Protein AF-0000000083105173 (afdb_homodimer)

Solvent-accessible surface area (backbone atoms only — not comparable to full-atom values): 32203 Å² total; per-residue (Å²): 139,51,69,64,49,38,52,52,50,50,38,26,63,73,60,39,28,58,60,57,27,10,60,75,68,73,45,55,43,68,57,46,54,48,46,52,48,49,51,22,59,74,66,70,41,63,37,59,41,76,23,83,90,36,55,39,73,29,73,59,24,50,54,46,45,59,51,35,40,43,49,47,42,51,49,51,47,49,53,52,27,68,63,35,86,80,70,29,43,75,44,33,37,30,26,15,51,70,44,33,50,59,52,41,48,58,51,52,50,51,40,37,71,73,37,76,45,51,42,64,34,38,39,28,35,43,36,49,58,46,51,51,32,29,75,57,48,70,26,62,34,29,41,35,52,56,84,81,79,61,83,60,47,41,76,39,88,44,31,82,44,43,35,33,36,33,28,12,56,82,35,90,64,48,82,45,68,73,79,58,77,74,64,46,45,82,37,45,26,38,38,50,39,91,52,26,28,70,38,50,56,52,48,53,54,32,53,77,66,73,48,62,70,39,71,35,30,32,26,66,33,69,62,29,42,49,41,32,20,63,66,60,69,16,29,34,74,41,49,52,74,72,43,48,68,41,39,74,71,54,50,35,34,68,54,71,38,71,87,43,50,45,80,44,50,31,22,40,36,32,37,67,84,56,80,76,47,73,69,54,48,51,47,52,48,49,53,48,53,42,48,78,67,43,58,62,79,72,30,73,62,45,52,55,58,73,69,100,139,50,71,65,48,39,52,52,50,51,37,27,63,74,60,39,30,58,59,55,28,10,59,74,66,74,45,55,43,67,56,46,54,49,45,52,51,49,52,22,59,73,65,69,42,61,37,61,43,76,22,84,90,36,56,38,73,30,74,59,24,50,54,47,45,58,50,35,39,44,49,46,43,51,50,50,46,49,53,52,24,69,63,35,86,81,69,30,42,74,45,34,37,30,25,17,52,70,43,32,50,60,51,40,50,60,52,53,50,50,40,37,71,74,36,76,46,52,41,63,33,37,40,29,35,42,35,51,58,47,50,50,32,29,74,54,48,69,27,63,34,30,42,36,52,56,84,82,78,61,83,60,46,42,77,38,88,46,32,82,44,44,35,33,34,34,29,13,56,82,36,91,64,46,82,45,68,74,78,58,76,74,64,46,45,82,36,45,25,38,38,52,38,92,52,26,27,68,39,50,54,52,49,52,54,32,51,77,67,72,48,61,68,39,70,36,30,33,26,68,33,69,62,30,42,50,41,30,21,64,66,60,69,15,30,35,76,41,51,51,72,72,43,46,69,41,39,74,71,52,48,36,32,69,54,71,38,71,88,43,49,44,80,45,50,32,22,40,34,32,37,66,84,56,80,78,46,72,70,52,48,50,47,52,48,48,53,49,51,41,46,77,65,42,57,60,76,74,29,72,61,42,53,52,58,74,70,99

Sequence (616 aa):
MTIRHLKIFIEVVETGKMSVAANNLFLAQPTISQVIKELEEHYDALLFERLNRKLYITEEGKKLLSYARKLVKEFDKLEENMSLHDGGTKINIGATITIGNSILSEIINNIKNEDKKIHTYTYVNNTSIIEDKLVNSELDIAIVEGEIQNPNLITIDGINDYLILTCSKNHKLANRKKIKLEELKDMDFVMREKGSGTRKTFEDYMNAHNIDINTVWECGCPGAMKDAVLNNNCMAVLSARLVEDEMKNGEIKMIENREFIWERNFSIVYHKDKIIDEKLKTIIKVIKDYRKIDIFKNSQSEKQIKSLMTIRHLKIFIEVVETGKMSVAANNLFLAQPTISQVIKELEEHYDALLFERLNRKLYITEEGKKLLSYARKLVKEFDKLEENMSLHDGGTKINIGATITIGNSILSEIINNIKNEDKKIHTYTYVNNTSIIEDKLVNSELDIAIVEGEIQNPNLITIDGINDYLILTCSKNHKLANRKKIKLEELKDMDFVMREKGSGTRKTFEDYMNAHNIDINTVWECGCPGAMKDAVLNNNCMAVLSARLVEDEMKNGEIKMIENREFIWERNFSIVYHKDKIIDEKLKTIIKVIKDYRKIDIFKNSQSEKQIKSL

Structure (mmCIF, N/CA/C/O backbone):
data_AF-0000000083105173-model_v1
#
loop_
_entity.id
_entity.type
_entity.pdbx_description
1 polymer 'LysR family transcriptional regulator'
#
loop_
_atom_site.group_PDB
_atom_site.id
_atom_site.type_symbol
_atom_site.label_atom_id
_atom_site.label_alt_id
_atom_site.label_comp_id
_atom_site.label_asym_id
_atom_site.label_entity_id
_atom_site.label_seq_id
_atom_site.pdbx_PDB_ins_code
_atom_site.Cartn_x
_atom_site.Cartn_y
_atom_site.Cartn_z
_atom_site.occupancy
_atom_site.B_iso_or_equiv
_atom_site.auth_seq_id
_atom_site.auth_comp_id
_atom_site.auth_asym_id
_atom_site.auth_atom_id
_atom_site.pdbx_PDB_model_num
ATOM 1 N N . MET A 1 1 ? -5.195 36.719 -14.625 1 71.94 1 MET A N 1
ATOM 2 C CA . MET A 1 1 ? -4.977 35.344 -14.195 1 71.94 1 MET A CA 1
ATOM 3 C C . MET A 1 1 ? -5.188 35.219 -12.688 1 71.94 1 MET A C 1
ATOM 5 O O . MET A 1 1 ? -4.676 36 -11.914 1 71.94 1 MET A O 1
ATOM 9 N N . THR A 1 2 ? -6.02 34.375 -12.289 1 75.81 2 THR A N 1
ATOM 10 C CA . THR A 1 2 ? -6.355 34.156 -10.883 1 75.81 2 THR A CA 1
ATOM 11 C C . THR A 1 2 ? -6.039 32.719 -10.461 1 75.81 2 THR A C 1
ATOM 13 O O . THR A 1 2 ? -5.66 31.891 -11.297 1 75.81 2 THR A O 1
ATOM 16 N N . ILE A 1 3 ? -6.125 32.562 -9.094 1 82.31 3 ILE A N 1
ATOM 17 C CA . ILE A 1 3 ? -5.93 31.234 -8.547 1 82.31 3 ILE A CA 1
ATOM 18 C C . ILE A 1 3 ? -6.945 30.281 -9.156 1 82.31 3 ILE A C 1
ATOM 20 O O . ILE A 1 3 ? -6.641 29.109 -9.383 1 82.31 3 ILE A O 1
ATOM 24 N N . ARG A 1 4 ? -8.086 30.766 -9.422 1 83.94 4 ARG A N 1
ATOM 25 C CA . ARG A 1 4 ? -9.141 29.969 -10.031 1 83.94 4 ARG A CA 1
ATOM 26 C C . ARG A 1 4 ? -8.742 29.5 -11.43 1 83.94 4 ARG A C 1
ATOM 28 O O . ARG A 1 4 ? -9.023 28.359 -11.82 1 83.94 4 ARG A O 1
ATOM 35 N N . HIS A 1 5 ? -8.141 30.391 -12.156 1 86.94 5 HIS A N 1
ATOM 36 C CA . HIS A 1 5 ? -7.637 30.016 -13.477 1 86.94 5 HIS A CA 1
ATOM 37 C C . HIS A 1 5 ? -6.688 28.828 -13.391 1 86.94 5 HIS A C 1
ATOM 39 O O . HIS A 1 5 ? -6.781 27.891 -14.188 1 86.94 5 HIS A O 1
ATOM 45 N N . LEU A 1 6 ? -5.828 28.906 -12.398 1 87.44 6 LEU A N 1
ATOM 46 C CA . LEU A 1 6 ? -4.812 27.875 -12.234 1 87.44 6 LEU A CA 1
ATOM 47 C C . LEU A 1 6 ? -5.441 26.547 -11.789 1 87.44 6 LEU A C 1
ATOM 49 O O . LEU A 1 6 ? -5.031 25.484 -12.242 1 87.44 6 LEU A O 1
ATOM 53 N N . LYS A 1 7 ? -6.391 26.641 -10.945 1 88.75 7 LYS A N 1
ATOM 54 C CA . LYS A 1 7 ? -7.094 25.453 -10.492 1 88.75 7 LYS A CA 1
ATOM 55 C C . LYS A 1 7 ? -7.805 24.766 -11.656 1 88.75 7 LYS A C 1
ATOM 57 O O . LYS A 1 7 ? -7.789 23.531 -11.758 1 88.75 7 LYS A O 1
ATOM 62 N N . ILE A 1 8 ? -8.43 25.516 -12.492 1 88.56 8 ILE A N 1
ATOM 63 C CA . ILE A 1 8 ? -9.109 25 -13.672 1 88.56 8 ILE A CA 1
ATOM 64 C C . ILE A 1 8 ? -8.102 24.328 -14.602 1 88.56 8 ILE A C 1
ATOM 66 O O . ILE A 1 8 ? -8.328 23.219 -15.086 1 88.56 8 ILE A O 1
ATOM 70 N N . PHE A 1 9 ? -6.988 25.016 -14.766 1 91.25 9 PHE A N 1
ATOM 71 C CA . PHE A 1 9 ? -5.91 24.5 -15.602 1 91.25 9 PHE A CA 1
ATOM 72 C C . PHE A 1 9 ? -5.422 23.156 -15.102 1 91.25 9 PHE A C 1
ATOM 74 O O . PHE A 1 9 ? -5.309 22.203 -15.867 1 91.25 9 PHE A O 1
ATOM 81 N N . ILE A 1 10 ? -5.16 23.062 -13.812 1 89.31 10 ILE A N 1
ATOM 82 C CA . ILE A 1 10 ? -4.676 21.828 -13.203 1 89.31 10 ILE A CA 1
ATOM 83 C C . ILE A 1 10 ? -5.695 20.719 -13.406 1 89.31 10 ILE A C 1
ATOM 85 O O . ILE A 1 10 ? -5.328 19.594 -13.766 1 89.31 10 ILE A O 1
ATOM 89 N N . GLU A 1 11 ? -6.926 21 -13.25 1 90.12 11 GLU A N 1
ATOM 90 C CA . GLU A 1 11 ? -7.988 20 -13.414 1 90.12 11 GLU A CA 1
ATOM 91 C C . GLU A 1 11 ? -8.039 19.484 -14.844 1 90.12 11 GLU A C 1
ATOM 93 O O . GLU A 1 11 ? -8.258 18.297 -15.07 1 90.12 11 GLU A O 1
ATOM 98 N N . VAL A 1 12 ? -7.898 20.359 -15.75 1 90.38 12 VAL A N 1
ATOM 99 C CA . VAL A 1 12 ? -7.922 19.969 -17.156 1 90.38 12 VAL A CA 1
ATOM 100 C C . VAL A 1 12 ? -6.75 19.047 -17.453 1 90.38 12 VAL A C 1
ATOM 102 O O . VAL A 1 12 ? -6.902 18.062 -18.188 1 90.38 12 VAL A O 1
ATOM 105 N N . VAL A 1 13 ? -5.613 19.359 -16.891 1 88.81 13 VAL A N 1
ATOM 106 C CA . VAL A 1 13 ? -4.434 18.516 -17.094 1 88.81 13 VAL A CA 1
ATOM 107 C C . VAL A 1 13 ? -4.672 17.141 -16.5 1 88.81 13 VAL A C 1
ATOM 109 O O . VAL A 1 13 ? -4.367 16.125 -17.141 1 88.81 13 VAL A O 1
ATOM 112 N N . GLU A 1 14 ? -5.191 17.156 -15.344 1 86.56 14 GLU A N 1
ATOM 113 C CA . GLU A 1 14 ? -5.363 15.906 -14.609 1 86.56 14 GLU A CA 1
ATOM 114 C C . GLU A 1 14 ? -6.39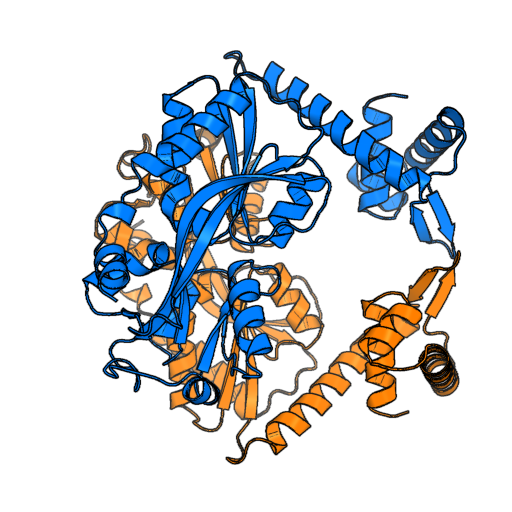5 15 -15.273 1 86.56 14 GLU A C 1
ATOM 116 O O . GLU A 1 14 ? -6.23 13.781 -15.312 1 86.56 14 GLU A O 1
ATOM 121 N N . THR A 1 15 ? -7.391 15.617 -15.797 1 85.75 15 THR A N 1
ATOM 122 C CA . THR A 1 15 ? -8.484 14.836 -16.375 1 85.75 15 THR A CA 1
ATOM 123 C C . THR A 1 15 ? -8.219 14.555 -17.859 1 85.75 15 THR A C 1
ATOM 125 O O . THR A 1 15 ? -8.734 13.578 -18.406 1 85.75 15 THR A O 1
ATOM 128 N N . GLY A 1 16 ? -7.457 15.391 -18.438 1 84.69 16 GLY A N 1
ATOM 129 C CA . GLY A 1 16 ? -7.172 15.281 -19.859 1 84.69 16 GLY A CA 1
ATOM 130 C C . GLY A 1 16 ? -8.352 15.672 -20.734 1 84.69 16 GLY A C 1
ATOM 131 O O . GLY A 1 16 ? -8.312 15.492 -21.953 1 84.69 16 GLY A O 1
ATOM 132 N N . LYS A 1 17 ? -9.516 16.062 -20.094 1 86.25 17 LYS A N 1
ATOM 133 C CA . LYS A 1 17 ? -10.734 16.422 -20.812 1 86.25 17 LYS A CA 1
ATOM 134 C C . LYS A 1 17 ? -11.359 17.688 -20.219 1 86.25 17 LYS A C 1
ATOM 136 O O . LYS A 1 17 ? -11.555 17.781 -19 1 86.25 17 LYS A O 1
ATOM 141 N N . MET A 1 18 ? -11.68 18.562 -21.203 1 87.19 18 MET A N 1
ATOM 142 C CA . MET A 1 18 ? -12.273 19.812 -20.734 1 87.19 18 MET A CA 1
ATOM 143 C C . MET A 1 18 ? -13.656 19.562 -20.141 1 87.19 18 MET A C 1
ATOM 145 O O . MET A 1 18 ? -14.031 20.188 -19.141 1 87.19 18 MET A O 1
ATOM 149 N N . SER A 1 19 ? -14.312 18.609 -20.703 1 87.56 19 SER A N 1
ATOM 150 C CA . SER A 1 19 ? -15.672 18.328 -20.25 1 87.56 19 SER A CA 1
ATOM 151 C C . SER A 1 19 ? -15.672 17.703 -18.859 1 87.56 19 SER A C 1
ATOM 153 O O . SER A 1 19 ? -16.5 18.047 -18.016 1 87.56 19 SER A O 1
ATOM 155 N N . VAL A 1 20 ? -14.727 16.906 -18.656 1 86.62 20 VAL A N 1
ATOM 156 C CA . VAL A 1 20 ? -14.641 16.234 -17.359 1 86.62 20 VAL A CA 1
ATOM 157 C C . VAL A 1 20 ? -14.203 17.219 -16.281 1 86.62 20 VAL A C 1
ATOM 159 O O . VAL A 1 20 ? -14.734 17.219 -15.172 1 86.62 20 VAL A O 1
ATOM 162 N N . ALA A 1 21 ? -13.289 18 -16.703 1 87.69 21 ALA A N 1
ATOM 163 C CA . ALA A 1 21 ? -12.844 19.047 -15.773 1 87.69 21 ALA A CA 1
ATOM 164 C C . ALA A 1 21 ? -14 19.969 -15.391 1 87.69 21 ALA A C 1
ATOM 166 O O . ALA A 1 21 ? -14.141 20.344 -14.219 1 87.69 21 ALA A O 1
ATOM 167 N N . ALA A 1 22 ? -14.828 20.281 -16.344 1 87.81 22 ALA A N 1
ATOM 168 C CA . ALA A 1 22 ? -15.992 21.141 -16.094 1 87.81 22 ALA A CA 1
ATOM 169 C C . ALA A 1 22 ? -16.953 20.484 -15.109 1 87.81 22 ALA A C 1
ATOM 171 O O . ALA A 1 22 ? -17.406 21.125 -14.156 1 87.81 22 ALA A O 1
ATOM 172 N N . ASN A 1 23 ? -17.188 19.234 -15.273 1 84.88 23 ASN A N 1
ATOM 173 C CA . ASN A 1 23 ? -18.062 18.484 -14.383 1 84.88 23 ASN A CA 1
ATOM 174 C C . ASN A 1 23 ? -17.5 18.406 -12.969 1 84.88 23 ASN A C 1
ATOM 176 O O . ASN A 1 23 ? -18.234 18.625 -12 1 84.88 23 ASN A O 1
ATOM 180 N N . ASN A 1 24 ? -16.234 18.219 -12.914 1 83.31 24 ASN A N 1
ATOM 181 C CA . ASN A 1 24 ? -15.586 18.078 -11.617 1 83.31 24 ASN A CA 1
ATOM 182 C C . ASN A 1 24 ? -15.609 19.391 -10.828 1 83.31 24 ASN A C 1
ATOM 184 O O . ASN A 1 24 ? -15.688 19.375 -9.602 1 83.31 24 ASN A O 1
ATOM 188 N N . LEU A 1 25 ? -15.547 20.438 -11.57 1 84.56 25 LEU A N 1
ATOM 189 C CA . LEU A 1 25 ? -15.453 21.734 -10.93 1 84.56 25 LEU A CA 1
ATOM 190 C C . LEU A 1 25 ? -16.812 22.422 -10.898 1 84.56 25 LEU A C 1
ATOM 192 O O . LEU A 1 25 ? -16.922 23.578 -10.477 1 84.56 25 LEU A O 1
ATOM 196 N N . PHE A 1 26 ? -17.828 21.672 -11.344 1 84.56 26 PHE A N 1
ATOM 197 C CA . PHE A 1 26 ? -19.203 22.172 -11.367 1 84.56 26 PHE A CA 1
ATOM 198 C C . PHE A 1 26 ? -19.281 23.469 -12.172 1 84.56 26 PHE A C 1
ATOM 200 O O . PHE A 1 26 ? -19.859 24.453 -11.719 1 84.56 26 PHE A O 1
ATOM 207 N N . LEU A 1 27 ? -18.625 23.438 -13.312 1 85.56 27 LEU A N 1
ATOM 208 C CA . LEU A 1 27 ? -18.641 24.547 -14.258 1 85.56 27 LEU A CA 1
ATOM 209 C C . LEU A 1 27 ? -19.078 24.078 -15.641 1 85.56 27 LEU A C 1
ATOM 211 O O . LEU A 1 27 ? -19.172 22.875 -15.891 1 85.56 27 LEU A O 1
ATOM 215 N N . ALA A 1 28 ? -19.5 25.031 -16.406 1 85.62 28 ALA A N 1
ATOM 216 C CA . ALA A 1 28 ? -19.828 24.719 -17.797 1 85.62 28 ALA A CA 1
ATOM 217 C C . ALA A 1 28 ? -18.562 24.578 -18.641 1 85.62 28 ALA A C 1
ATOM 219 O O . ALA A 1 28 ? -17.578 25.281 -18.391 1 85.62 28 ALA A O 1
ATOM 220 N N . GLN A 1 29 ? -18.609 23.672 -19.531 1 88.31 29 GLN A N 1
ATOM 221 C CA . GLN A 1 29 ? -17.453 23.391 -20.375 1 88.31 29 GLN A CA 1
ATOM 222 C C . GLN A 1 29 ? -16.984 24.656 -21.094 1 88.31 29 GLN A C 1
ATOM 224 O O . GLN A 1 29 ? -15.773 24.891 -21.203 1 88.31 29 GLN A O 1
ATOM 229 N N . PRO A 1 30 ? -17.859 25.5 -21.578 1 88.81 30 PRO A N 1
ATOM 230 C CA . PRO A 1 30 ? -17.375 26.719 -22.234 1 88.81 30 PRO A CA 1
ATOM 231 C C . PRO A 1 30 ? -16.547 27.594 -21.281 1 88.81 30 PRO A C 1
ATOM 233 O O . PRO A 1 30 ? -15.625 28.281 -21.719 1 88.81 30 PRO A O 1
ATOM 236 N N . THR A 1 31 ? -16.906 27.609 -20.078 1 87.12 31 THR A N 1
ATOM 237 C CA . THR A 1 31 ? -16.156 28.375 -19.078 1 87.12 31 THR A CA 1
ATOM 238 C C . THR A 1 31 ? -14.742 27.828 -18.938 1 87.12 31 THR A C 1
ATOM 240 O O . THR A 1 31 ? -13.781 28.594 -18.859 1 87.12 31 THR A O 1
ATOM 243 N N . ILE A 1 32 ? -14.625 26.531 -18.906 1 92.06 32 ILE A N 1
ATOM 244 C CA . ILE A 1 32 ? -13.32 25.875 -18.828 1 92.06 32 ILE A CA 1
ATOM 245 C C . ILE A 1 32 ? -12.484 26.25 -20.047 1 92.06 32 ILE A C 1
ATOM 247 O O . ILE A 1 32 ? -11.32 26.625 -19.922 1 92.06 32 ILE A O 1
ATOM 251 N N . SER A 1 33 ? -13.086 26.156 -21.219 1 91.44 33 SER A N 1
ATOM 252 C CA . SER A 1 33 ? -12.398 26.469 -22.469 1 91.44 33 SER A CA 1
ATOM 253 C C . SER A 1 33 ? -11.93 27.922 -22.5 1 91.44 33 SER A C 1
ATOM 255 O O . SER A 1 33 ? -10.828 28.219 -22.953 1 91.44 33 SER A O 1
ATOM 257 N N . GLN A 1 34 ? -12.789 28.75 -22.031 1 90.69 34 GLN A N 1
ATOM 258 C CA . GLN A 1 34 ? -12.461 30.172 -21.984 1 90.69 34 GLN A CA 1
ATOM 259 C C . GLN A 1 34 ? -11.266 30.438 -21.078 1 90.69 34 GLN A C 1
ATOM 261 O O . GLN A 1 34 ? -10.383 31.234 -21.406 1 90.69 34 GLN A O 1
ATOM 266 N N . VAL A 1 35 ? -11.312 29.859 -19.922 1 91.12 35 VAL A N 1
ATOM 267 C CA . VAL A 1 35 ? -10.234 30.047 -18.953 1 91.12 35 VAL A CA 1
ATOM 268 C C . VAL A 1 35 ? -8.914 29.578 -19.562 1 91.12 35 VAL A C 1
ATOM 270 O O . VAL A 1 35 ? -7.887 30.25 -19.406 1 91.12 35 VAL A O 1
ATOM 273 N N . ILE A 1 36 ? -8.938 28.453 -20.234 1 92.88 36 ILE A N 1
ATOM 274 C CA . ILE A 1 36 ? -7.727 27.938 -20.859 1 92.88 36 ILE A CA 1
ATOM 275 C C . ILE A 1 36 ? -7.234 28.891 -21.938 1 92.88 36 ILE A C 1
ATOM 277 O O . ILE A 1 36 ? -6.035 29.156 -22.031 1 92.88 36 ILE A O 1
ATOM 281 N N . LYS A 1 37 ? -8.133 29.344 -22.672 1 91.56 37 LYS A N 1
ATOM 282 C CA . LYS A 1 37 ? -7.789 30.328 -23.719 1 91.56 37 LYS A CA 1
ATOM 283 C C . LYS A 1 37 ? -7.172 31.578 -23.094 1 91.56 37 LYS A C 1
ATOM 285 O O . LYS A 1 37 ? -6.195 32.125 -23.625 1 91.56 37 LYS A O 1
ATOM 290 N N . GLU A 1 38 ? -7.773 32.031 -22.078 1 89 38 GLU A N 1
ATOM 291 C CA . GLU A 1 38 ? -7.266 33.219 -21.391 1 89 38 GLU A CA 1
ATOM 292 C C . GLU A 1 38 ? -5.844 33 -20.875 1 89 38 GLU A C 1
ATOM 294 O O . GLU A 1 38 ? -5 33.906 -20.969 1 89 38 GLU A O 1
ATOM 299 N N . LEU A 1 39 ? -5.621 31.875 -20.312 1 90.31 39 LEU A N 1
ATOM 300 C CA . LEU A 1 39 ? -4.289 31.531 -19.828 1 90.31 39 LEU A CA 1
ATOM 301 C C . LEU A 1 39 ? -3.285 31.484 -20.969 1 90.31 39 LEU A C 1
ATOM 303 O O . LEU A 1 39 ? -2.16 31.984 -20.844 1 90.31 39 LEU A O 1
ATOM 307 N N . GLU A 1 40 ? -3.723 30.844 -22.062 1 91.25 40 GLU A N 1
ATOM 308 C CA . GLU A 1 40 ? -2.848 30.766 -23.234 1 91.25 40 GLU A CA 1
ATOM 309 C C . GLU A 1 40 ? -2.535 32.156 -23.781 1 91.25 40 GLU A C 1
ATOM 311 O O . GLU A 1 40 ? -1.401 32.406 -24.188 1 91.25 40 GLU A O 1
ATOM 316 N N . GLU A 1 41 ? -3.488 33 -23.781 1 88.31 41 GLU A N 1
ATOM 317 C CA . GLU A 1 41 ? -3.295 34.375 -24.219 1 88.31 41 GLU A CA 1
ATOM 318 C C . GLU A 1 41 ? -2.379 35.125 -23.266 1 88.31 41 GLU A C 1
ATOM 320 O O . GLU A 1 41 ? -1.489 35.875 -23.703 1 88.31 41 GLU A O 1
ATOM 325 N N . HIS A 1 42 ? -2.631 35 -22.047 1 86.38 42 HIS A N 1
ATOM 326 C CA . HIS A 1 42 ? -1.855 35.688 -21.016 1 86.38 42 HIS A CA 1
ATOM 327 C C . HIS A 1 42 ? -0.375 35.312 -21.125 1 86.38 42 HIS A C 1
ATOM 329 O O . HIS A 1 42 ? 0.486 36.188 -20.984 1 86.38 42 HIS A O 1
ATOM 335 N N . TYR A 1 43 ? -0.115 34.062 -21.375 1 87.25 43 TYR A N 1
ATOM 336 C CA . TYR A 1 43 ? 1.266 33.594 -21.406 1 87.25 43 TYR A CA 1
ATOM 337 C C . TYR A 1 43 ? 1.796 33.531 -22.828 1 87.25 43 TYR A C 1
ATOM 339 O O . TYR A 1 43 ? 2.953 33.156 -23.047 1 87.25 43 TYR A O 1
ATOM 347 N N . ASP A 1 44 ? 0.986 33.844 -23.703 1 88.56 44 ASP A N 1
ATOM 348 C CA . ASP A 1 44 ? 1.324 33.812 -25.125 1 88.56 44 ASP A CA 1
ATOM 349 C C . ASP A 1 44 ? 1.926 32.469 -25.531 1 88.56 44 ASP A C 1
ATOM 351 O O . ASP A 1 44 ? 3.01 32.438 -26.109 1 88.56 44 ASP A O 1
ATOM 355 N N . ALA A 1 45 ? 1.276 31.484 -25.094 1 88.81 45 ALA A N 1
ATOM 356 C CA . ALA A 1 45 ? 1.71 30.125 -25.375 1 88.81 45 ALA A CA 1
ATOM 357 C C . ALA A 1 45 ? 0.527 29.156 -25.359 1 88.81 45 ALA A C 1
ATOM 359 O O . ALA A 1 45 ? -0.421 29.328 -24.594 1 88.81 45 ALA A O 1
ATOM 360 N N . LEU A 1 46 ? 0.578 28.172 -26.172 1 91 46 LEU A N 1
ATOM 361 C CA . LEU A 1 46 ? -0.403 27.094 -26.094 1 91 46 LEU A CA 1
ATOM 362 C C . LEU A 1 46 ? -0.094 26.141 -24.938 1 91 46 LEU A C 1
ATOM 364 O O . LEU A 1 46 ? 1.048 25.703 -24.781 1 91 46 LEU A O 1
ATOM 368 N N . LEU A 1 47 ? -1.126 26 -24.156 1 91.88 47 LEU A N 1
ATOM 369 C CA . LEU A 1 47 ? -0.942 25.125 -23 1 91.88 47 LEU A CA 1
ATOM 370 C C . LEU A 1 47 ? -1.384 23.703 -23.328 1 91.88 47 LEU A C 1
ATOM 372 O O . LEU A 1 47 ? -0.957 22.75 -22.672 1 91.88 47 LEU A O 1
ATOM 376 N N . PHE A 1 48 ? -2.34 23.703 -24.203 1 92.31 48 PHE A N 1
ATOM 377 C CA . PHE A 1 48 ? -2.846 22.422 -24.656 1 92.31 48 PHE A CA 1
ATOM 378 C C . PHE A 1 48 ? -2.852 22.344 -26.188 1 92.31 48 PHE A C 1
ATOM 380 O O . PHE A 1 48 ? -2.912 23.375 -26.859 1 92.31 48 PHE A O 1
ATOM 387 N N . GLU A 1 49 ? -2.74 21.188 -26.609 1 88.31 49 GLU A N 1
ATOM 388 C CA . GLU A 1 49 ? -2.922 20.906 -28.031 1 88.31 49 GLU A CA 1
ATOM 389 C C . GLU A 1 49 ? -3.947 19.797 -28.25 1 88.31 49 GLU A C 1
ATOM 391 O O . GLU A 1 49 ? -4.109 18.922 -27.406 1 88.31 49 GLU A O 1
ATOM 396 N N . ARG A 1 50 ? -4.801 20.109 -29.109 1 78.75 50 ARG A N 1
ATOM 397 C CA . ARG A 1 50 ? -5.809 19.109 -29.438 1 78.75 50 ARG A CA 1
ATOM 398 C C . ARG A 1 50 ? -5.352 18.234 -30.594 1 78.75 50 ARG A C 1
ATOM 400 O O . ARG A 1 50 ? -4.914 18.734 -31.641 1 78.75 50 ARG A O 1
ATOM 407 N N . LEU A 1 51 ? -5.211 17.109 -30.25 1 69.5 51 LEU A N 1
ATOM 408 C CA . LEU A 1 51 ? -4.887 16.141 -31.297 1 69.5 51 LEU A CA 1
ATOM 409 C C . LEU A 1 51 ? -5.926 15.023 -31.344 1 69.5 51 LEU A C 1
ATOM 411 O O . LEU A 1 51 ? -6.141 14.32 -30.359 1 69.5 51 LEU A O 1
ATOM 415 N N . ASN A 1 52 ? -6.645 14.758 -32.438 1 61.94 52 ASN A N 1
ATOM 416 C CA . ASN A 1 52 ? -7.66 13.727 -32.594 1 61.94 52 ASN A CA 1
ATOM 417 C C . ASN A 1 52 ? -8.711 13.789 -31.484 1 61.94 52 ASN A C 1
ATOM 419 O O . ASN A 1 52 ? -9 12.773 -30.844 1 61.94 52 ASN A O 1
ATOM 423 N N . ARG A 1 53 ? -9.141 14.805 -31.141 1 65.25 53 ARG A N 1
ATOM 424 C CA . ARG A 1 53 ? -10.211 15.109 -30.203 1 65.25 53 ARG A CA 1
ATOM 425 C C . ARG A 1 53 ? -9.758 14.883 -28.766 1 65.25 53 ARG A C 1
ATOM 427 O O . ARG A 1 53 ? -10.57 14.922 -27.844 1 65.25 53 ARG A O 1
ATOM 434 N N . LYS A 1 54 ? -8.5 14.617 -28.672 1 76.19 54 LYS A N 1
ATOM 435 C CA . LYS A 1 54 ? -7.988 14.5 -27.312 1 76.19 54 LYS A CA 1
ATOM 436 C C . LYS A 1 54 ? -7.098 15.68 -26.953 1 76.19 54 LYS A C 1
ATOM 438 O O . LYS A 1 54 ? -6.391 16.219 -27.812 1 76.19 54 LYS A O 1
ATOM 443 N N . LEU A 1 55 ? -7.152 16.078 -25.734 1 84.94 55 LEU A N 1
ATOM 444 C CA . LEU A 1 55 ? -6.445 17.234 -25.172 1 84.94 55 LEU A CA 1
ATOM 445 C C . LEU A 1 55 ? -5.133 16.797 -24.531 1 84.94 55 LEU A C 1
ATOM 447 O O . LEU A 1 55 ? -5.113 15.914 -23.672 1 84.94 55 LEU A O 1
ATOM 451 N N . TYR A 1 56 ? -3.99 17.344 -25.125 1 86 56 TYR A N 1
ATOM 452 C CA . TYR A 1 56 ? -2.678 17.078 -24.547 1 86 56 TYR A CA 1
ATOM 453 C C . TYR A 1 56 ? -2.037 18.344 -24.016 1 86 56 TYR A C 1
ATOM 455 O O . TYR A 1 56 ? -2.143 19.406 -24.625 1 86 56 TYR A O 1
ATOM 463 N N . ILE A 1 57 ? -1.309 18.125 -22.953 1 88.38 57 ILE A N 1
ATOM 464 C CA . ILE A 1 57 ? -0.607 19.266 -22.391 1 88.38 57 ILE A CA 1
ATOM 465 C C . ILE A 1 57 ? 0.681 19.531 -23.156 1 88.38 57 ILE A C 1
ATOM 467 O O . ILE A 1 57 ? 1.364 18.594 -23.578 1 88.38 57 ILE A O 1
ATOM 471 N N . THR A 1 58 ? 0.994 20.766 -23.5 1 87.44 58 THR A N 1
ATOM 472 C CA . THR A 1 58 ? 2.215 21.156 -24.203 1 87.44 58 THR A CA 1
ATOM 473 C C . THR A 1 58 ? 3.373 21.297 -23.219 1 87.44 58 THR A C 1
ATOM 475 O O . THR A 1 58 ? 3.191 21.141 -22 1 87.44 58 THR A O 1
ATOM 478 N N . GLU A 1 59 ? 4.602 21.516 -23.719 1 83.5 59 GLU A N 1
ATOM 479 C CA . GLU A 1 59 ? 5.754 21.766 -22.859 1 83.5 59 GLU A CA 1
ATOM 480 C C . GLU A 1 59 ? 5.551 23.016 -22 1 83.5 59 GLU A C 1
ATOM 482 O O . GLU A 1 59 ? 5.922 23.047 -20.828 1 83.5 59 GLU A O 1
ATOM 487 N N . GLU A 1 60 ? 5.012 23.922 -22.703 1 85.44 60 GLU A N 1
ATOM 488 C CA . GLU A 1 60 ? 4.676 25.125 -21.953 1 85.44 60 GLU A CA 1
ATOM 489 C C . GLU A 1 60 ? 3.602 24.859 -20.906 1 85.44 60 GLU A C 1
ATOM 491 O O . GLU A 1 60 ? 3.625 25.453 -19.828 1 85.44 60 GLU A O 1
ATOM 496 N N . GLY A 1 61 ? 2.709 24.016 -21.25 1 88.69 61 GLY A N 1
ATOM 497 C CA . GLY A 1 61 ? 1.707 23.594 -20.297 1 88.69 61 GLY A CA 1
ATOM 498 C C . GLY A 1 61 ? 2.301 22.875 -19.094 1 88.69 61 GLY A C 1
ATOM 499 O O . GLY A 1 61 ? 1.896 23.125 -17.953 1 88.69 61 GLY A O 1
ATOM 500 N N . LYS A 1 62 ? 3.262 22.109 -19.344 1 85.06 62 LYS A N 1
ATOM 501 C CA . LYS A 1 62 ? 3.941 21.375 -18.266 1 85.06 62 LYS A CA 1
ATOM 502 C C . LYS A 1 62 ? 4.672 22.344 -17.328 1 85.06 62 LYS A C 1
ATOM 504 O O . LYS A 1 62 ? 4.66 22.156 -16.109 1 85.06 62 LYS A O 1
ATOM 509 N N . LYS A 1 63 ? 5.289 23.266 -17.938 1 80.56 63 LYS A N 1
ATOM 510 C CA . LYS A 1 63 ? 5.965 24.297 -17.156 1 80.56 63 LYS A CA 1
ATOM 511 C C . LYS A 1 63 ? 4.98 25.031 -16.25 1 80.56 63 LYS A C 1
ATOM 513 O O . LYS A 1 63 ? 5.219 25.203 -15.055 1 80.56 63 LYS A O 1
ATOM 518 N N . LEU A 1 64 ? 3.936 25.422 -16.891 1 84.81 64 LEU A N 1
ATOM 519 C CA . LEU A 1 64 ? 2.924 26.125 -16.109 1 84.81 64 LEU A CA 1
ATOM 520 C C . LEU A 1 64 ? 2.354 25.219 -15.016 1 84.81 64 LEU A C 1
ATOM 522 O O . LEU A 1 64 ? 2.07 25.688 -13.906 1 84.81 64 LEU A O 1
ATOM 526 N N . LEU A 1 65 ? 2.221 23.984 -15.383 1 86.56 65 LEU A N 1
ATOM 527 C CA . LEU A 1 65 ? 1.641 23.031 -14.438 1 86.56 65 LEU A CA 1
ATOM 528 C C . LEU A 1 65 ? 2.471 22.953 -13.164 1 86.56 65 LEU A C 1
ATOM 530 O O . LEU A 1 65 ? 1.921 22.969 -12.062 1 86.56 65 LEU A O 1
ATOM 534 N N . SER A 1 66 ? 3.693 22.922 -13.328 1 78.75 66 SER A N 1
ATOM 535 C CA . SER A 1 66 ? 4.594 22.844 -12.18 1 78.75 66 SER A CA 1
ATOM 536 C C . SER A 1 66 ? 4.441 24.062 -11.281 1 78.75 66 SER A C 1
ATOM 538 O O . SER A 1 66 ? 4.355 23.938 -10.055 1 78.75 66 SER A O 1
ATOM 540 N N . TYR A 1 67 ? 4.301 25.172 -11.922 1 77.44 67 TYR A N 1
ATOM 541 C CA . TYR A 1 67 ? 4.156 26.406 -11.164 1 77.44 67 TYR A CA 1
ATOM 542 C C . TYR A 1 67 ? 2.75 26.531 -10.586 1 77.44 67 TYR A C 1
ATOM 544 O O . TYR A 1 67 ? 2.578 26.953 -9.438 1 77.44 67 TYR A O 1
ATOM 552 N N . ALA A 1 68 ? 1.839 26.156 -11.438 1 84.69 68 ALA A N 1
ATOM 553 C CA . ALA A 1 68 ? 0.443 26.281 -11.023 1 84.69 68 ALA A CA 1
ATOM 554 C C . ALA A 1 68 ? 0.161 25.422 -9.797 1 84.69 68 ALA A C 1
ATOM 556 O O . ALA A 1 68 ? -0.491 25.875 -8.852 1 84.69 68 ALA A O 1
ATOM 557 N N . ARG A 1 69 ? 0.691 24.25 -9.867 1 81.62 69 ARG A N 1
ATOM 558 C CA . ARG A 1 69 ? 0.486 23.359 -8.734 1 81.62 69 ARG A CA 1
ATOM 559 C C . ARG A 1 69 ? 1.062 23.953 -7.453 1 81.62 69 ARG A C 1
ATOM 561 O O . ARG A 1 69 ? 0.405 23.953 -6.41 1 81.62 69 ARG A O 1
ATOM 568 N N . LYS A 1 70 ? 2.166 24.453 -7.566 1 76.94 70 LYS A N 1
ATOM 569 C CA . LYS A 1 70 ? 2.82 25.078 -6.414 1 76.94 70 LYS A CA 1
ATOM 570 C C . LYS A 1 70 ? 2.006 26.25 -5.891 1 76.94 70 LYS A C 1
ATOM 572 O O . LYS A 1 70 ? 1.769 26.359 -4.688 1 76.94 70 LYS A O 1
ATOM 577 N N . LEU A 1 71 ? 1.587 27.047 -6.785 1 76.06 71 LEU A N 1
ATOM 578 C CA . LEU A 1 71 ? 0.876 28.266 -6.406 1 76.06 71 LEU A CA 1
ATOM 579 C C . LEU A 1 71 ? -0.485 27.938 -5.805 1 76.06 71 LEU A C 1
ATOM 581 O O . LEU A 1 71 ? -0.889 28.531 -4.805 1 76.06 71 LEU A O 1
ATOM 585 N N . VAL A 1 72 ? -1.145 27.078 -6.453 1 81.75 72 VAL A N 1
ATOM 586 C CA . VAL A 1 72 ? -2.463 26.703 -5.957 1 81.75 72 VAL A CA 1
ATOM 587 C C . VAL A 1 72 ? -2.334 26.078 -4.574 1 81.75 72 VAL A C 1
ATOM 589 O O . VAL A 1 72 ? -3.129 26.359 -3.676 1 81.75 72 VAL A O 1
ATOM 592 N N . LYS A 1 73 ? -1.337 25.297 -4.449 1 80.25 73 LYS A N 1
ATOM 593 C CA . LYS A 1 73 ? -1.126 24.656 -3.154 1 80.25 73 LYS A CA 1
ATOM 594 C C . LYS A 1 73 ? -0.778 25.688 -2.082 1 80.25 73 LYS A C 1
ATOM 596 O O . LYS A 1 73 ? -1.246 25.578 -0.946 1 80.25 73 LYS A O 1
ATOM 601 N N . GLU A 1 74 ? 0.018 26.531 -2.463 1 73.88 74 GLU A N 1
ATOM 602 C CA . GLU A 1 74 ? 0.364 27.594 -1.522 1 73.88 74 GLU A CA 1
ATOM 603 C C . GLU A 1 74 ? -0.863 28.422 -1.146 1 73.88 74 GLU A C 1
ATOM 605 O O . GLU A 1 74 ? -1.023 28.812 0.011 1 73.88 74 GLU A O 1
ATOM 610 N N . PHE A 1 75 ? -1.635 28.672 -2.137 1 71.38 75 PHE A N 1
ATOM 611 C CA . PHE A 1 75 ? -2.871 29.406 -1.894 1 71.38 75 PHE A CA 1
ATOM 612 C C . PHE A 1 75 ? -3.791 28.625 -0.965 1 71.38 75 PHE A C 1
ATOM 614 O O . PHE A 1 75 ? -4.328 29.188 -0.005 1 71.38 75 PHE A O 1
ATOM 621 N N . ASP A 1 76 ? -3.939 27.406 -1.308 1 77.88 76 ASP A N 1
ATOM 622 C CA . ASP A 1 76 ? -4.805 26.562 -0.488 1 77.88 76 ASP A CA 1
ATOM 623 C C . ASP A 1 76 ? -4.277 26.469 0.941 1 77.88 76 ASP A C 1
ATOM 625 O O . ASP A 1 76 ? -5.055 26.5 1.898 1 77.88 76 ASP A O 1
ATOM 629 N N . LYS A 1 77 ? -3.02 26.344 1.049 1 75.31 77 LYS A N 1
ATOM 630 C CA . LYS A 1 77 ? -2.385 26.297 2.363 1 75.31 77 LYS A CA 1
ATOM 631 C C . LYS A 1 77 ? -2.645 27.594 3.145 1 75.31 77 LYS A C 1
ATOM 633 O O . LYS A 1 77 ? -2.895 27.547 4.352 1 75.31 77 LYS A O 1
ATOM 638 N N . LEU A 1 78 ? -2.541 28.625 2.445 1 67.69 78 LEU A N 1
ATOM 639 C CA . LEU A 1 78 ? -2.826 29.922 3.07 1 67.69 78 LEU A CA 1
ATOM 640 C C . LEU A 1 78 ? -4.25 29.953 3.621 1 67.69 78 LEU A C 1
ATOM 642 O O . LEU A 1 78 ? -4.465 30.344 4.77 1 67.69 78 LEU A O 1
ATOM 646 N N . GLU A 1 79 ? -5.117 29.516 2.832 1 70 79 GLU A N 1
ATOM 647 C CA . GLU A 1 79 ? -6.516 29.484 3.256 1 70 79 GLU A CA 1
ATOM 648 C C . GLU A 1 79 ? -6.715 28.547 4.445 1 70 79 GLU A C 1
ATOM 650 O O . GLU A 1 79 ? -7.441 28.891 5.383 1 70 79 GLU A O 1
ATOM 655 N N . GLU A 1 80 ? -6.047 27.438 4.336 1 71.94 80 GLU A N 1
ATOM 656 C CA . GLU A 1 80 ? -6.133 26.453 5.422 1 71.94 80 GLU A CA 1
ATOM 657 C C . GLU A 1 80 ? -5.543 27.016 6.711 1 71.94 80 GLU A C 1
ATOM 659 O O . GLU A 1 80 ? -6.133 26.859 7.785 1 71.94 80 GLU A O 1
ATOM 664 N N . ASN A 1 81 ? -4.461 27.625 6.586 1 68.25 81 ASN A N 1
ATOM 665 C CA . ASN A 1 81 ? -3.793 28.188 7.754 1 68.25 81 ASN A CA 1
ATOM 666 C C . ASN A 1 81 ? -4.602 29.328 8.375 1 68.25 81 ASN A C 1
ATOM 668 O O . ASN A 1 81 ? -4.652 29.453 9.594 1 68.25 81 ASN A O 1
ATOM 672 N N . MET A 1 82 ? -5.195 30.078 7.477 1 67.69 82 MET A N 1
ATOM 673 C CA . MET A 1 82 ? -6.008 31.188 7.957 1 67.69 82 MET A CA 1
ATOM 674 C C . MET A 1 82 ? -7.25 30.688 8.68 1 67.69 82 MET A C 1
ATOM 676 O O . MET A 1 82 ? -7.82 31.391 9.516 1 67.69 82 MET A O 1
ATOM 680 N N . SER A 1 83 ? -7.535 29.5 8.312 1 66.94 83 SER A N 1
ATOM 681 C CA . SER A 1 83 ? -8.711 28.922 8.938 1 66.94 83 SER A CA 1
ATOM 682 C C . SER A 1 83 ? -8.375 28.328 10.305 1 66.94 83 SER A C 1
ATOM 684 O O . SER A 1 83 ? -9.273 28.078 11.109 1 66.94 83 SER A O 1
ATOM 686 N N . LEU A 1 84 ? -7.094 28.219 10.477 1 67.69 84 LEU A N 1
ATOM 687 C CA . LEU A 1 84 ? -6.684 27.703 11.781 1 67.69 84 LEU A CA 1
ATOM 688 C C . LEU A 1 84 ? -6.801 28.781 12.852 1 67.69 84 LEU A C 1
ATOM 690 O O . LEU A 1 84 ? -6.246 29.875 12.703 1 67.69 84 LEU A O 1
ATOM 694 N N . HIS A 1 85 ? -7.637 28.578 13.719 1 68.19 85 HIS A N 1
ATOM 695 C CA . HIS A 1 85 ? -7.992 29.562 14.727 1 68.19 85 HIS A CA 1
ATOM 696 C C . HIS A 1 85 ? -6.828 29.828 15.68 1 68.19 85 HIS A C 1
ATOM 698 O O . HIS A 1 85 ? -6.762 30.875 16.312 1 68.19 85 HIS A O 1
ATOM 704 N N . ASP A 1 86 ? -5.992 28.875 15.656 1 73.12 86 ASP A N 1
ATOM 705 C CA . ASP A 1 86 ? -4.938 29 16.656 1 73.12 86 ASP A CA 1
ATOM 706 C C . ASP A 1 86 ? -3.682 29.625 16.047 1 73.12 86 ASP A C 1
ATOM 708 O O . ASP A 1 86 ? -2.654 29.734 16.719 1 73.12 86 ASP A O 1
ATOM 712 N N . GLY A 1 87 ? -3.729 29.969 14.844 1 71.69 87 GLY A N 1
ATOM 713 C CA . GLY A 1 87 ? -2.574 30.562 14.195 1 71.69 87 GLY A CA 1
ATOM 714 C C . GLY A 1 87 ? -1.516 29.547 13.812 1 71.69 87 GLY A C 1
ATOM 715 O O . GLY A 1 87 ? -0.353 29.906 13.602 1 71.69 87 GLY A O 1
ATOM 716 N N . GLY A 1 88 ? -1.931 28.375 13.789 1 85.12 88 GLY A N 1
ATOM 717 C CA . GLY A 1 88 ? -0.979 27.328 13.469 1 85.12 88 GLY A CA 1
ATOM 718 C C . GLY A 1 88 ? -0.775 27.125 11.984 1 85.12 88 GLY A C 1
ATOM 719 O O . GLY A 1 88 ? -1.23 27.938 11.172 1 85.12 88 GLY A O 1
ATOM 720 N N . THR A 1 89 ? 0.159 26.203 11.703 1 87.81 89 THR A N 1
ATOM 721 C CA . THR A 1 89 ? 0.508 25.906 10.32 1 87.81 89 THR A CA 1
ATOM 722 C C . THR A 1 89 ? 0.307 24.406 10.031 1 87.81 89 THR A C 1
ATOM 724 O O . THR A 1 89 ? 0.712 23.562 10.828 1 87.81 89 THR A O 1
ATOM 727 N N . LYS A 1 90 ? -0.334 24.203 8.891 1 91.44 90 LYS A N 1
ATOM 728 C CA . LYS A 1 90 ? -0.49 22.812 8.453 1 91.44 90 LYS A CA 1
ATOM 729 C C . LYS A 1 90 ? 0.692 22.375 7.598 1 91.44 90 LYS A C 1
ATOM 731 O O . LYS A 1 90 ? 1.101 23.094 6.676 1 91.44 90 LYS A O 1
ATOM 736 N N . ILE A 1 91 ? 1.285 21.25 7.922 1 94.94 91 ILE A N 1
ATOM 737 C CA . ILE A 1 91 ? 2.404 20.703 7.164 1 94.94 91 ILE A CA 1
ATOM 738 C C . ILE A 1 91 ? 2.07 19.281 6.703 1 94.94 91 ILE A C 1
ATOM 740 O O . ILE A 1 91 ? 1.699 18.438 7.516 1 94.94 91 ILE A O 1
ATOM 744 N N . ASN A 1 92 ? 2.18 19.016 5.418 1 97.25 92 ASN A N 1
ATOM 745 C CA . ASN A 1 92 ? 1.974 17.688 4.848 1 97.25 92 ASN A CA 1
ATOM 746 C C . ASN A 1 92 ? 3.266 16.875 4.84 1 97.25 92 ASN A C 1
ATOM 748 O O . ASN A 1 92 ? 4.188 17.172 4.086 1 97.25 92 ASN A O 1
ATOM 752 N N . ILE A 1 93 ? 3.275 15.805 5.641 1 98.62 93 ILE A N 1
ATOM 753 C CA . ILE A 1 93 ? 4.477 15 5.805 1 98.62 93 ILE A CA 1
ATOM 754 C C . ILE A 1 93 ? 4.27 13.633 5.156 1 98.62 93 ILE A C 1
ATOM 756 O O . ILE A 1 93 ? 3.301 12.93 5.465 1 98.62 93 ILE A O 1
ATOM 760 N N . GLY A 1 94 ? 5.164 13.297 4.246 1 98.69 94 GLY A N 1
ATOM 761 C CA . GLY A 1 94 ? 5.152 11.969 3.645 1 98.69 94 GLY A CA 1
ATOM 762 C C . GLY A 1 94 ? 6.129 11.016 4.297 1 98.69 94 GLY A C 1
ATOM 763 O O . GLY A 1 94 ? 7.164 11.43 4.816 1 98.69 94 GLY A O 1
ATOM 764 N N . ALA A 1 95 ? 5.824 9.758 4.27 1 98.56 95 ALA A N 1
ATOM 765 C CA . ALA A 1 95 ? 6.738 8.703 4.695 1 98.56 95 ALA A CA 1
ATOM 766 C C . ALA A 1 95 ? 6.523 7.43 3.875 1 98.56 95 ALA A C 1
ATOM 768 O O . ALA A 1 95 ? 5.398 7.117 3.484 1 98.56 95 ALA A O 1
ATOM 769 N N . THR A 1 96 ? 7.605 6.746 3.652 1 97.88 96 THR A N 1
ATOM 770 C CA . THR A 1 96 ? 7.469 5.461 2.973 1 97.88 96 THR A CA 1
ATOM 771 C C . THR A 1 96 ? 7.012 4.379 3.945 1 97.88 96 THR A C 1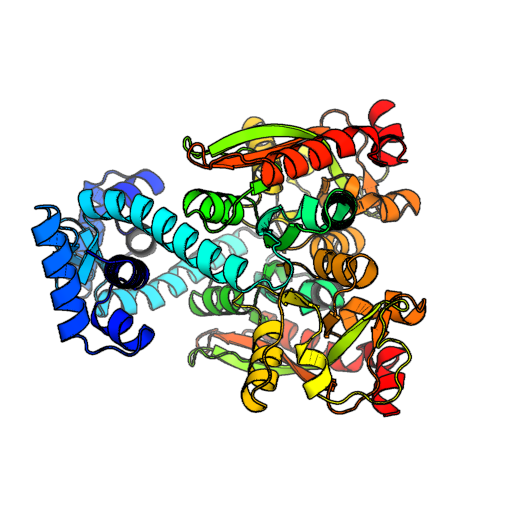
ATOM 773 O O . THR A 1 96 ? 7.008 4.594 5.16 1 97.88 96 THR A O 1
ATOM 776 N N . ILE A 1 97 ? 6.68 3.268 3.42 1 97.69 97 ILE A N 1
ATOM 777 C CA . ILE A 1 97 ? 5.973 2.207 4.129 1 97.69 97 ILE A CA 1
ATOM 778 C C . ILE A 1 97 ? 6.801 1.747 5.328 1 97.69 97 ILE A C 1
ATOM 780 O O . ILE A 1 97 ? 6.273 1.6 6.434 1 97.69 97 ILE A O 1
ATOM 784 N N . THR A 1 98 ? 8.078 1.526 5.16 1 97.12 98 THR A N 1
ATOM 785 C CA . THR A 1 98 ? 8.93 1.083 6.262 1 97.12 98 THR A CA 1
ATOM 786 C C . THR A 1 98 ? 8.875 2.078 7.418 1 97.12 98 THR A C 1
ATOM 788 O O . THR A 1 98 ? 8.656 1.691 8.57 1 97.12 98 THR A O 1
ATOM 791 N N . ILE A 1 99 ? 9.008 3.32 7.098 1 97.25 99 ILE A N 1
ATOM 792 C CA . ILE A 1 99 ? 9.039 4.379 8.102 1 97.25 99 ILE A CA 1
ATOM 793 C C . ILE A 1 99 ? 7.664 4.508 8.758 1 97.25 99 ILE A C 1
ATOM 795 O O . ILE A 1 99 ? 7.559 4.605 9.977 1 97.25 99 ILE A O 1
ATOM 799 N N . GLY A 1 100 ? 6.648 4.434 7.961 1 97.94 100 GLY A N 1
ATOM 800 C CA . GLY A 1 100 ? 5.289 4.562 8.453 1 97.94 100 GLY A CA 1
ATOM 801 C C . GLY A 1 100 ? 4.895 3.455 9.414 1 97.94 100 GLY A C 1
ATOM 802 O O . GLY A 1 100 ? 4.043 3.654 10.281 1 97.94 100 GLY A O 1
ATOM 803 N N . ASN A 1 101 ? 5.52 2.326 9.289 1 97.5 101 ASN A N 1
ATOM 804 C CA . ASN A 1 101 ? 5.176 1.166 10.102 1 97.5 101 ASN A CA 1
ATOM 805 C C . ASN A 1 101 ? 6.199 0.927 11.203 1 97.5 101 ASN A C 1
ATOM 807 O O . ASN A 1 101 ? 6.23 -0.147 11.805 1 97.5 101 ASN A O 1
ATOM 811 N N . SER A 1 102 ? 7.07 1.869 11.477 1 95.69 102 SER A N 1
ATOM 812 C CA . SER A 1 102 ? 8.094 1.658 12.492 1 95.69 102 SER A CA 1
ATOM 813 C C . SER A 1 102 ? 8.266 2.895 13.375 1 95.69 102 SER A C 1
ATOM 815 O O . SER A 1 102 ? 7.801 2.918 14.516 1 95.69 102 SER A O 1
ATOM 817 N N . ILE A 1 103 ? 8.68 4.043 12.789 1 96.31 103 ILE A N 1
ATOM 818 C CA . ILE A 1 103 ? 9.172 5.098 13.672 1 96.31 103 ILE A CA 1
ATOM 819 C C . ILE A 1 103 ? 8.359 6.371 13.445 1 96.31 103 ILE A C 1
ATOM 821 O O . ILE A 1 103 ? 8.461 7.324 14.227 1 96.31 103 ILE A O 1
ATOM 825 N N . LEU A 1 104 ? 7.492 6.434 12.484 1 97.94 104 LEU A N 1
ATOM 826 C CA . LEU A 1 104 ? 6.848 7.68 12.078 1 97.94 104 LEU A CA 1
ATOM 827 C C . LEU A 1 104 ? 5.957 8.219 13.195 1 97.94 104 LEU A C 1
ATOM 829 O O . LEU A 1 104 ? 5.914 9.43 13.43 1 97.94 104 LEU A O 1
ATOM 833 N N . SER A 1 105 ? 5.203 7.352 13.859 1 97.75 105 SER A N 1
ATOM 834 C CA . SER A 1 105 ? 4.285 7.789 14.898 1 97.75 105 SER A CA 1
ATOM 835 C C . SER A 1 105 ? 5.02 8.555 16 1 97.75 105 SER A C 1
ATOM 837 O O . SER A 1 105 ? 4.539 9.586 16.469 1 97.75 105 SER A O 1
ATOM 839 N N . GLU A 1 106 ? 6.137 8.07 16.359 1 96.75 106 GLU A N 1
ATOM 840 C CA . GLU A 1 106 ? 6.945 8.742 17.375 1 96.75 106 GLU A CA 1
ATOM 841 C C . GLU A 1 106 ? 7.465 10.086 16.875 1 96.75 106 GLU A C 1
ATOM 843 O O . GLU A 1 106 ? 7.465 11.07 17.625 1 96.75 106 GLU A O 1
ATOM 848 N N . ILE A 1 107 ? 7.906 10.117 15.688 1 97.5 107 ILE A N 1
ATOM 849 C CA . ILE A 1 107 ? 8.438 11.336 15.094 1 97.5 107 ILE A CA 1
ATOM 850 C C . ILE A 1 107 ? 7.348 12.406 15.055 1 97.5 107 ILE A C 1
ATOM 852 O O . ILE A 1 107 ? 7.594 13.57 15.398 1 97.5 107 ILE A O 1
ATOM 856 N N . ILE A 1 108 ? 6.164 12.047 14.672 1 98.19 108 ILE A N 1
ATOM 857 C CA . ILE A 1 108 ? 5.047 12.977 14.594 1 98.19 108 ILE A CA 1
ATOM 858 C C . ILE A 1 108 ? 4.734 13.523 15.992 1 98.19 108 ILE A C 1
ATOM 860 O O . ILE A 1 108 ? 4.465 14.711 16.156 1 98.19 108 ILE A O 1
ATOM 864 N N . ASN A 1 109 ? 4.746 12.641 17 1 97.62 109 ASN A N 1
ATOM 865 C CA . ASN A 1 109 ? 4.555 13.102 18.359 1 97.62 109 ASN A CA 1
ATOM 866 C C . ASN A 1 109 ? 5.641 14.086 18.781 1 97.62 109 ASN A C 1
ATOM 868 O O . ASN A 1 109 ? 5.355 15.086 19.453 1 97.62 109 ASN A O 1
ATOM 872 N N . ASN A 1 110 ? 6.855 13.781 18.406 1 97.38 110 ASN A N 1
ATOM 873 C CA . ASN A 1 110 ? 7.961 14.672 18.75 1 97.38 110 ASN A CA 1
ATOM 874 C C . ASN A 1 110 ? 7.793 16.047 18.094 1 97.38 110 ASN A C 1
ATOM 876 O O . ASN A 1 110 ? 8.125 17.062 18.703 1 97.38 110 ASN A O 1
ATOM 880 N N . ILE A 1 111 ? 7.305 16.094 16.875 1 97.62 111 ILE A N 1
ATOM 881 C CA . ILE A 1 111 ? 7.066 17.359 16.172 1 97.62 111 ILE A CA 1
ATOM 882 C C . ILE A 1 111 ? 5.996 18.156 16.906 1 97.62 111 ILE A C 1
ATOM 884 O O . ILE A 1 111 ? 6.176 19.359 17.156 1 97.62 111 ILE A O 1
ATOM 888 N N . LYS A 1 112 ? 4.961 17.484 17.266 1 96.25 112 LYS A N 1
ATOM 889 C CA . LYS A 1 112 ? 3.865 18.141 17.969 1 96.25 112 LYS A CA 1
ATOM 890 C C . LYS A 1 112 ? 4.332 18.703 19.312 1 96.25 112 LYS A C 1
ATOM 892 O O . LYS A 1 112 ? 3.906 19.781 19.719 1 96.25 112 LYS A O 1
ATOM 897 N N . ASN A 1 113 ? 5.145 17.969 19.969 1 96.31 113 ASN A N 1
ATOM 898 C CA . ASN A 1 113 ? 5.668 18.391 21.266 1 96.31 113 ASN A CA 1
ATOM 899 C C . ASN A 1 113 ? 6.609 19.594 21.125 1 96.31 113 ASN A C 1
ATOM 901 O O . ASN A 1 113 ? 6.672 20.438 22.016 1 96.31 113 ASN A O 1
ATOM 905 N N . GLU A 1 114 ? 7.34 19.609 20.047 1 96.25 114 GLU A N 1
ATOM 906 C CA . GLU A 1 114 ? 8.305 20.672 19.812 1 96.25 114 GLU A CA 1
ATOM 907 C C . GLU A 1 114 ? 7.602 21.984 19.484 1 96.25 114 GLU A C 1
ATOM 909 O O . GLU A 1 114 ? 8.047 23.062 19.891 1 96.25 114 GLU A O 1
ATOM 914 N N . ASP A 1 115 ? 6.578 21.969 18.75 1 96 115 ASP A N 1
ATOM 915 C CA . ASP A 1 115 ? 5.812 23.141 18.375 1 96 115 ASP A CA 1
ATOM 916 C C . ASP A 1 115 ? 4.332 22.812 18.203 1 96 115 ASP A C 1
ATOM 918 O O . ASP A 1 115 ? 3.908 22.344 17.141 1 96 115 ASP A O 1
ATOM 922 N N . LYS A 1 116 ? 3.539 23.234 19.109 1 93.75 116 LYS A N 1
ATOM 923 C CA . LYS A 1 116 ? 2.117 22.906 19.156 1 93.75 116 LYS A CA 1
ATOM 924 C C . LYS A 1 116 ? 1.36 23.594 18.031 1 93.75 116 LYS A C 1
ATOM 926 O O . LYS A 1 116 ? 0.219 23.25 17.734 1 93.75 116 LYS A O 1
ATOM 931 N N . LYS A 1 117 ? 1.984 24.484 17.375 1 92.06 117 LYS A N 1
ATOM 932 C CA . LYS A 1 117 ? 1.334 25.234 16.297 1 92.06 117 LYS A CA 1
ATOM 933 C C . LYS A 1 117 ? 1.494 24.531 14.953 1 92.06 117 LYS A C 1
ATOM 935 O O . LYS A 1 117 ? 0.942 24.984 13.945 1 92.06 117 LYS A O 1
ATOM 940 N N . ILE A 1 118 ? 2.195 23.406 14.961 1 94.38 118 ILE A N 1
ATOM 941 C CA . ILE A 1 118 ? 2.326 22.609 13.742 1 94.38 118 ILE A CA 1
ATOM 942 C C . ILE A 1 118 ? 1.228 21.547 13.695 1 94.38 118 ILE A C 1
ATOM 944 O O . ILE A 1 118 ? 1.169 20.672 14.555 1 94.38 118 ILE A O 1
ATOM 948 N N . HIS A 1 119 ? 0.385 21.688 12.781 1 93.81 119 HIS A N 1
ATOM 949 C CA . HIS A 1 119 ? -0.616 20.672 12.492 1 93.81 119 HIS A CA 1
ATOM 950 C C . HIS A 1 119 ? -0.191 19.797 11.32 1 93.81 119 HIS A C 1
ATOM 952 O O . HIS A 1 119 ? -0.01 20.297 10.203 1 93.81 119 HIS A O 1
ATOM 958 N N . THR A 1 120 ? -0.115 18.484 11.539 1 96.62 120 THR A N 1
ATOM 959 C CA . THR A 1 120 ? 0.454 17.625 10.508 1 96.62 120 THR A CA 1
ATOM 960 C C . THR A 1 120 ? -0.641 16.844 9.797 1 96.62 120 THR A C 1
ATOM 962 O O . THR A 1 120 ? -1.604 16.406 10.43 1 96.62 120 THR A O 1
ATOM 965 N N . TYR A 1 121 ? -0.572 16.766 8.547 1 97.38 121 TYR A N 1
ATOM 966 C CA . TYR A 1 121 ? -1.167 15.719 7.73 1 97.38 121 TYR A CA 1
ATOM 967 C C . TYR A 1 121 ? -0.11 14.719 7.273 1 97.38 121 TYR A C 1
ATOM 969 O O . TYR A 1 121 ? 0.858 15.094 6.605 1 97.38 121 TYR A O 1
ATOM 977 N N . THR A 1 122 ? -0.326 13.484 7.652 1 98.62 122 THR A N 1
ATOM 978 C CA . THR A 1 122 ? 0.686 12.461 7.406 1 98.62 122 THR A CA 1
ATOM 979 C C . THR A 1 122 ? 0.217 11.484 6.332 1 98.62 122 THR A C 1
ATOM 981 O O . THR A 1 122 ? -0.891 10.945 6.418 1 98.62 122 THR A O 1
ATOM 984 N N . TYR A 1 123 ? 1.094 11.242 5.352 1 98.69 123 TYR A N 1
ATOM 985 C CA . TYR A 1 123 ? 0.769 10.375 4.227 1 98.69 123 TYR A CA 1
ATOM 986 C C . TYR A 1 123 ? 1.801 9.258 4.086 1 98.69 123 TYR A C 1
ATOM 988 O O . TYR A 1 123 ? 2.984 9.523 3.867 1 98.69 123 TYR A O 1
ATOM 996 N N . VAL A 1 124 ? 1.335 7.973 4.164 1 98.69 124 VAL A N 1
ATOM 997 C CA . VAL A 1 124 ? 2.24 6.828 4.117 1 98.69 124 VAL A CA 1
ATOM 998 C C . VAL A 1 124 ? 1.952 5.988 2.873 1 98.69 124 VAL A C 1
ATOM 1000 O O . VAL A 1 124 ? 0.85 5.461 2.715 1 98.69 124 VAL A O 1
ATOM 1003 N N . ASN A 1 125 ? 2.93 5.82 2.047 1 97.88 125 ASN A N 1
ATOM 1004 C CA . ASN A 1 125 ? 2.828 5.027 0.827 1 97.88 125 ASN A CA 1
ATOM 1005 C C . ASN A 1 125 ? 4.203 4.625 0.303 1 97.88 125 ASN A C 1
ATOM 1007 O O . ASN A 1 125 ? 5.211 4.812 0.987 1 97.88 125 ASN A O 1
ATOM 1011 N N . ASN A 1 126 ? 4.277 3.98 -0.816 1 96.19 126 ASN A N 1
ATOM 1012 C CA . ASN A 1 126 ? 5.574 3.523 -1.299 1 96.19 126 ASN A CA 1
ATOM 1013 C C . ASN A 1 126 ? 6.414 4.684 -1.827 1 96.19 126 ASN A C 1
ATOM 1015 O O . ASN A 1 126 ? 5.934 5.812 -1.921 1 96.19 126 ASN A O 1
ATOM 1019 N N . THR A 1 127 ? 7.625 4.438 -2.188 1 96.5 127 THR A N 1
ATOM 1020 C CA . THR A 1 127 ? 8.625 5.453 -2.5 1 96.5 127 THR A CA 1
ATOM 1021 C C . THR A 1 127 ? 8.234 6.23 -3.752 1 96.5 127 THR A C 1
ATOM 1023 O O . THR A 1 127 ? 8.297 7.461 -3.77 1 96.5 127 THR A O 1
ATOM 1026 N N . SER A 1 128 ? 7.797 5.547 -4.773 1 95.75 128 SER A N 1
ATOM 1027 C CA . SER A 1 128 ? 7.449 6.195 -6.035 1 95.75 128 SER A CA 1
ATOM 1028 C C . SER A 1 128 ? 6.297 7.18 -5.852 1 95.75 128 SER A C 1
ATOM 1030 O O . SER A 1 128 ? 6.336 8.289 -6.383 1 95.75 128 SER A O 1
ATOM 1032 N N . ILE A 1 129 ? 5.32 6.801 -5.082 1 96.06 129 ILE A N 1
ATOM 1033 C CA . ILE A 1 129 ? 4.156 7.648 -4.852 1 96.06 129 ILE A CA 1
ATOM 1034 C C . ILE A 1 129 ? 4.555 8.867 -4.02 1 96.06 129 ILE A C 1
ATOM 1036 O O . ILE A 1 129 ? 4.137 9.984 -4.312 1 96.06 129 ILE A O 1
ATOM 1040 N N . ILE A 1 130 ? 5.363 8.648 -3.039 1 97.81 130 ILE A N 1
ATOM 1041 C CA . ILE A 1 130 ? 5.824 9.742 -2.189 1 97.81 130 ILE A CA 1
ATOM 1042 C C . ILE A 1 130 ? 6.641 10.727 -3.021 1 97.81 130 ILE A C 1
ATOM 1044 O O . ILE A 1 130 ? 6.465 11.945 -2.895 1 97.81 130 ILE A O 1
ATOM 1048 N N . GLU A 1 131 ? 7.516 10.195 -3.834 1 97.12 131 GLU A N 1
ATOM 1049 C CA . GLU A 1 131 ? 8.32 11.055 -4.703 1 97.12 131 GLU A CA 1
ATOM 1050 C C . GLU A 1 131 ? 7.434 11.914 -5.598 1 97.12 131 GLU A C 1
ATOM 1052 O O . GLU A 1 131 ? 7.652 13.125 -5.719 1 97.12 131 GLU A O 1
ATOM 1057 N N . ASP A 1 132 ? 6.461 11.297 -6.207 1 94.81 132 ASP A N 1
ATOM 1058 C CA . ASP A 1 132 ? 5.539 12.008 -7.094 1 94.81 132 ASP A CA 1
ATOM 1059 C C . ASP A 1 132 ? 4.812 13.125 -6.348 1 94.81 132 ASP A C 1
ATOM 1061 O O . ASP A 1 132 ? 4.656 14.227 -6.871 1 94.81 132 ASP A O 1
ATOM 1065 N N . LYS A 1 133 ? 4.371 12.859 -5.16 1 95.19 133 LYS A N 1
ATOM 1066 C CA . LYS A 1 133 ? 3.611 13.836 -4.391 1 95.19 133 LYS A CA 1
ATOM 1067 C C . LYS A 1 133 ? 4.5 14.992 -3.938 1 95.19 133 LYS A C 1
ATOM 1069 O O . LYS A 1 133 ? 4.039 16.125 -3.803 1 95.19 133 LYS A O 1
ATOM 1074 N N . LEU A 1 134 ? 5.738 14.734 -3.689 1 95.5 134 LEU A N 1
ATOM 1075 C CA . LEU A 1 134 ? 6.691 15.797 -3.383 1 95.5 134 LEU A CA 1
ATOM 1076 C C . LEU A 1 134 ? 6.906 16.688 -4.594 1 95.5 134 LEU A C 1
ATOM 1078 O O . LEU A 1 134 ? 6.879 17.922 -4.473 1 95.5 134 LEU A O 1
ATOM 1082 N N . VAL A 1 135 ? 7.086 16.031 -5.742 1 91.12 135 VAL A N 1
ATOM 1083 C CA . VAL A 1 135 ? 7.355 16.766 -6.977 1 91.12 135 VAL A CA 1
ATOM 1084 C C . VAL A 1 135 ? 6.168 17.656 -7.312 1 91.12 135 VAL A C 1
ATOM 1086 O O . VAL A 1 135 ? 6.348 18.781 -7.785 1 91.12 135 VAL A O 1
ATOM 1089 N N . ASN A 1 136 ? 4.98 17.172 -7.035 1 86.44 136 ASN A N 1
ATOM 1090 C CA . ASN A 1 136 ? 3.758 17.906 -7.355 1 86.44 136 ASN A CA 1
ATOM 1091 C C . ASN A 1 136 ? 3.35 18.828 -6.219 1 86.44 136 ASN A C 1
ATOM 1093 O O . ASN A 1 136 ? 2.25 19.391 -6.23 1 86.44 136 ASN A O 1
ATOM 1097 N N . SER A 1 137 ? 4.133 18.922 -5.184 1 86.88 137 SER A N 1
ATOM 1098 C CA . SER A 1 137 ? 3.967 19.828 -4.059 1 86.88 137 SER A CA 1
ATOM 1099 C C . SER A 1 137 ? 2.727 19.484 -3.242 1 86.88 137 SER A C 1
ATOM 1101 O O . SER A 1 137 ? 2.115 20.359 -2.631 1 86.88 137 SER A O 1
ATOM 1103 N N . GLU A 1 138 ? 2.363 18.234 -3.344 1 93.06 138 GLU A N 1
ATOM 1104 C CA . GLU A 1 138 ? 1.266 17.75 -2.508 1 93.06 138 GLU A CA 1
ATOM 1105 C C . GLU A 1 138 ? 1.746 17.438 -1.096 1 93.06 138 GLU A C 1
ATOM 1107 O O . GLU A 1 138 ? 0.947 17.391 -0.158 1 93.06 138 GLU A O 1
ATOM 1112 N N . LEU A 1 139 ? 3.006 17.172 -0.987 1 96.5 139 LEU A N 1
ATOM 1113 C CA . LEU A 1 139 ? 3.697 17 0.286 1 96.5 139 LEU A CA 1
ATOM 1114 C C . LEU A 1 139 ? 4.77 18.062 0.471 1 96.5 139 LEU A C 1
ATOM 1116 O O . LEU A 1 139 ? 5.422 18.469 -0.494 1 96.5 139 LEU A O 1
ATOM 1120 N N . ASP A 1 140 ? 4.945 18.5 1.7 1 95.25 140 ASP A N 1
ATOM 1121 C CA . ASP A 1 140 ? 5.945 19.531 1.998 1 95.25 140 ASP A CA 1
ATOM 1122 C C . ASP A 1 140 ? 7.312 18.906 2.246 1 95.25 140 ASP A C 1
ATOM 1124 O O . ASP A 1 140 ? 8.344 19.484 1.908 1 95.25 140 ASP A O 1
ATOM 1128 N N . ILE A 1 141 ? 7.309 17.781 2.881 1 97.75 141 ILE A N 1
ATOM 1129 C CA . ILE A 1 141 ? 8.516 17.078 3.295 1 97.75 141 ILE A CA 1
ATOM 1130 C C . ILE A 1 141 ? 8.211 15.594 3.467 1 97.75 141 ILE A C 1
ATOM 1132 O O . ILE A 1 141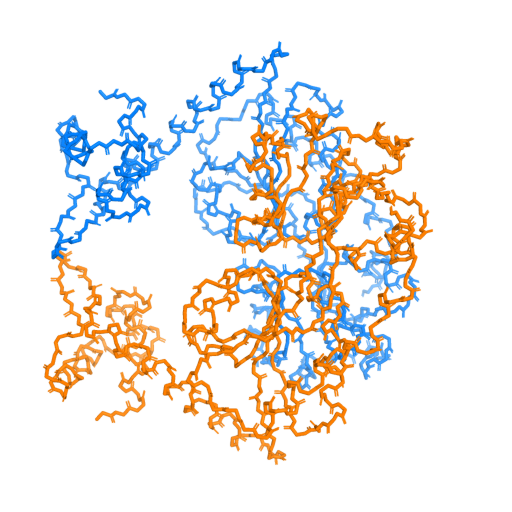 ? 7.051 15.211 3.623 1 97.75 141 ILE A O 1
ATOM 1136 N N . ALA A 1 142 ? 9.227 14.773 3.293 1 98.62 142 ALA A N 1
ATOM 1137 C CA . ALA A 1 142 ? 9.016 13.336 3.469 1 98.62 142 ALA A CA 1
ATOM 1138 C C . ALA A 1 142 ? 10.25 12.672 4.066 1 98.62 142 ALA A C 1
ATOM 1140 O O . ALA A 1 142 ? 11.344 13.234 4.027 1 98.62 142 ALA A O 1
ATOM 1141 N N . ILE A 1 143 ? 10.031 11.555 4.746 1 98.19 143 ILE A N 1
ATOM 1142 C CA . ILE A 1 143 ? 11.094 10.633 5.145 1 98.19 143 ILE A CA 1
ATOM 1143 C C . ILE A 1 143 ? 11.023 9.367 4.293 1 98.19 143 ILE A C 1
ATOM 1145 O O . ILE A 1 143 ? 10.008 8.672 4.285 1 98.19 143 ILE A O 1
ATOM 1149 N N . VAL A 1 144 ? 12.102 9.07 3.598 1 97.44 144 VAL A N 1
ATOM 1150 C CA . VAL A 1 144 ? 12.039 8.062 2.545 1 97.44 144 VAL A CA 1
ATOM 1151 C C . VAL A 1 144 ? 13.211 7.098 2.68 1 97.44 144 VAL A C 1
ATOM 1153 O O . VAL A 1 144 ? 14.32 7.504 3.035 1 97.44 144 VAL A O 1
ATOM 1156 N N . GLU A 1 145 ? 12.836 5.844 2.463 1 92.94 145 GLU A N 1
ATOM 1157 C CA . GLU A 1 145 ? 13.922 4.879 2.291 1 92.94 145 GLU A CA 1
ATOM 1158 C C . GLU A 1 145 ? 14.258 4.688 0.816 1 92.94 145 GLU A C 1
ATOM 1160 O O . GLU A 1 145 ? 13.391 4.809 -0.048 1 92.94 145 GLU A O 1
ATOM 1165 N N . GLY A 1 146 ? 15.445 4.523 0.454 1 81.38 146 GLY A N 1
ATOM 1166 C CA . GLY A 1 146 ? 15.844 4.246 -0.918 1 81.38 146 GLY A CA 1
ATOM 1167 C C . GLY A 1 146 ? 16.328 5.48 -1.657 1 81.38 146 GLY A C 1
ATOM 1168 O O . GLY A 1 146 ? 16.562 6.527 -1.047 1 81.38 146 GLY A O 1
ATOM 1169 N N . GLU A 1 147 ? 16.359 5.309 -2.959 1 85.25 147 GLU A N 1
ATOM 1170 C CA . GLU A 1 147 ? 16.953 6.371 -3.768 1 85.25 147 GLU A CA 1
ATOM 1171 C C . GLU A 1 147 ? 15.875 7.227 -4.426 1 85.25 147 GLU A C 1
ATOM 1173 O O . GLU A 1 147 ? 14.891 6.699 -4.945 1 85.25 147 GLU A O 1
ATOM 1178 N N . ILE A 1 148 ? 16.031 8.469 -4.215 1 90.44 148 ILE A N 1
ATOM 1179 C CA . ILE A 1 148 ? 15.219 9.453 -4.914 1 90.44 148 ILE A CA 1
ATOM 1180 C C . ILE A 1 148 ? 15.883 9.828 -6.234 1 90.44 148 ILE A C 1
ATOM 1182 O O . ILE A 1 148 ? 17.062 10.18 -6.262 1 90.44 148 ILE A O 1
ATOM 1186 N N . GLN A 1 149 ? 15.102 9.789 -7.281 1 88.38 149 GLN A N 1
ATOM 1187 C CA . GLN A 1 149 ? 15.703 9.953 -8.602 1 88.38 149 GLN A CA 1
ATOM 1188 C C . GLN A 1 149 ? 15.445 11.352 -9.156 1 88.38 149 GLN A C 1
ATOM 1190 O O . GLN A 1 149 ? 16.219 11.859 -9.961 1 88.38 149 GLN A O 1
ATOM 1195 N N . ASN A 1 150 ? 14.406 11.945 -8.75 1 92.81 150 ASN A N 1
ATOM 1196 C CA . ASN A 1 150 ? 14.016 13.227 -9.336 1 92.81 150 ASN A CA 1
ATOM 1197 C C . ASN A 1 150 ? 14.977 14.344 -8.93 1 92.81 150 ASN A C 1
ATOM 1199 O O . ASN A 1 150 ? 15.148 14.617 -7.742 1 92.81 150 ASN A O 1
ATOM 1203 N N . PRO A 1 151 ? 15.5 15.008 -9.875 1 93.12 151 PRO A N 1
ATOM 1204 C CA . PRO A 1 151 ? 16.516 16.016 -9.57 1 93.12 151 PRO A CA 1
ATOM 1205 C C . PRO A 1 151 ? 15.945 17.25 -8.891 1 93.12 151 PRO A C 1
ATOM 1207 O O . PRO A 1 151 ? 16.688 18.078 -8.367 1 93.12 151 PRO A O 1
ATOM 1210 N N . ASN A 1 152 ? 14.719 17.406 -8.914 1 92.31 152 ASN A N 1
ATOM 1211 C CA . ASN A 1 152 ? 14.102 18.562 -8.281 1 92.31 152 ASN A CA 1
ATOM 1212 C C . ASN A 1 152 ? 13.914 18.359 -6.781 1 92.31 152 ASN A C 1
ATOM 1214 O O . ASN A 1 152 ? 13.469 19.266 -6.078 1 92.31 152 ASN A O 1
ATOM 1218 N N . LEU A 1 153 ? 14.312 17.266 -6.367 1 96.81 153 LEU A N 1
ATOM 1219 C CA . LEU A 1 153 ? 14.18 16.953 -4.945 1 96.81 153 LEU A CA 1
ATOM 1220 C C . LEU A 1 153 ? 15.539 16.984 -4.254 1 96.81 153 LEU A C 1
ATOM 1222 O O . LEU A 1 153 ? 16.531 16.531 -4.812 1 96.81 153 LEU A O 1
ATOM 1226 N N . ILE A 1 154 ? 15.531 17.578 -3.076 1 96 154 ILE A N 1
ATOM 1227 C CA . ILE A 1 154 ? 16.703 17.594 -2.213 1 96 154 ILE A CA 1
ATOM 1228 C C . ILE A 1 154 ? 16.625 16.453 -1.201 1 96 154 ILE A C 1
ATOM 1230 O O . ILE A 1 154 ? 15.562 16.203 -0.631 1 96 154 ILE A O 1
ATOM 1234 N N . THR A 1 155 ? 17.703 15.805 -1.05 1 96.44 155 THR A N 1
ATOM 1235 C CA . THR A 1 155 ? 17.781 14.688 -0.116 1 96.44 155 THR A CA 1
ATOM 1236 C C . THR A 1 155 ? 18.844 14.945 0.943 1 96.44 155 THR A C 1
ATOM 1238 O O . THR A 1 155 ? 19.984 15.266 0.614 1 96.44 155 THR A O 1
ATOM 1241 N N . ILE A 1 156 ? 18.469 14.781 2.215 1 94.19 156 ILE A N 1
ATOM 1242 C CA . ILE A 1 156 ? 19.391 14.883 3.338 1 94.19 156 ILE A CA 1
ATOM 1243 C C . ILE A 1 156 ? 19.391 13.586 4.137 1 94.19 156 ILE A C 1
ATOM 1245 O O . ILE A 1 156 ? 18.344 12.984 4.355 1 94.19 156 ILE A O 1
ATOM 1249 N N . ASP A 1 157 ? 20.594 13.172 4.527 1 89.69 157 ASP A N 1
ATOM 1250 C CA . ASP A 1 157 ? 20.672 11.969 5.348 1 89.69 157 ASP A CA 1
ATOM 1251 C C . ASP A 1 157 ? 19.938 12.164 6.676 1 89.69 157 ASP A C 1
ATOM 1253 O O . ASP A 1 157 ? 20 13.234 7.277 1 89.69 157 ASP A O 1
ATOM 1257 N N . GLY A 1 158 ? 19.328 11.117 7.016 1 87.88 158 GLY A N 1
ATOM 1258 C CA . GLY A 1 158 ? 18.547 11.211 8.242 1 87.88 158 GLY A CA 1
ATOM 1259 C C . GLY A 1 158 ? 18.828 10.086 9.219 1 87.88 158 GLY A C 1
ATOM 1260 O O . GLY A 1 158 ? 19.844 10.094 9.906 1 87.88 158 GLY A O 1
ATOM 1261 N N . ILE A 1 159 ? 18.062 8.969 9.211 1 91.75 159 ILE A N 1
ATOM 1262 C CA . ILE A 1 159 ? 18.062 7.918 10.227 1 91.75 159 ILE A CA 1
ATOM 1263 C C . ILE A 1 159 ? 18.641 6.633 9.633 1 91.75 159 ILE A C 1
ATOM 1265 O O . ILE A 1 159 ? 18.25 6.207 8.547 1 91.75 159 ILE A O 1
ATOM 1269 N N . ASN A 1 160 ? 19.547 5.969 10.367 1 89.75 160 ASN A N 1
ATOM 1270 C CA . ASN A 1 160 ? 20.141 4.727 9.891 1 89.75 160 ASN A CA 1
ATOM 1271 C C . ASN A 1 160 ? 19.156 3.568 9.953 1 89.75 160 ASN A C 1
ATOM 1273 O O . ASN A 1 160 ? 18.312 3.508 10.852 1 89.75 160 ASN A O 1
ATOM 1277 N N . ASP A 1 161 ? 19.297 2.689 8.969 1 92.56 161 ASP A N 1
ATOM 1278 C CA . ASP A 1 161 ? 18.469 1.493 8.922 1 92.56 161 ASP A CA 1
ATOM 1279 C C . ASP A 1 161 ? 19.234 0.319 8.305 1 92.56 161 ASP A C 1
ATOM 1281 O O . ASP A 1 161 ? 20.281 0.508 7.68 1 92.56 161 ASP A O 1
ATOM 1285 N N . TYR A 1 162 ? 18.781 -0.875 8.641 1 92.88 162 TYR A N 1
ATOM 1286 C CA . TYR A 1 162 ? 19.328 -2.096 8.062 1 92.88 162 TYR A CA 1
ATOM 1287 C C . TYR A 1 162 ? 18.234 -2.924 7.398 1 92.88 162 TYR A C 1
ATOM 1289 O O . TYR A 1 162 ? 17.219 -3.234 8.016 1 92.88 162 TYR A O 1
ATOM 1297 N N . LEU A 1 163 ? 18.5 -3.174 6.152 1 95 163 LEU A N 1
ATOM 1298 C CA . LEU A 1 163 ? 17.703 -4.199 5.48 1 95 163 LEU A CA 1
ATOM 1299 C C . LEU A 1 163 ? 18.312 -5.578 5.684 1 95 163 LEU A C 1
ATOM 1301 O O . LEU A 1 163 ? 19.531 -5.762 5.52 1 95 163 LEU A O 1
ATOM 1305 N N . ILE A 1 164 ? 17.453 -6.547 6.043 1 94.94 164 ILE A N 1
ATOM 1306 C CA . ILE A 1 164 ? 17.984 -7.863 6.379 1 94.94 164 ILE A CA 1
ATOM 1307 C C . ILE A 1 164 ? 17.203 -8.945 5.648 1 94.94 164 ILE A C 1
ATOM 1309 O O . ILE A 1 164 ? 16 -8.781 5.387 1 94.94 164 ILE A O 1
ATOM 1313 N N . LEU A 1 165 ? 17.875 -9.992 5.301 1 95.5 165 LEU A N 1
ATOM 1314 C CA . LEU A 1 165 ? 17.25 -11.195 4.766 1 95.5 165 LEU A CA 1
ATOM 1315 C C . LEU A 1 165 ? 16.672 -12.055 5.887 1 95.5 165 LEU A C 1
ATOM 1317 O O . LEU A 1 165 ? 17.391 -12.391 6.84 1 95.5 165 LEU A O 1
ATOM 1321 N N . THR A 1 166 ? 15.375 -12.43 5.777 1 96 166 THR A N 1
ATOM 1322 C CA . THR A 1 166 ? 14.711 -13.102 6.891 1 96 166 THR A CA 1
ATOM 1323 C C . THR A 1 166 ? 13.953 -14.336 6.406 1 96 166 THR A C 1
ATOM 1325 O O . THR A 1 166 ? 13.602 -14.438 5.23 1 96 166 THR A O 1
ATOM 1328 N N . CYS A 1 167 ? 13.727 -15.227 7.32 1 97.31 167 CYS A N 1
ATOM 1329 C CA . CYS A 1 167 ? 12.883 -16.406 7.137 1 97.31 167 CYS A CA 1
ATOM 1330 C C . CYS A 1 167 ? 12.289 -16.859 8.469 1 97.31 167 CYS A C 1
ATOM 1332 O O . CYS A 1 167 ? 12.648 -16.328 9.523 1 97.31 167 CYS A O 1
ATOM 1334 N N . SER A 1 168 ? 11.305 -17.719 8.383 1 98.19 168 SER A N 1
ATOM 1335 C CA . SER A 1 168 ? 10.734 -18.266 9.609 1 98.19 168 SER A CA 1
ATOM 1336 C C . SER A 1 168 ? 11.719 -19.203 10.297 1 98.19 168 SER A C 1
ATOM 1338 O O . SER A 1 168 ? 12.625 -19.734 9.664 1 98.19 168 SER A O 1
ATOM 1340 N N . LYS A 1 169 ? 11.508 -19.438 11.57 1 96.88 169 LYS A N 1
ATOM 1341 C CA . LYS A 1 169 ? 12.32 -20.375 12.336 1 96.88 169 LYS A CA 1
ATOM 1342 C C . LYS A 1 169 ? 12.227 -21.781 11.758 1 96.88 169 LYS A C 1
ATOM 1344 O O . LYS A 1 169 ? 13.133 -22.594 11.938 1 96.88 169 LYS A O 1
ATOM 1349 N N . ASN A 1 170 ? 11.18 -22.062 11.016 1 96.5 170 ASN A N 1
ATOM 1350 C CA . ASN A 1 170 ? 10.938 -23.406 10.477 1 96.5 170 ASN A CA 1
ATOM 1351 C C . ASN A 1 170 ? 11.484 -23.547 9.062 1 96.5 170 ASN A C 1
ATOM 1353 O O . ASN A 1 170 ? 11.461 -24.641 8.492 1 96.5 170 ASN A O 1
ATOM 1357 N N . HIS A 1 171 ? 11.938 -22.516 8.492 1 96.81 171 HIS A N 1
ATOM 1358 C CA . HIS A 1 171 ? 12.477 -22.547 7.137 1 96.81 171 HIS A CA 1
ATOM 1359 C C . HIS A 1 171 ? 13.758 -23.375 7.07 1 96.81 171 HIS A C 1
ATOM 1361 O O . HIS A 1 171 ? 14.531 -23.406 8.023 1 96.81 171 HIS A O 1
ATOM 1367 N N . LYS A 1 172 ? 14.031 -23.953 5.965 1 95.12 172 LYS A N 1
ATOM 1368 C CA . LYS A 1 172 ? 15.164 -24.859 5.793 1 95.12 172 LYS A CA 1
ATOM 1369 C C . LYS A 1 172 ? 16.484 -24.125 5.988 1 95.12 172 LYS A C 1
ATOM 1371 O O . LYS A 1 172 ? 17.484 -24.719 6.398 1 95.12 172 LYS A O 1
ATOM 1376 N N . LEU A 1 173 ? 16.469 -22.875 5.777 1 93.62 173 LEU A N 1
ATOM 1377 C CA . LEU A 1 173 ? 17.719 -22.125 5.871 1 93.62 173 LEU A CA 1
ATOM 1378 C C . LEU A 1 173 ? 17.844 -21.453 7.238 1 93.62 173 LEU A C 1
ATOM 1380 O O . LEU A 1 173 ? 18.844 -20.812 7.527 1 93.62 173 LEU A O 1
ATOM 1384 N N . ALA A 1 174 ? 16.922 -21.641 8.109 1 93.25 174 ALA A N 1
ATOM 1385 C CA . ALA A 1 174 ? 16.844 -20.891 9.359 1 93.25 174 ALA A CA 1
ATOM 1386 C C . ALA A 1 174 ? 18.047 -21.141 10.242 1 93.25 174 ALA A C 1
ATOM 1388 O O . ALA A 1 174 ? 18.531 -20.25 10.93 1 93.25 174 ALA A O 1
ATOM 1389 N N . ASN A 1 175 ? 18.562 -22.328 10.148 1 88.88 175 ASN A N 1
ATOM 1390 C CA . ASN A 1 175 ? 19.625 -22.719 11.07 1 88.88 175 ASN A CA 1
ATOM 1391 C C . ASN A 1 175 ? 20.969 -22.812 10.367 1 88.88 175 ASN A C 1
ATOM 1393 O O . ASN A 1 175 ? 21.938 -23.328 10.93 1 88.88 175 ASN A O 1
ATOM 1397 N N . ARG A 1 176 ? 20.938 -22.297 9.219 1 86.56 176 ARG A N 1
ATOM 1398 C CA . ARG A 1 176 ? 22.203 -22.312 8.484 1 86.56 176 ARG A CA 1
ATOM 1399 C C . ARG A 1 176 ? 23.094 -21.141 8.883 1 86.56 176 ARG A C 1
ATOM 1401 O O . ARG A 1 176 ? 22.609 -20 8.969 1 86.56 176 ARG A O 1
ATOM 1408 N N . LYS A 1 177 ? 24.266 -21.453 9.188 1 74.75 177 LYS A N 1
ATOM 1409 C CA . LYS A 1 177 ? 25.188 -20.406 9.625 1 74.75 177 LYS A CA 1
ATOM 1410 C C . LYS A 1 177 ? 25.641 -19.547 8.445 1 74.75 177 LYS A C 1
ATOM 1412 O O . LYS A 1 177 ? 25.828 -18.328 8.602 1 74.75 177 LYS A O 1
ATOM 1417 N N . LYS A 1 178 ? 25.906 -20.203 7.301 1 78.81 178 LYS A N 1
ATOM 1418 C CA . LYS A 1 178 ? 26.344 -19.5 6.094 1 78.81 178 LYS A CA 1
ATOM 1419 C C . LYS A 1 178 ? 25.578 -20 4.867 1 78.81 178 LYS A C 1
ATOM 1421 O O . LYS A 1 178 ? 25.359 -21.203 4.723 1 78.81 178 LYS A O 1
ATOM 1426 N N . ILE A 1 179 ? 25.078 -19.016 4.141 1 86.62 179 ILE A N 1
ATOM 1427 C CA . ILE A 1 179 ? 24.391 -19.391 2.904 1 86.62 179 ILE A CA 1
ATOM 1428 C C . ILE A 1 179 ? 25 -18.609 1.735 1 86.62 179 ILE A C 1
ATOM 1430 O O . ILE A 1 179 ? 25.406 -17.453 1.888 1 86.62 179 ILE A O 1
ATOM 1434 N N . LYS A 1 180 ? 25.156 -19.344 0.635 1 88 180 LYS A N 1
ATOM 1435 C CA . LYS A 1 180 ? 25.609 -18.688 -0.58 1 88 180 LYS A CA 1
ATOM 1436 C C . LYS A 1 180 ? 24.453 -18.016 -1.313 1 88 180 LYS A C 1
ATOM 1438 O O . LYS A 1 180 ? 23.328 -18.5 -1.271 1 88 180 LYS A O 1
ATOM 1443 N N . LEU A 1 181 ? 24.828 -16.984 -1.895 1 89 181 LEU A N 1
ATOM 1444 C CA . LEU A 1 181 ? 23.859 -16.203 -2.645 1 89 181 LEU A CA 1
ATOM 1445 C C . LEU A 1 181 ? 23.109 -17.078 -3.641 1 89 181 LEU A C 1
ATOM 1447 O O . LEU A 1 181 ? 21.891 -16.922 -3.836 1 89 181 LEU A O 1
ATOM 1451 N N . GLU A 1 182 ? 23.75 -18.016 -4.223 1 89.75 182 GLU A N 1
ATOM 1452 C CA . GLU A 1 182 ? 23.188 -18.875 -5.254 1 89.75 182 GLU A CA 1
ATOM 1453 C C . GLU A 1 182 ? 22.094 -19.781 -4.691 1 89.75 182 GLU A C 1
ATOM 1455 O O . GLU A 1 182 ? 21.219 -20.234 -5.426 1 89.75 182 GLU A O 1
ATOM 1460 N N . GLU A 1 183 ? 22.156 -19.984 -3.404 1 90.75 183 GLU A N 1
ATOM 1461 C CA . GLU A 1 183 ? 21.156 -20.828 -2.762 1 90.75 183 GLU A CA 1
ATOM 1462 C C . GLU A 1 183 ? 19.797 -20.141 -2.727 1 90.75 183 GLU A C 1
ATOM 1464 O O . GLU A 1 183 ? 18.766 -20.812 -2.553 1 90.75 183 GLU A O 1
ATOM 1469 N N . LEU A 1 184 ? 19.734 -18.875 -2.941 1 92.5 184 LEU A N 1
ATOM 1470 C CA . LEU A 1 184 ? 18.5 -18.125 -2.883 1 92.5 184 LEU A CA 1
ATOM 1471 C C . LEU A 1 184 ? 17.672 -18.328 -4.152 1 92.5 184 LEU A C 1
ATOM 1473 O O . LEU A 1 184 ? 16.469 -18.047 -4.176 1 92.5 184 LEU A O 1
ATOM 1477 N N . LYS A 1 185 ? 18.297 -18.797 -5.188 1 89.81 185 LYS A N 1
ATOM 1478 C CA . LYS A 1 185 ? 17.656 -18.969 -6.484 1 89.81 185 LYS A CA 1
ATOM 1479 C C . LYS A 1 185 ? 16.469 -19.922 -6.383 1 89.81 185 LYS A C 1
ATOM 1481 O O . LYS A 1 185 ? 15.484 -19.781 -7.105 1 89.81 185 LYS A O 1
ATOM 1486 N N . ASP A 1 186 ? 16.5 -20.828 -5.473 1 85.88 186 ASP A N 1
ATOM 1487 C CA . ASP A 1 186 ? 15.492 -21.875 -5.371 1 85.88 186 ASP A CA 1
ATOM 1488 C C . ASP A 1 186 ? 14.508 -21.594 -4.238 1 85.88 186 ASP A C 1
ATOM 1490 O O . ASP A 1 186 ? 13.711 -22.453 -3.875 1 85.88 186 ASP A O 1
ATOM 1494 N N . MET A 1 187 ? 14.617 -20.406 -3.693 1 93.38 187 MET A N 1
ATOM 1495 C CA . MET A 1 187 ? 13.773 -20.078 -2.551 1 93.38 187 MET A CA 1
ATOM 1496 C C . MET A 1 187 ? 12.594 -19.203 -2.973 1 93.38 187 MET A C 1
ATOM 1498 O O . MET A 1 187 ? 12.711 -18.422 -3.918 1 93.38 187 MET A O 1
ATOM 1502 N N . ASP A 1 188 ? 11.477 -19.406 -2.297 1 97.25 188 ASP A N 1
ATOM 1503 C CA . ASP A 1 188 ? 10.305 -18.562 -2.512 1 97.25 188 ASP A CA 1
ATOM 1504 C C . ASP A 1 188 ? 10.406 -17.266 -1.724 1 97.25 188 ASP A C 1
ATOM 1506 O O . ASP A 1 188 ? 10.766 -17.266 -0.545 1 97.25 188 ASP A O 1
ATOM 1510 N N . PHE A 1 189 ? 10.094 -16.172 -2.416 1 98.25 189 PHE A N 1
ATOM 1511 C CA . PHE A 1 189 ? 10.203 -14.859 -1.777 1 98.25 189 PHE A CA 1
ATOM 1512 C C . PHE A 1 189 ? 8.852 -14.156 -1.758 1 98.25 189 PHE A C 1
ATOM 1514 O O . PHE A 1 189 ? 8.062 -14.289 -2.699 1 98.25 189 PHE A O 1
ATOM 1521 N N . VAL A 1 190 ? 8.578 -13.492 -0.672 1 98.69 190 VAL A N 1
ATOM 1522 C CA . VAL A 1 190 ? 7.586 -12.422 -0.667 1 98.69 190 VAL A CA 1
ATOM 1523 C C . VAL A 1 190 ? 8.281 -11.078 -0.867 1 98.69 190 VAL A C 1
ATOM 1525 O O . VAL A 1 190 ? 9.242 -10.758 -0.167 1 98.69 190 VAL A O 1
ATOM 1528 N N . MET A 1 191 ? 7.793 -10.289 -1.84 1 98.06 191 MET A N 1
ATOM 1529 C CA . MET A 1 191 ? 8.398 -9.016 -2.201 1 98.06 191 MET A CA 1
ATOM 1530 C C . MET A 1 191 ? 7.395 -7.875 -2.068 1 98.06 191 MET A C 1
ATOM 1532 O O . MET A 1 191 ? 6.184 -8.094 -2.15 1 98.06 191 MET A O 1
ATOM 1536 N N . ARG A 1 192 ? 7.93 -6.711 -1.859 1 97.56 192 ARG A N 1
ATOM 1537 C CA . ARG A 1 192 ? 7.105 -5.512 -1.989 1 97.56 192 ARG A CA 1
ATOM 1538 C C . ARG A 1 192 ? 6.684 -5.293 -3.438 1 97.56 192 ARG A C 1
ATOM 1540 O O . ARG A 1 192 ? 7.23 -5.914 -4.352 1 97.56 192 ARG A O 1
ATOM 1547 N N . GLU A 1 193 ? 5.75 -4.438 -3.631 1 96.69 193 GLU A N 1
ATOM 1548 C CA . GLU A 1 193 ? 5.262 -4.098 -4.965 1 96.69 193 GLU A CA 1
ATOM 1549 C C . GLU A 1 193 ? 6.258 -3.213 -5.707 1 96.69 193 GLU A C 1
ATOM 1551 O O . GLU A 1 193 ? 7.145 -2.617 -5.094 1 96.69 193 GLU A O 1
ATOM 1556 N N . LYS A 1 194 ? 6.074 -3.131 -7.055 1 93.69 194 LYS A N 1
ATOM 1557 C CA . LYS A 1 194 ? 6.859 -2.184 -7.84 1 93.69 194 LYS A CA 1
ATOM 1558 C C . LYS A 1 194 ? 6.652 -0.754 -7.344 1 93.69 194 LYS A C 1
ATOM 1560 O O . LYS A 1 194 ? 5.531 -0.364 -7.012 1 93.69 194 LYS A O 1
ATOM 1565 N N . GLY A 1 195 ? 7.766 -0.003 -7.227 1 93.88 195 GLY A N 1
ATOM 1566 C CA . GLY A 1 195 ? 7.727 1.342 -6.676 1 93.88 195 GLY A CA 1
ATOM 1567 C C . GLY A 1 195 ? 8.273 1.424 -5.262 1 93.88 195 GLY A C 1
ATOM 1568 O O . GLY A 1 195 ? 8.562 2.514 -4.766 1 93.88 195 GLY A O 1
ATOM 1569 N N . SER A 1 196 ? 8.367 0.281 -4.637 1 96.31 196 SER A N 1
ATOM 1570 C CA . SER A 1 196 ? 8.953 0.221 -3.301 1 96.31 196 SER A CA 1
ATOM 1571 C C . SER A 1 196 ? 10.469 0.421 -3.352 1 96.31 196 SER A C 1
ATOM 1573 O O . SER A 1 196 ? 11.156 -0.222 -4.145 1 96.31 196 SER A O 1
ATOM 1575 N N . GLY A 1 197 ? 10.938 1.271 -2.514 1 95.06 197 GLY A N 1
ATOM 1576 C CA . GLY A 1 197 ? 12.375 1.451 -2.383 1 95.06 197 GLY A CA 1
ATOM 1577 C C . GLY A 1 197 ? 13.086 0.214 -1.867 1 95.06 197 GLY A C 1
ATOM 1578 O O . GLY A 1 197 ? 14.188 -0.104 -2.312 1 95.06 197 GLY A O 1
ATOM 1579 N N . THR A 1 198 ? 12.484 -0.493 -0.976 1 95.94 198 THR A N 1
ATOM 1580 C CA . THR A 1 198 ? 13.039 -1.724 -0.427 1 95.94 198 THR A CA 1
ATOM 1581 C C . THR A 1 198 ? 13.172 -2.787 -1.513 1 95.94 198 THR A C 1
ATOM 1583 O O . THR A 1 198 ? 14.211 -3.451 -1.615 1 95.94 198 THR A O 1
ATOM 1586 N N . ARG A 1 199 ? 12.109 -2.951 -2.309 1 96.31 199 ARG A N 1
ATOM 1587 C CA . ARG A 1 199 ? 12.172 -3.908 -3.408 1 96.31 199 ARG A CA 1
ATOM 1588 C C . ARG A 1 199 ? 13.305 -3.562 -4.371 1 96.31 199 ARG A C 1
ATOM 1590 O O . ARG A 1 199 ? 14.07 -4.438 -4.777 1 96.31 199 ARG A O 1
ATOM 1597 N N . LYS A 1 200 ? 13.367 -2.297 -4.73 1 94.5 200 LYS A N 1
ATOM 1598 C CA . LYS A 1 200 ? 14.375 -1.855 -5.684 1 94.5 200 LYS A CA 1
ATOM 1599 C C . LYS A 1 200 ? 15.781 -2.166 -5.172 1 94.5 200 LYS A C 1
ATOM 1601 O O . LYS A 1 200 ? 16.625 -2.67 -5.922 1 94.5 200 LYS A O 1
ATOM 1606 N N . THR A 1 201 ? 16.016 -1.879 -3.928 1 93.94 201 THR A N 1
ATOM 1607 C CA . THR A 1 201 ? 17.328 -2.119 -3.324 1 93.94 201 THR A CA 1
ATOM 1608 C C . THR A 1 201 ? 17.703 -3.592 -3.436 1 93.94 201 THR A C 1
ATOM 1610 O O . THR A 1 201 ? 18.828 -3.92 -3.848 1 93.94 201 THR A O 1
ATOM 1613 N N . PHE A 1 202 ? 16.812 -4.445 -3.102 1 95.44 202 PHE A N 1
ATOM 1614 C CA . PHE A 1 202 ? 17.094 -5.875 -3.109 1 95.44 202 PHE A CA 1
ATOM 1615 C C . PHE A 1 202 ? 17.219 -6.395 -4.535 1 95.44 202 PHE A C 1
ATOM 1617 O O . PHE A 1 202 ? 18.141 -7.156 -4.848 1 95.44 202 PHE A O 1
ATOM 1624 N N . GLU A 1 203 ? 16.328 -5.973 -5.418 1 94.06 203 GLU A N 1
ATOM 1625 C CA . GLU A 1 203 ? 16.375 -6.406 -6.809 1 94.06 203 GLU A CA 1
ATOM 1626 C C . GLU A 1 203 ? 17.672 -5.957 -7.488 1 94.06 203 GLU A C 1
ATOM 1628 O O . GLU A 1 203 ? 18.25 -6.703 -8.273 1 94.06 203 GLU A O 1
ATOM 1633 N N . ASP A 1 204 ? 18.031 -4.715 -7.238 1 93.06 204 ASP A N 1
ATOM 1634 C CA . ASP A 1 204 ? 19.281 -4.215 -7.805 1 93.06 204 ASP A CA 1
ATOM 1635 C C . ASP A 1 204 ? 20.453 -5.074 -7.367 1 93.06 204 ASP A C 1
ATOM 1637 O O . ASP A 1 204 ? 21.344 -5.383 -8.172 1 93.06 204 ASP A O 1
ATOM 1641 N N . TYR A 1 205 ? 20.453 -5.41 -6.082 1 93.56 205 TYR A N 1
ATOM 1642 C CA . TYR A 1 205 ? 21.531 -6.25 -5.551 1 93.56 205 TYR A CA 1
ATOM 1643 C C . TYR A 1 205 ? 21.531 -7.613 -6.227 1 93.56 205 TYR A C 1
ATOM 1645 O O . TYR A 1 205 ? 22.578 -8.102 -6.648 1 93.56 205 TYR A O 1
ATOM 1653 N N . MET A 1 206 ? 20.422 -8.266 -6.328 1 93.88 206 MET A N 1
ATOM 1654 C CA . MET A 1 206 ? 20.328 -9.594 -6.926 1 93.88 206 MET A CA 1
ATOM 1655 C C . MET A 1 206 ? 20.688 -9.562 -8.398 1 93.88 206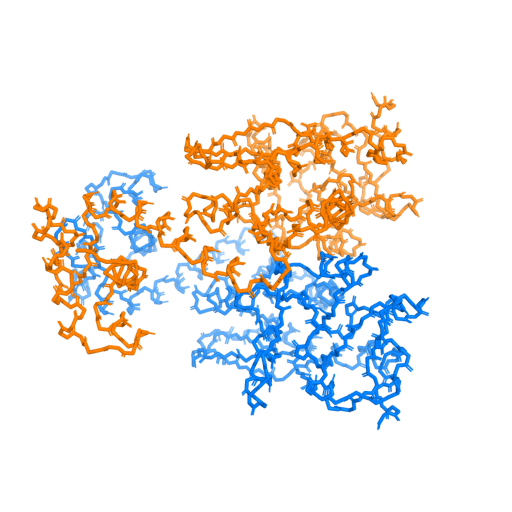 MET A C 1
ATOM 1657 O O . MET A 1 206 ? 21.375 -10.461 -8.898 1 93.88 206 MET A O 1
ATOM 1661 N N . ASN A 1 207 ? 20.203 -8.539 -9.055 1 93 207 ASN A N 1
ATOM 1662 C CA . ASN A 1 207 ? 20.516 -8.375 -10.469 1 93 207 ASN A CA 1
ATOM 1663 C C . ASN A 1 207 ? 22.016 -8.211 -10.688 1 93 207 ASN A C 1
ATOM 1665 O O . ASN A 1 207 ? 22.578 -8.75 -11.648 1 93 207 ASN A O 1
ATOM 1669 N N . ALA A 1 208 ? 22.656 -7.426 -9.891 1 93.44 208 ALA A N 1
ATOM 1670 C CA . ALA A 1 208 ? 24.094 -7.203 -9.984 1 93.44 208 ALA A CA 1
ATOM 1671 C C . ALA A 1 208 ? 24.859 -8.516 -9.852 1 93.44 208 ALA A C 1
ATOM 1673 O O . ALA A 1 208 ? 25.969 -8.641 -10.367 1 93.44 208 ALA A O 1
ATOM 1674 N N . HIS A 1 209 ? 24.25 -9.477 -9.211 1 92.5 209 HIS A N 1
ATOM 1675 C CA . HIS A 1 209 ? 24.891 -10.773 -9.008 1 92.5 209 HIS A CA 1
ATOM 1676 C C . HIS A 1 209 ? 24.312 -11.836 -9.93 1 92.5 209 HIS A C 1
ATOM 1678 O O . HIS A 1 209 ? 24.594 -13.023 -9.781 1 92.5 209 HIS A O 1
ATOM 1684 N N . ASN A 1 210 ? 23.391 -11.453 -10.766 1 92.5 210 ASN A N 1
ATOM 1685 C CA . ASN A 1 210 ? 22.781 -12.32 -11.773 1 92.5 210 ASN A CA 1
ATOM 1686 C C . ASN A 1 210 ? 22.016 -13.477 -11.133 1 92.5 2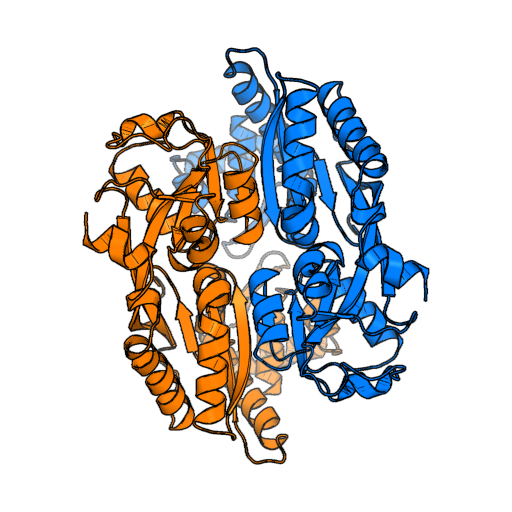10 ASN A C 1
ATOM 1688 O O . ASN A 1 210 ? 22.156 -14.625 -11.555 1 92.5 210 ASN A O 1
ATOM 1692 N N . ILE A 1 211 ? 21.391 -13.148 -10.078 1 90.94 211 ILE A N 1
ATOM 1693 C CA . ILE A 1 211 ? 20.578 -14.148 -9.391 1 90.94 211 ILE A CA 1
ATOM 1694 C C . ILE A 1 211 ? 19.109 -13.812 -9.555 1 90.94 211 ILE A C 1
ATOM 1696 O O . ILE A 1 211 ? 18.672 -12.703 -9.242 1 90.94 211 ILE A O 1
ATOM 1700 N N . ASP A 1 212 ? 18.359 -14.781 -10 1 90.19 212 ASP A N 1
ATOM 1701 C CA . ASP A 1 212 ? 16.906 -14.625 -10.117 1 90.19 212 ASP A CA 1
ATOM 1702 C C . ASP A 1 212 ? 16.188 -15.211 -8.898 1 90.19 212 ASP A C 1
ATOM 1704 O O . ASP A 1 212 ? 16.484 -16.344 -8.484 1 90.19 212 ASP A O 1
ATOM 1708 N N . ILE A 1 213 ? 15.359 -14.422 -8.312 1 90.06 213 ILE A N 1
ATOM 1709 C CA . ILE A 1 213 ? 14.602 -14.93 -7.176 1 90.06 213 ILE A CA 1
ATOM 1710 C C . ILE A 1 213 ? 13.188 -15.297 -7.625 1 90.06 213 ILE A C 1
ATOM 1712 O O . ILE A 1 213 ? 12.68 -14.75 -8.609 1 90.06 213 ILE A O 1
ATOM 1716 N N . ASN A 1 214 ? 12.594 -16.219 -6.961 1 94.44 214 ASN A N 1
ATOM 1717 C CA . ASN A 1 214 ? 11.219 -16.641 -7.227 1 94.44 214 ASN A CA 1
ATOM 1718 C C . ASN A 1 214 ? 10.227 -15.898 -6.344 1 94.44 214 ASN A C 1
ATOM 1720 O O . ASN A 1 214 ? 10 -16.281 -5.191 1 94.44 214 ASN A O 1
ATOM 1724 N N . THR A 1 215 ? 9.617 -14.914 -6.887 1 96.56 215 THR A N 1
ATOM 1725 C CA . THR A 1 215 ? 8.609 -14.164 -6.148 1 96.56 215 THR A CA 1
ATOM 1726 C C . THR A 1 215 ? 7.258 -14.883 -6.203 1 96.56 215 THR A C 1
ATOM 1728 O O . THR A 1 215 ? 6.652 -14.984 -7.273 1 96.56 215 THR A O 1
ATOM 1731 N N . VAL A 1 216 ? 6.766 -15.297 -5.059 1 97.88 216 VAL A N 1
ATOM 1732 C CA . VAL A 1 216 ? 5.5 -16.016 -5.039 1 97.88 216 VAL A CA 1
ATOM 1733 C C . VAL A 1 216 ? 4.434 -15.18 -4.34 1 97.88 216 VAL A C 1
ATOM 1735 O O . VAL A 1 216 ? 3.24 -15.469 -4.445 1 97.88 216 VAL A O 1
ATOM 1738 N N . TRP A 1 217 ? 4.902 -14.172 -3.625 1 98.56 217 TRP A N 1
ATOM 1739 C CA . TRP A 1 217 ? 4.035 -13.156 -3.031 1 98.56 217 TRP A CA 1
ATOM 1740 C C . TRP A 1 217 ? 4.523 -11.75 -3.371 1 98.56 217 TRP A C 1
ATOM 1742 O O . TRP A 1 217 ? 5.727 -11.484 -3.354 1 98.56 217 TRP A O 1
ATOM 1752 N N . GLU A 1 218 ? 3.668 -10.898 -3.684 1 98.62 218 GLU A N 1
ATOM 1753 C CA . GLU A 1 218 ? 3.914 -9.469 -3.811 1 98.62 218 GLU A CA 1
ATOM 1754 C C . GLU A 1 218 ? 2.902 -8.664 -3 1 98.62 218 GLU A C 1
ATOM 1756 O O . GLU A 1 218 ? 1.695 -8.758 -3.234 1 98.62 218 GLU A O 1
ATOM 1761 N N . CYS A 1 219 ? 3.432 -7.922 -2.021 1 97.62 219 CYS A N 1
ATOM 1762 C CA . CYS A 1 219 ? 2.555 -7.301 -1.035 1 97.62 219 CYS A CA 1
ATOM 1763 C C . CYS A 1 219 ? 2.893 -5.824 -0.86 1 97.62 219 CYS A C 1
ATOM 1765 O O . CYS A 1 219 ? 4.066 -5.453 -0.8 1 97.62 219 CYS A O 1
ATOM 1767 N N . GLY A 1 220 ? 1.854 -5.051 -0.635 1 95 220 GLY A N 1
ATOM 1768 C CA . GLY A 1 220 ? 2.053 -3.631 -0.404 1 95 220 GLY A CA 1
ATOM 1769 C C . GLY A 1 220 ? 2.244 -3.285 1.061 1 95 220 GLY A C 1
ATOM 1770 O O . GLY A 1 220 ? 2.447 -2.119 1.407 1 95 220 GLY A O 1
ATOM 1771 N N . CYS A 1 221 ? 2.186 -4.316 1.959 1 96.69 221 CYS A N 1
ATOM 1772 C CA . CYS A 1 221 ? 2.248 -4.016 3.385 1 96.69 221 CYS A CA 1
ATOM 1773 C C . CYS A 1 221 ? 3.139 -5.012 4.117 1 96.69 221 CYS A C 1
ATOM 1775 O O . CYS A 1 221 ? 3.133 -6.203 3.801 1 96.69 221 CYS A O 1
ATOM 1777 N N . PRO A 1 222 ? 3.846 -4.496 5.125 1 97.56 222 PRO A N 1
ATOM 1778 C CA . PRO A 1 222 ? 4.723 -5.383 5.895 1 97.56 222 PRO A CA 1
ATOM 1779 C C . PRO A 1 222 ? 3.959 -6.492 6.613 1 97.56 222 PRO A C 1
ATOM 1781 O O . PRO A 1 222 ? 4.465 -7.609 6.746 1 97.56 222 PRO A O 1
ATOM 1784 N N . GLY A 1 223 ? 2.756 -6.188 7.07 1 97.56 223 GLY A N 1
ATOM 1785 C CA . GLY A 1 223 ? 1.999 -7.203 7.785 1 97.56 223 GLY A CA 1
ATOM 1786 C C . GLY A 1 223 ? 1.779 -8.469 6.969 1 97.56 223 GLY A C 1
ATOM 1787 O O . GLY A 1 223 ? 2.012 -9.57 7.457 1 97.56 223 GLY A O 1
ATOM 1788 N N . ALA A 1 224 ? 1.341 -8.305 5.773 1 98.06 224 ALA A N 1
ATOM 1789 C CA . ALA A 1 224 ? 1.124 -9.445 4.883 1 98.06 224 ALA A CA 1
ATOM 1790 C C . ALA A 1 224 ? 2.438 -10.164 4.582 1 98.06 224 ALA A C 1
ATOM 1792 O O . ALA A 1 224 ? 2.471 -11.391 4.484 1 98.06 224 ALA A O 1
ATOM 1793 N N . MET A 1 225 ? 3.5 -9.43 4.434 1 98.5 225 MET A N 1
ATOM 1794 C CA . MET A 1 225 ? 4.809 -10.023 4.184 1 98.5 225 MET A CA 1
ATOM 1795 C C . MET A 1 225 ? 5.234 -10.906 5.352 1 98.5 225 MET A C 1
ATOM 1797 O O . MET A 1 225 ? 5.715 -12.023 5.148 1 98.5 225 MET A O 1
ATOM 1801 N N . LYS A 1 226 ? 5.074 -10.391 6.527 1 98.25 226 LYS A N 1
ATOM 1802 C CA . LYS A 1 226 ? 5.438 -11.164 7.715 1 98.25 226 LYS A CA 1
ATOM 1803 C C . LYS A 1 226 ? 4.629 -12.453 7.805 1 98.25 226 LYS A C 1
ATOM 1805 O O . LYS A 1 226 ? 5.172 -13.508 8.141 1 98.25 226 LYS A O 1
ATOM 1810 N N . ASP A 1 227 ? 3.338 -12.367 7.465 1 98.12 227 ASP A N 1
ATOM 1811 C CA . ASP A 1 227 ? 2.494 -13.562 7.484 1 98.12 227 ASP A CA 1
ATOM 1812 C C . ASP A 1 227 ? 3.018 -14.617 6.516 1 98.12 227 ASP A C 1
ATOM 1814 O O . ASP A 1 227 ? 3.053 -15.805 6.844 1 98.12 227 ASP A O 1
ATOM 1818 N N . ALA A 1 228 ? 3.387 -14.156 5.34 1 98.5 228 ALA A N 1
ATOM 1819 C CA . ALA A 1 228 ? 3.914 -15.078 4.34 1 98.5 228 ALA A CA 1
ATOM 1820 C C . ALA A 1 228 ? 5.211 -15.727 4.816 1 98.5 228 ALA A C 1
ATOM 1822 O O . ALA A 1 228 ? 5.438 -16.922 4.594 1 98.5 228 ALA A O 1
ATOM 1823 N N . VAL A 1 229 ? 6.066 -14.953 5.473 1 98.56 229 VAL A N 1
ATOM 1824 C CA . VAL A 1 229 ? 7.328 -15.461 6 1 98.56 229 VAL A CA 1
ATOM 1825 C C . VAL A 1 229 ? 7.055 -16.484 7.102 1 98.56 229 VAL A C 1
ATOM 1827 O O . VAL A 1 229 ? 7.633 -17.578 7.105 1 98.56 229 VAL A O 1
ATOM 1830 N N . LEU A 1 230 ? 6.137 -16.156 7.957 1 98.31 230 LEU A N 1
ATOM 1831 C CA . LEU A 1 230 ? 5.867 -16.969 9.141 1 98.31 230 LEU A CA 1
ATOM 1832 C C . LEU A 1 230 ? 5.148 -18.25 8.766 1 98.31 230 LEU A C 1
ATOM 1834 O O . LEU A 1 230 ? 5.395 -19.312 9.359 1 98.31 230 LEU A O 1
ATOM 1838 N N . ASN A 1 231 ? 4.301 -18.141 7.703 1 97.75 231 ASN A N 1
ATOM 1839 C CA . ASN A 1 231 ? 3.32 -19.219 7.57 1 97.75 231 ASN A CA 1
ATOM 1840 C C . ASN A 1 231 ? 3.389 -19.875 6.191 1 97.75 231 ASN A C 1
ATOM 1842 O O . ASN A 1 231 ? 2.842 -20.953 5.984 1 97.75 231 ASN A O 1
ATOM 1846 N N . ASN A 1 232 ? 4.059 -19.266 5.227 1 98 232 ASN A N 1
ATOM 1847 C CA . ASN A 1 232 ? 3.977 -19.766 3.863 1 98 232 ASN A CA 1
ATOM 1848 C C . ASN A 1 232 ? 5.359 -20.094 3.305 1 98 232 ASN A C 1
ATOM 1850 O O . ASN A 1 232 ? 5.562 -20.078 2.09 1 98 232 ASN A O 1
ATOM 1854 N N . ASN A 1 233 ? 6.32 -20.234 4.211 1 96.88 233 ASN A N 1
ATOM 1855 C CA . ASN A 1 233 ? 7.656 -20.719 3.879 1 96.88 233 ASN A CA 1
ATOM 1856 C C . ASN A 1 233 ? 8.359 -19.766 2.908 1 96.88 233 ASN A C 1
ATOM 1858 O O . ASN A 1 233 ? 9.109 -20.219 2.037 1 96.88 233 ASN A O 1
ATOM 1862 N N . CYS A 1 234 ? 8.07 -18.516 2.994 1 98.31 234 CYS A N 1
ATOM 1863 C CA . CYS A 1 234 ? 8.719 -17.5 2.162 1 98.31 234 CYS A CA 1
ATOM 1864 C C . CYS A 1 234 ? 9.891 -16.859 2.895 1 98.31 234 CYS A C 1
ATOM 1866 O O . CYS A 1 234 ? 9.891 -16.781 4.125 1 98.31 234 CYS A O 1
ATOM 1868 N N . MET A 1 235 ? 10.859 -16.453 2.109 1 97.75 235 MET A N 1
ATOM 1869 C CA . MET A 1 235 ? 11.867 -15.523 2.582 1 97.75 235 MET A CA 1
ATOM 1870 C C . MET A 1 235 ? 11.5 -14.086 2.215 1 97.75 235 MET A C 1
ATOM 1872 O O . MET A 1 235 ? 10.703 -13.859 1.309 1 97.75 235 MET A O 1
ATOM 1876 N N . ALA A 1 236 ? 12.062 -13.172 2.93 1 98.19 236 ALA A N 1
ATOM 1877 C CA . ALA A 1 236 ? 11.805 -11.758 2.643 1 98.19 236 ALA A CA 1
ATOM 1878 C C . ALA A 1 236 ? 13 -10.898 3.033 1 98.19 236 ALA A C 1
ATOM 1880 O O . ALA A 1 236 ? 13.812 -11.289 3.875 1 98.19 236 ALA A O 1
ATOM 1881 N N . VAL A 1 237 ? 13.141 -9.828 2.365 1 96.88 237 VAL A N 1
ATOM 1882 C CA . VAL A 1 237 ? 14.023 -8.742 2.785 1 96.88 237 VAL A CA 1
ATOM 1883 C C . VAL A 1 237 ? 13.203 -7.621 3.414 1 96.88 237 VAL A C 1
ATOM 1885 O O . VAL A 1 237 ? 12.305 -7.062 2.771 1 96.88 237 VAL A O 1
ATOM 1888 N N . LEU A 1 238 ? 13.477 -7.32 4.668 1 97.12 238 LEU A N 1
ATOM 1889 C CA . LEU A 1 238 ? 12.742 -6.332 5.445 1 97.12 238 LEU A CA 1
ATOM 1890 C C . LEU A 1 238 ? 13.688 -5.488 6.293 1 97.12 238 LEU A C 1
ATOM 1892 O O . LEU A 1 238 ? 14.781 -5.938 6.637 1 97.12 238 LEU A O 1
ATOM 1896 N N . SER A 1 239 ? 13.234 -4.238 6.559 1 96.19 239 SER A N 1
ATOM 1897 C CA . SER A 1 239 ? 13.938 -3.498 7.598 1 96.19 239 SER A CA 1
ATOM 1898 C C . SER A 1 239 ? 13.938 -4.258 8.922 1 96.19 239 SER A C 1
ATOM 1900 O O . SER A 1 239 ? 12.914 -4.828 9.312 1 96.19 239 SER A O 1
ATOM 1902 N N . ALA A 1 240 ? 15.062 -4.238 9.609 1 94.44 240 ALA A N 1
ATOM 1903 C CA . ALA A 1 240 ? 15.148 -4.871 10.922 1 94.44 240 ALA A CA 1
ATOM 1904 C C . ALA A 1 240 ? 14.109 -4.293 11.875 1 94.44 240 ALA A C 1
ATOM 1906 O O . ALA A 1 240 ? 13.586 -5.008 12.742 1 94.44 240 ALA A O 1
ATOM 1907 N N . ARG A 1 241 ? 13.703 -3.078 11.641 1 94.19 241 ARG A N 1
ATOM 1908 C CA . ARG A 1 241 ? 12.742 -2.387 12.492 1 94.19 241 ARG A CA 1
ATOM 1909 C C . ARG A 1 241 ? 11.367 -3.047 12.422 1 94.19 241 ARG A C 1
ATOM 1911 O O . ARG A 1 241 ? 10.609 -3.02 13.391 1 94.19 241 ARG A O 1
ATOM 1918 N N . LEU A 1 242 ? 11.102 -3.65 11.344 1 95.94 242 LEU A N 1
ATOM 1919 C CA . LEU A 1 242 ? 9.75 -4.148 11.094 1 95.94 242 LEU A CA 1
ATOM 1920 C C . LEU A 1 242 ? 9.57 -5.539 11.695 1 95.94 242 LEU A C 1
ATOM 1922 O O . LEU A 1 242 ? 8.438 -6.02 11.82 1 95.94 242 LEU A O 1
ATOM 1926 N N . VAL A 1 243 ? 10.664 -6.203 12.062 1 95.38 243 VAL A N 1
ATOM 1927 C CA . VAL A 1 243 ? 10.523 -7.586 12.508 1 95.38 243 VAL A CA 1
ATOM 1928 C C . VAL A 1 243 ? 11.195 -7.758 13.867 1 95.38 243 VAL A C 1
ATOM 1930 O O . VAL A 1 243 ? 11.555 -8.875 14.258 1 95.38 243 VAL A O 1
ATOM 1933 N N . GLU A 1 244 ? 11.43 -6.66 14.57 1 92.88 244 GLU A N 1
ATOM 1934 C CA . GLU A 1 244 ? 12.141 -6.695 15.844 1 92.88 244 GLU A CA 1
ATOM 1935 C C . GLU A 1 244 ? 11.453 -7.633 16.828 1 92.88 244 GLU A C 1
ATOM 1937 O O . GLU A 1 244 ? 12.109 -8.445 17.484 1 92.88 244 GLU A O 1
ATOM 1942 N N . ASP A 1 245 ? 10.133 -7.535 16.984 1 91.81 245 ASP A N 1
ATOM 1943 C CA . ASP A 1 245 ? 9.398 -8.352 17.953 1 91.81 245 ASP A CA 1
ATOM 1944 C C . ASP A 1 245 ? 9.469 -9.836 17.578 1 91.81 245 ASP A C 1
ATOM 1946 O O . ASP A 1 245 ? 9.68 -10.688 18.438 1 91.81 245 ASP A O 1
ATOM 1950 N N . GLU A 1 246 ? 9.25 -10.125 16.344 1 94.88 246 GLU A N 1
ATOM 1951 C CA . GLU A 1 246 ? 9.281 -11.508 15.875 1 94.88 246 GLU A CA 1
ATOM 1952 C C . GLU A 1 246 ? 10.68 -12.109 16.016 1 94.88 246 GLU A C 1
ATOM 1954 O O . GLU A 1 246 ? 10.82 -13.305 16.281 1 94.88 246 GLU A O 1
ATOM 1959 N N . MET A 1 247 ? 11.695 -11.289 15.852 1 92.75 247 MET A N 1
ATOM 1960 C CA . MET A 1 247 ? 13.07 -11.758 16.031 1 92.75 247 MET A CA 1
ATOM 1961 C C . MET A 1 247 ? 13.359 -12.031 17.5 1 92.75 247 MET A C 1
ATOM 1963 O O . MET A 1 247 ? 13.984 -13.039 17.844 1 92.75 247 MET A O 1
ATOM 1967 N N . LYS A 1 248 ? 12.883 -11.203 18.359 1 91.94 248 LYS A N 1
ATOM 1968 C CA . LYS A 1 248 ? 13.055 -11.359 19.797 1 91.94 248 LYS A CA 1
ATOM 1969 C C . LYS A 1 248 ? 12.391 -12.641 20.297 1 91.94 248 LYS A C 1
ATOM 1971 O O . LYS A 1 248 ? 12.938 -13.328 21.156 1 91.94 248 LYS A O 1
ATOM 1976 N N . ASN A 1 249 ? 11.258 -12.914 19.703 1 93.75 249 ASN A N 1
ATOM 1977 C CA . ASN A 1 249 ? 10.508 -14.102 20.125 1 93.75 249 ASN A CA 1
ATOM 1978 C C . ASN A 1 249 ? 10.984 -15.352 19.391 1 93.75 249 ASN A C 1
ATOM 1980 O O . ASN A 1 249 ? 10.508 -16.453 19.656 1 93.75 249 ASN A O 1
ATOM 1984 N N . GLY A 1 250 ? 11.828 -15.203 18.516 1 93.81 250 GLY A N 1
ATOM 1985 C CA . GLY A 1 250 ? 12.453 -16.312 17.812 1 93.81 250 GLY A CA 1
ATOM 1986 C C . GLY A 1 250 ? 11.602 -16.859 16.672 1 93.81 250 GLY A C 1
ATOM 1987 O O . GLY A 1 250 ? 11.859 -17.938 16.156 1 93.81 250 GLY A O 1
ATOM 1988 N N . GLU A 1 251 ? 10.609 -16.125 16.281 1 96.94 251 GLU A N 1
ATOM 1989 C CA . GLU A 1 251 ? 9.688 -16.578 15.242 1 96.94 251 GLU A CA 1
ATOM 1990 C C . GLU A 1 251 ? 10.258 -16.312 13.852 1 96.94 251 GLU A C 1
ATOM 1992 O O . GLU A 1 251 ? 10.062 -17.109 12.93 1 96.94 251 GLU A O 1
ATOM 1997 N N . ILE A 1 252 ? 10.945 -15.172 13.711 1 96.44 252 ILE A N 1
ATOM 1998 C CA . ILE A 1 252 ? 11.633 -14.812 12.477 1 96.44 252 ILE A CA 1
ATOM 1999 C C . ILE A 1 252 ? 13.133 -14.758 12.719 1 96.44 252 ILE A C 1
ATOM 2001 O O . ILE A 1 252 ? 13.586 -14.258 13.75 1 96.44 252 ILE A O 1
ATOM 2005 N N . LYS A 1 253 ? 13.852 -15.328 11.789 1 94.56 253 LYS A N 1
ATOM 2006 C CA . LYS A 1 253 ? 15.305 -15.367 11.867 1 94.56 253 LYS A CA 1
ATOM 2007 C C . LYS A 1 253 ? 15.938 -14.523 10.766 1 94.56 253 LYS A C 1
ATOM 2009 O O . LYS A 1 253 ? 15.461 -14.516 9.625 1 94.56 253 LYS A O 1
ATOM 2014 N N . MET A 1 254 ? 16.969 -13.812 11.133 1 92.81 254 MET A N 1
ATOM 2015 C CA . MET A 1 254 ? 17.828 -13.148 10.164 1 92.81 254 MET A CA 1
ATOM 2016 C C . MET A 1 254 ? 18.938 -14.086 9.688 1 92.81 254 MET A C 1
ATOM 2018 O O . MET A 1 254 ? 19.516 -14.82 10.484 1 92.81 254 MET A O 1
ATOM 2022 N N . ILE A 1 255 ? 19.109 -14.117 8.422 1 90.5 255 ILE A N 1
ATOM 2023 C CA . ILE A 1 255 ? 20.266 -14.852 7.898 1 90.5 255 ILE A CA 1
ATOM 2024 C C . ILE A 1 255 ? 21.547 -14.133 8.266 1 90.5 255 ILE A C 1
ATOM 2026 O O . ILE A 1 255 ? 21.766 -12.984 7.879 1 90.5 255 ILE A O 1
ATOM 2030 N N . GLU A 1 256 ? 22.406 -14.812 8.961 1 84.75 256 GLU A N 1
ATOM 2031 C CA . GLU A 1 256 ? 23.578 -14.188 9.57 1 84.75 256 GLU A CA 1
ATOM 2032 C C . GLU A 1 256 ? 24.75 -14.172 8.602 1 84.75 256 GLU A C 1
ATOM 2034 O O . GLU A 1 256 ? 25.812 -14.742 8.891 1 84.75 256 GLU A O 1
ATOM 2039 N N . ASN A 1 257 ? 24.578 -13.594 7.523 1 83.81 257 ASN A N 1
ATOM 2040 C CA . ASN A 1 257 ? 25.594 -13.305 6.531 1 83.81 257 ASN A CA 1
ATOM 2041 C C . ASN A 1 257 ? 25.703 -11.812 6.246 1 83.81 257 ASN A C 1
ATOM 2043 O O . ASN A 1 257 ? 24.719 -11.188 5.82 1 83.81 257 ASN A O 1
ATOM 2047 N N . ARG A 1 258 ? 26.875 -11.344 6.453 1 81.06 258 ARG A N 1
ATOM 2048 C CA . ARG A 1 258 ? 27.078 -9.914 6.27 1 81.06 258 ARG A CA 1
ATOM 2049 C C . ARG A 1 258 ? 26.672 -9.477 4.863 1 81.06 258 ARG A C 1
ATOM 2051 O O . ARG A 1 258 ? 26.219 -8.352 4.66 1 81.06 258 ARG A O 1
ATOM 2058 N N . GLU A 1 259 ? 26.734 -10.383 4.008 1 85.88 259 GLU A N 1
ATOM 2059 C CA . GLU A 1 259 ? 26.406 -10.086 2.615 1 85.88 259 GLU A CA 1
ATOM 2060 C C . GLU A 1 259 ? 24.922 -9.805 2.451 1 85.88 259 GLU A C 1
ATOM 2062 O O . GLU A 1 259 ? 24.5 -9.164 1.481 1 85.88 259 GLU A O 1
ATOM 2067 N N . PHE A 1 260 ? 24.188 -10.258 3.393 1 87.44 260 PHE A N 1
ATOM 2068 C CA . PHE A 1 260 ? 22.75 -10.117 3.271 1 87.44 260 PHE A CA 1
ATOM 2069 C C . PHE A 1 260 ? 22.219 -9.047 4.227 1 87.44 260 PHE A C 1
ATOM 2071 O O . PHE A 1 260 ? 21.109 -9.148 4.727 1 87.44 260 PHE A O 1
ATOM 2078 N N . ILE A 1 261 ? 23.109 -8.18 4.555 1 88.81 261 ILE A N 1
ATOM 2079 C CA . ILE A 1 261 ? 22.75 -7.008 5.348 1 88.81 261 ILE A CA 1
ATOM 2080 C C . ILE A 1 261 ? 23.062 -5.738 4.559 1 88.81 261 ILE A C 1
ATOM 2082 O O . ILE A 1 261 ? 24.219 -5.465 4.238 1 88.81 261 ILE A O 1
ATOM 2086 N N . TRP A 1 262 ? 21.984 -5.031 4.285 1 92.06 262 TRP A N 1
ATOM 2087 C CA . TRP A 1 262 ? 22.141 -3.803 3.516 1 92.06 262 TRP A CA 1
ATOM 2088 C C . TRP A 1 262 ? 21.953 -2.578 4.402 1 92.06 262 TRP A C 1
ATOM 2090 O O . TRP A 1 262 ? 20.828 -2.309 4.859 1 92.06 262 TRP A O 1
ATOM 2100 N N . GLU A 1 263 ? 23.047 -1.908 4.594 1 90.31 263 GLU A N 1
ATOM 2101 C CA . GLU A 1 263 ? 22.938 -0.652 5.328 1 90.31 263 GLU A CA 1
ATOM 2102 C C . GLU A 1 263 ? 22.312 0.442 4.465 1 90.31 263 GLU A C 1
ATOM 2104 O O . GLU A 1 263 ? 22.703 0.616 3.307 1 90.31 263 GLU A O 1
ATOM 2109 N N . ARG A 1 264 ? 21.297 1.062 5.074 1 91 264 ARG A N 1
ATOM 2110 C CA . ARG A 1 264 ? 20.656 2.146 4.348 1 91 264 ARG A CA 1
ATOM 2111 C C . ARG A 1 264 ? 20.266 3.283 5.285 1 91 264 ARG A C 1
ATOM 2113 O O . ARG A 1 264 ? 20.5 3.203 6.496 1 91 264 ARG A O 1
ATOM 2120 N N . ASN A 1 265 ? 19.859 4.371 4.609 1 90.88 265 ASN A N 1
ATOM 2121 C CA . ASN A 1 265 ? 19.469 5.57 5.344 1 90.88 265 ASN A CA 1
ATOM 2122 C C . ASN A 1 265 ? 18.062 6.012 4.98 1 90.88 265 ASN A C 1
ATOM 2124 O O . ASN A 1 265 ? 17.672 5.961 3.812 1 90.88 265 ASN A O 1
ATOM 2128 N N . PHE A 1 266 ? 17.312 6.309 6.105 1 95.81 266 PHE A N 1
ATOM 2129 C CA . PHE A 1 266 ? 16.094 7.07 5.871 1 95.81 266 PHE A CA 1
ATOM 2130 C C . PHE A 1 266 ? 16.406 8.547 5.652 1 95.81 266 PHE A C 1
ATOM 2132 O O . PHE A 1 266 ? 16.891 9.227 6.559 1 95.81 266 PHE A O 1
ATOM 2139 N N . SER A 1 267 ? 16.047 9.055 4.5 1 97.06 267 SER A N 1
ATOM 2140 C CA . SER A 1 267 ? 16.422 10.414 4.133 1 97.06 267 SER A CA 1
ATOM 2141 C C . SER A 1 267 ? 15.242 11.375 4.305 1 97.06 267 SER A C 1
ATOM 2143 O O . SER A 1 267 ? 14.086 10.977 4.156 1 97.06 267 SER A O 1
ATOM 2145 N N . ILE A 1 268 ? 15.609 12.57 4.668 1 97.81 268 ILE A N 1
ATOM 2146 C CA . ILE A 1 268 ? 14.656 13.672 4.613 1 97.81 268 ILE A CA 1
ATOM 2147 C C . ILE A 1 268 ? 14.625 14.258 3.205 1 97.81 268 ILE A C 1
ATOM 2149 O O . ILE A 1 268 ? 15.672 14.609 2.652 1 97.81 268 ILE A O 1
ATOM 2153 N N . VAL A 1 269 ? 13.461 14.344 2.588 1 98.38 269 VAL A N 1
ATOM 2154 C CA . VAL A 1 269 ? 13.359 14.766 1.194 1 98.38 269 VAL A CA 1
ATOM 2155 C C . VAL A 1 269 ? 12.328 15.883 1.064 1 98.38 269 VAL A C 1
ATOM 2157 O O . VAL A 1 269 ? 11.266 15.836 1.684 1 98.38 269 VAL A O 1
ATOM 2160 N N . TYR A 1 270 ? 12.633 16.906 0.337 1 96.44 270 TYR A N 1
ATOM 2161 C CA . TYR A 1 270 ? 11.703 17.969 0.012 1 96.44 270 TYR A CA 1
ATOM 2162 C C . TYR A 1 270 ? 12.047 18.609 -1.328 1 96.44 270 TYR A C 1
ATOM 2164 O O . TYR A 1 270 ? 13.117 18.344 -1.888 1 96.44 270 TYR A O 1
ATOM 2172 N N . HIS A 1 271 ? 11.109 19.328 -1.914 1 93.81 271 HIS A N 1
ATOM 2173 C CA . HIS A 1 271 ? 11.328 19.984 -3.199 1 93.81 271 HIS A CA 1
ATOM 2174 C C . HIS A 1 271 ? 12.344 21.109 -3.076 1 93.81 271 HIS A C 1
ATOM 2176 O O . HIS A 1 271 ? 12.328 21.859 -2.1 1 93.81 271 HIS A O 1
ATOM 2182 N N . LYS A 1 272 ? 13.18 21.266 -4.035 1 91.12 272 LYS A N 1
ATOM 2183 C CA . LYS A 1 272 ? 14.258 22.25 -3.988 1 91.12 272 LYS A CA 1
ATOM 2184 C C . LYS A 1 272 ? 13.703 23.672 -3.891 1 91.12 272 LYS A C 1
ATOM 2186 O O . LYS A 1 272 ? 14.344 24.562 -3.33 1 91.12 272 LYS A O 1
ATOM 2191 N N . ASP A 1 273 ? 12.461 23.859 -4.422 1 81.06 273 ASP A N 1
ATOM 2192 C CA . ASP A 1 273 ? 11.867 25.188 -4.426 1 81.06 273 ASP A CA 1
ATOM 2193 C C . ASP A 1 273 ? 11.055 25.438 -3.16 1 81.06 273 ASP A C 1
ATOM 2195 O O . ASP A 1 273 ? 10.461 26.5 -2.99 1 81.06 273 ASP A O 1
ATOM 2199 N N . LYS A 1 274 ? 11.008 24.406 -2.338 1 86.56 274 LYS A N 1
ATOM 2200 C CA . LYS A 1 274 ? 10.281 24.578 -1.079 1 86.56 274 LYS A CA 1
ATOM 2201 C C . LYS A 1 274 ? 10.969 25.609 -0.181 1 86.56 274 LYS A C 1
ATOM 2203 O O . LYS A 1 274 ? 12.188 25.578 -0.015 1 86.56 274 LYS A O 1
ATOM 2208 N N . ILE A 1 275 ? 10.211 26.594 0.283 1 80.69 275 ILE A N 1
ATOM 2209 C CA . ILE A 1 275 ? 10.734 27.547 1.265 1 80.69 275 ILE A CA 1
ATOM 2210 C C . ILE A 1 275 ? 10.852 26.859 2.625 1 80.69 275 ILE A C 1
ATOM 2212 O O . ILE A 1 275 ? 9.852 26.375 3.172 1 80.69 275 ILE A O 1
ATOM 2216 N N . ILE A 1 276 ? 11.992 26.828 3.094 1 89.31 276 ILE A N 1
ATOM 2217 C CA . ILE A 1 276 ? 12.242 26.234 4.402 1 89.31 276 ILE A CA 1
ATOM 2218 C C . ILE A 1 276 ? 12.086 27.297 5.488 1 89.31 276 ILE A C 1
ATOM 2220 O O . ILE A 1 276 ? 13.07 27.891 5.934 1 89.31 276 ILE A O 1
ATOM 2224 N N . ASP A 1 277 ? 10.914 27.422 5.977 1 86.81 277 ASP A N 1
ATOM 2225 C CA . ASP A 1 277 ? 10.641 28.375 7.043 1 86.81 277 ASP A CA 1
ATOM 2226 C C . ASP A 1 277 ? 10.938 27.781 8.414 1 86.81 277 ASP A C 1
ATOM 2228 O O . ASP A 1 277 ? 11.523 26.688 8.508 1 86.81 277 ASP A O 1
ATOM 2232 N N . GLU A 1 278 ? 10.578 28.484 9.453 1 90.44 278 GLU A N 1
ATOM 2233 C CA . GLU A 1 278 ? 10.914 28.062 10.812 1 90.44 278 GLU A CA 1
ATOM 2234 C C . GLU A 1 278 ? 10.219 26.75 11.172 1 90.44 278 GLU A C 1
ATOM 2236 O O . GLU A 1 278 ? 10.781 25.922 11.883 1 90.44 278 GLU A O 1
ATOM 2241 N N . LYS A 1 279 ? 9.023 26.578 10.703 1 91.5 279 LYS A N 1
ATOM 2242 C CA . LYS A 1 279 ? 8.273 25.359 10.984 1 91.5 279 LYS A CA 1
ATOM 2243 C C . LYS A 1 279 ? 8.922 24.141 10.336 1 91.5 279 LYS A C 1
ATOM 2245 O O . LYS A 1 279 ? 9.07 23.094 10.969 1 91.5 279 LYS A O 1
ATOM 2250 N N . LEU A 1 280 ? 9.336 24.266 9.094 1 94.06 280 LEU A N 1
ATOM 2251 C CA . LEU A 1 280 ? 9.992 23.172 8.406 1 94.06 280 LEU A CA 1
ATOM 2252 C C . LEU A 1 280 ? 11.367 22.891 9.016 1 94.06 280 LEU A C 1
ATOM 2254 O O . LEU A 1 280 ? 11.789 21.734 9.086 1 94.06 280 LEU A O 1
ATOM 2258 N N . LYS A 1 281 ? 12.062 23.953 9.414 1 95.56 281 LYS A N 1
ATOM 2259 C CA . LYS A 1 281 ? 13.336 23.766 10.109 1 95.56 281 LYS A CA 1
ATOM 2260 C C . LYS A 1 281 ? 13.148 22.938 11.383 1 95.56 281 LYS A C 1
ATOM 2262 O O . LYS A 1 281 ? 13.977 22.078 11.695 1 95.56 281 LYS A O 1
ATOM 2267 N N . THR A 1 282 ? 12.117 23.281 12.062 1 96.25 282 THR A N 1
ATOM 2268 C CA . THR A 1 282 ? 11.805 22.547 13.289 1 96.25 282 THR A CA 1
ATOM 2269 C C . THR A 1 282 ? 11.578 21.062 12.984 1 96.25 282 THR A C 1
ATOM 2271 O O . THR A 1 282 ? 12.086 20.203 13.695 1 96.25 282 THR A O 1
ATOM 2274 N N . ILE A 1 283 ? 10.844 20.75 11.961 1 97.31 283 ILE A N 1
ATOM 2275 C CA . ILE A 1 283 ? 10.547 19.375 11.578 1 97.31 283 ILE A CA 1
ATOM 2276 C C . ILE A 1 283 ? 11.844 18.656 11.203 1 97.31 283 ILE A C 1
ATOM 2278 O O . ILE A 1 283 ? 12.086 17.531 11.648 1 97.31 283 ILE A O 1
ATOM 2282 N N . ILE A 1 284 ? 12.641 19.312 10.422 1 96.88 284 ILE A N 1
ATOM 2283 C CA . ILE A 1 284 ? 13.914 18.734 10.008 1 96.88 284 ILE A CA 1
ATOM 2284 C C . ILE A 1 284 ? 14.766 18.438 11.234 1 96.88 284 ILE A C 1
ATOM 2286 O O . ILE A 1 284 ? 15.367 17.375 11.336 1 96.88 284 ILE A O 1
ATOM 2290 N N . LYS A 1 285 ? 14.812 19.344 12.133 1 96.25 285 LYS A N 1
ATOM 2291 C CA . LYS A 1 285 ? 15.578 19.172 13.367 1 96.25 285 LYS A CA 1
ATOM 2292 C C . LYS A 1 285 ? 15.07 17.969 14.164 1 96.25 285 LYS A C 1
ATOM 2294 O O . LYS A 1 285 ? 15.867 17.156 14.656 1 96.25 285 LYS A O 1
ATOM 2299 N N . VAL A 1 286 ? 13.789 17.844 14.328 1 96.44 286 VAL A N 1
ATOM 2300 C CA . VAL A 1 286 ? 13.195 16.75 15.086 1 96.44 286 VAL A CA 1
ATOM 2301 C C . VAL A 1 286 ? 13.586 15.414 14.461 1 96.44 286 VAL A C 1
ATOM 2303 O O . VAL A 1 286 ? 13.922 14.469 15.172 1 96.44 286 VAL A O 1
ATOM 2306 N N . ILE A 1 287 ? 13.492 15.32 13.141 1 95.69 287 ILE A N 1
ATOM 2307 C CA . ILE A 1 287 ? 13.82 14.086 12.438 1 95.69 287 ILE A CA 1
ATOM 2308 C C . ILE A 1 287 ? 15.297 13.766 12.625 1 95.69 287 ILE A C 1
ATOM 2310 O O . ILE A 1 287 ? 15.664 12.617 12.914 1 95.69 287 ILE A O 1
ATOM 2314 N N . LYS A 1 288 ? 16.141 14.742 12.508 1 94.06 288 LYS A N 1
ATOM 2315 C CA . LYS A 1 288 ? 17.578 14.547 12.688 1 94.06 288 LYS A CA 1
ATOM 2316 C C . LYS A 1 288 ? 17.906 14.133 14.125 1 94.06 288 LYS A C 1
ATOM 2318 O O . LYS A 1 288 ? 18.75 13.273 14.344 1 94.06 288 LYS A O 1
ATOM 2323 N N . ASP A 1 289 ? 17.219 14.75 15.008 1 93.31 289 ASP A N 1
ATOM 2324 C CA . ASP A 1 289 ? 17.453 14.453 16.422 1 93.31 289 ASP A CA 1
ATOM 2325 C C . ASP A 1 289 ? 16.984 13.047 16.766 1 93.31 289 ASP A C 1
ATOM 2327 O O . ASP A 1 289 ? 17.484 12.43 17.719 1 93.31 289 ASP A O 1
ATOM 2331 N N . TYR A 1 290 ? 15.977 12.602 16.062 1 91.56 290 TYR A N 1
ATOM 2332 C CA . TYR A 1 290 ? 15.477 11.25 16.312 1 91.56 290 TYR A CA 1
ATOM 2333 C C . TYR A 1 290 ? 16.578 10.219 16.125 1 91.56 290 TYR A C 1
ATOM 2335 O O . TYR A 1 290 ? 16.594 9.18 16.781 1 91.56 290 TYR A O 1
ATOM 2343 N N . ARG A 1 291 ? 17.469 10.5 15.234 1 85.44 291 ARG A N 1
ATOM 2344 C CA . ARG A 1 291 ? 18.609 9.617 15 1 85.44 291 ARG A CA 1
ATOM 2345 C C . ARG A 1 291 ? 19.359 9.336 16.297 1 85.44 291 ARG A C 1
ATOM 2347 O O . ARG A 1 291 ? 19.859 8.227 16.5 1 85.44 291 ARG A O 1
ATOM 2354 N N . LYS A 1 292 ? 19.344 10.227 17.125 1 78 292 LYS A N 1
ATOM 2355 C CA . LYS A 1 292 ? 20.109 10.125 18.359 1 78 292 LYS A CA 1
ATOM 2356 C C . LYS A 1 292 ? 19.375 9.266 19.391 1 78 292 LYS A C 1
ATOM 2358 O O . LYS A 1 292 ? 20 8.664 20.266 1 78 292 LYS A O 1
ATOM 2363 N N . ILE A 1 293 ? 18.062 9.141 19.266 1 73.06 293 ILE A N 1
ATOM 2364 C CA . ILE A 1 293 ? 17.297 8.445 20.297 1 73.06 293 ILE A CA 1
ATOM 2365 C C . ILE A 1 293 ? 16.75 7.137 19.719 1 73.06 293 ILE A C 1
ATOM 2367 O O . ILE A 1 293 ? 16.062 6.383 20.422 1 73.06 293 ILE A O 1
ATOM 2371 N N . ASP A 1 294 ? 17.109 6.938 18.609 1 72.44 294 ASP A N 1
ATOM 2372 C CA . ASP A 1 294 ? 16.562 5.793 17.875 1 72.44 294 ASP A CA 1
ATOM 2373 C C . ASP A 1 294 ? 16.906 4.48 18.594 1 72.44 294 ASP A C 1
ATOM 2375 O O . ASP A 1 294 ? 18.078 4.094 18.656 1 72.44 294 ASP A O 1
ATOM 2379 N N . ILE A 1 295 ? 15.859 3.924 19.016 1 60.06 295 ILE A N 1
ATOM 2380 C CA . ILE A 1 295 ? 15.938 2.732 19.844 1 60.06 295 ILE A CA 1
ATOM 2381 C C . ILE A 1 295 ? 16.531 1.578 19.047 1 60.06 295 ILE A C 1
ATOM 2383 O O . ILE A 1 295 ? 17.078 0.637 19.625 1 60.06 295 ILE A O 1
ATOM 2387 N N . PHE A 1 296 ? 16.453 1.706 17.828 1 67.31 296 PHE A N 1
ATOM 2388 C CA . PHE A 1 296 ? 17.078 0.66 17.031 1 67.31 296 PHE A CA 1
ATOM 2389 C C . PHE A 1 296 ? 18.516 0.438 17.469 1 67.31 296 PHE A C 1
ATOM 2391 O O . PHE A 1 296 ? 19.016 -0.688 17.422 1 67.31 296 PHE A O 1
ATOM 2398 N N . LYS A 1 297 ? 19.078 1.503 18.047 1 64.25 297 LYS A N 1
ATOM 2399 C CA . LYS A 1 297 ? 20.484 1.465 18.438 1 64.25 297 LYS A CA 1
ATOM 2400 C C . LYS A 1 297 ? 20.703 0.534 19.641 1 64.25 297 LYS A C 1
ATOM 2402 O O . LYS A 1 297 ? 21.781 -0.054 19.781 1 64.25 297 LYS A O 1
ATOM 2407 N N . ASN A 1 298 ? 19.578 0.111 20.188 1 69.56 298 ASN A N 1
ATOM 2408 C CA . ASN A 1 298 ? 19.734 -0.802 21.312 1 69.56 298 ASN A CA 1
ATOM 2409 C C . ASN A 1 298 ? 18.875 -2.045 21.156 1 69.56 298 ASN A C 1
ATOM 2411 O O . ASN A 1 298 ? 18.594 -2.748 22.125 1 69.56 298 ASN A O 1
ATOM 2415 N N . SER A 1 299 ? 18.656 -2.207 19.891 1 76.75 299 SER A N 1
ATOM 2416 C CA . SER A 1 299 ? 17.766 -3.334 19.641 1 76.75 299 SER A CA 1
ATOM 2417 C C . SER A 1 299 ? 18.547 -4.637 19.5 1 76.75 299 SER A C 1
ATOM 2419 O O . SER A 1 299 ? 19.766 -4.621 19.312 1 76.75 299 SER A O 1
ATOM 2421 N N . GLN A 1 300 ? 17.859 -5.793 19.781 1 72.88 300 GLN A N 1
ATOM 2422 C CA . GLN A 1 300 ? 18.438 -7.113 19.578 1 72.88 300 GLN A CA 1
ATOM 2423 C C . GLN A 1 300 ? 18.953 -7.273 18.141 1 72.88 300 GLN A C 1
ATOM 2425 O O . GLN A 1 300 ? 20.031 -7.848 17.922 1 72.88 300 GLN A O 1
ATOM 2430 N N . SER A 1 301 ? 18.297 -6.715 17.297 1 75.06 301 SER A N 1
ATOM 2431 C CA . SER A 1 301 ? 18.688 -6.84 15.898 1 75.06 301 SER A CA 1
ATOM 2432 C C . SER A 1 301 ? 19.984 -6.098 15.609 1 75.06 301 SER A C 1
ATOM 2434 O O . SER A 1 301 ? 20.859 -6.617 14.914 1 75.06 301 SER A O 1
ATOM 2436 N N . GLU A 1 302 ? 20.016 -4.941 16.141 1 76.94 302 GLU A N 1
ATOM 2437 C CA . GLU A 1 302 ? 21.234 -4.172 15.922 1 76.94 302 GLU A CA 1
ATOM 2438 C C . GLU A 1 302 ? 22.453 -4.879 16.516 1 76.94 302 GLU A C 1
ATOM 2440 O O . GLU A 1 302 ? 23.516 -4.918 15.914 1 76.94 302 GLU A O 1
ATOM 2445 N N . LYS A 1 303 ? 22.266 -5.406 17.672 1 78.44 303 LYS A N 1
ATOM 2446 C CA . LYS A 1 303 ? 23.344 -6.141 18.312 1 78.44 303 LYS A CA 1
ATOM 2447 C C . LYS A 1 303 ? 23.766 -7.344 17.484 1 78.44 303 LYS A C 1
ATOM 2449 O O . LYS A 1 303 ? 24.969 -7.609 17.344 1 78.44 303 LYS A O 1
ATOM 2454 N N . GLN A 1 304 ? 22.844 -7.984 17 1 79.31 304 GLN A N 1
ATOM 2455 C CA . GLN A 1 304 ? 23.141 -9.148 16.172 1 79.31 304 GLN A CA 1
ATOM 2456 C C . GLN A 1 304 ? 23.875 -8.742 14.898 1 79.31 304 GLN A C 1
ATOM 2458 O O . GLN A 1 304 ? 24.828 -9.414 14.477 1 79.31 304 GLN A O 1
ATOM 2463 N N . ILE A 1 305 ? 23.516 -7.672 14.367 1 81.69 305 ILE A N 1
ATOM 2464 C CA . ILE A 1 305 ? 24.109 -7.207 13.117 1 81.69 305 ILE A CA 1
ATOM 2465 C C . ILE A 1 305 ? 25.547 -6.75 13.367 1 81.69 305 ILE A C 1
ATOM 2467 O O . ILE A 1 305 ? 26.453 -7.07 12.586 1 81.69 305 ILE A O 1
ATOM 2471 N N . LYS A 1 306 ? 25.734 -6.051 14.422 1 79.94 306 LYS A N 1
ATOM 2472 C CA . LYS A 1 306 ? 27.047 -5.52 14.742 1 79.94 306 LYS A CA 1
ATOM 2473 C C . LYS A 1 306 ? 28.016 -6.641 15.109 1 79.94 306 LYS A C 1
ATOM 2475 O O . LYS A 1 306 ? 29.234 -6.484 14.969 1 79.94 306 LYS A O 1
ATOM 2480 N N . SER A 1 307 ? 27.422 -7.742 15.516 1 78.69 307 SER A N 1
ATOM 2481 C CA . SER A 1 307 ? 28.266 -8.875 15.906 1 78.69 307 SER A CA 1
ATOM 2482 C C . SER A 1 307 ? 28.734 -9.656 14.688 1 78.69 307 SER A C 1
ATOM 2484 O O . SER A 1 307 ? 29.641 -10.492 14.789 1 78.69 307 SER A O 1
ATOM 2486 N N . LEU A 1 308 ? 28.203 -9.414 13.602 1 78 308 LEU A N 1
ATOM 2487 C CA . LEU A 1 308 ? 28.578 -10.109 12.383 1 78 308 LEU A CA 1
ATOM 2488 C C . LEU A 1 308 ? 29.781 -9.43 11.719 1 78 308 LEU A C 1
ATOM 2490 O O . LEU A 1 308 ? 30.625 -10.094 11.109 1 78 308 LEU A O 1
ATOM 2494 N N . MET B 1 1 ? -1.31 -13.203 -37.75 1 72.19 1 MET B N 1
ATOM 2495 C CA . MET B 1 1 ? -1.304 -12.633 -36.406 1 72.19 1 MET B CA 1
ATOM 2496 C C . MET B 1 1 ? -0.777 -13.641 -35.375 1 72.19 1 MET B C 1
ATOM 2498 O O . MET B 1 1 ? -1.193 -14.797 -35.375 1 72.19 1 MET B O 1
ATOM 2502 N N . THR B 1 2 ? 0.198 -13.328 -34.656 1 76 2 THR B N 1
ATOM 2503 C CA . THR B 1 2 ? 0.831 -14.195 -33.688 1 76 2 THR B CA 1
ATOM 2504 C C . THR B 1 2 ? 0.747 -13.594 -32.281 1 76 2 THR B C 1
ATOM 2506 O O . THR B 1 2 ? 0.284 -12.461 -32.125 1 76 2 THR B O 1
ATOM 2509 N N . ILE B 1 3 ? 1.121 -14.508 -31.328 1 82.81 3 ILE B N 1
ATOM 2510 C CA . ILE B 1 3 ? 1.172 -14.047 -29.953 1 82.81 3 ILE B CA 1
ATOM 2511 C C . ILE B 1 3 ? 2.133 -12.859 -29.828 1 82.81 3 ILE B C 1
ATOM 2513 O O . ILE B 1 3 ? 1.901 -11.938 -29.047 1 82.81 3 ILE B O 1
ATOM 2517 N N . ARG B 1 4 ? 3.137 -12.875 -30.609 1 84.06 4 ARG B N 1
ATOM 2518 C CA . ARG B 1 4 ? 4.121 -11.797 -30.625 1 84.06 4 ARG B CA 1
ATOM 2519 C C . ARG B 1 4 ? 3.492 -10.484 -31.094 1 84.06 4 ARG B C 1
ATOM 2521 O O . ARG B 1 4 ? 3.797 -9.422 -30.547 1 84.06 4 ARG B O 1
ATOM 2528 N N . HIS B 1 5 ? 2.674 -10.594 -32.094 1 87 5 HIS B N 1
ATOM 2529 C CA . HIS B 1 5 ? 1.948 -9.414 -32.531 1 87 5 HIS B CA 1
ATOM 2530 C C . HIS B 1 5 ? 1.153 -8.781 -31.406 1 87 5 HIS B C 1
ATOM 2532 O O . HIS B 1 5 ? 1.174 -7.555 -31.25 1 87 5 HIS B O 1
ATOM 2538 N N . LEU B 1 6 ? 0.512 -9.641 -30.656 1 87.62 6 LEU B N 1
ATOM 2539 C CA . LEU B 1 6 ? -0.345 -9.172 -29.578 1 87.62 6 LEU B CA 1
ATOM 2540 C C . LEU B 1 6 ? 0.487 -8.57 -28.438 1 87.62 6 LEU B C 1
ATOM 2542 O O . LEU B 1 6 ? 0.1 -7.562 -27.844 1 87.62 6 LEU B O 1
ATOM 2546 N N . LYS B 1 7 ? 1.571 -9.172 -28.156 1 89 7 LYS B N 1
ATOM 2547 C CA . LYS B 1 7 ? 2.465 -8.648 -27.141 1 89 7 LYS B CA 1
ATOM 2548 C C . LYS B 1 7 ? 2.986 -7.262 -27.516 1 89 7 LYS B C 1
ATOM 2550 O O . LYS B 1 7 ? 3.072 -6.371 -26.656 1 89 7 LYS B O 1
ATOM 2555 N N . ILE B 1 8 ? 3.352 -7.082 -28.734 1 88.56 8 ILE B N 1
ATOM 2556 C CA . ILE B 1 8 ? 3.828 -5.801 -29.234 1 88.56 8 ILE B CA 1
ATOM 2557 C C . ILE B 1 8 ? 2.717 -4.758 -29.141 1 88.56 8 ILE B C 1
ATOM 2559 O O . ILE B 1 8 ? 2.945 -3.639 -28.672 1 88.56 8 ILE B O 1
ATOM 2563 N N . PHE B 1 9 ? 1.537 -5.191 -29.516 1 91.19 9 PHE B N 1
ATOM 2564 C CA . PHE B 1 9 ? 0.363 -4.328 -29.453 1 91.19 9 PHE B CA 1
ATOM 2565 C C . PHE B 1 9 ? 0.119 -3.85 -28.016 1 91.19 9 PHE B C 1
ATOM 2567 O O . PHE B 1 9 ? -0.055 -2.652 -27.781 1 91.19 9 PHE B O 1
ATOM 2574 N N . ILE B 1 10 ? 0.143 -4.762 -27.078 1 89.25 10 ILE B N 1
ATOM 2575 C CA . ILE B 1 10 ? -0.09 -4.441 -25.672 1 89.25 10 ILE B CA 1
ATOM 2576 C C . ILE B 1 10 ? 0.967 -3.453 -25.188 1 89.25 10 ILE B C 1
ATOM 2578 O O . ILE B 1 10 ? 0.646 -2.479 -24.5 1 89.25 10 ILE B O 1
ATOM 2582 N N . GLU B 1 11 ? 2.164 -3.658 -25.562 1 90.12 11 GLU B N 1
ATOM 2583 C CA . GLU B 1 11 ? 3.262 -2.787 -25.141 1 90.12 11 GLU B CA 1
ATOM 2584 C C . GLU B 1 11 ? 3.072 -1.372 -25.688 1 90.12 11 GLU B C 1
ATOM 2586 O O . GLU B 1 11 ? 3.35 -0.393 -24.984 1 90.12 11 GLU B O 1
ATOM 2591 N N . VAL B 1 12 ? 2.664 -1.294 -26.891 1 90.38 12 VAL B N 1
ATOM 2592 C CA . VAL B 1 12 ? 2.439 0.01 -27.5 1 90.38 12 VAL B CA 1
ATOM 2593 C C . VAL B 1 12 ? 1.329 0.748 -26.766 1 90.38 12 VAL B C 1
ATOM 2595 O O . VAL B 1 12 ? 1.422 1.956 -26.531 1 90.38 12 VAL B O 1
ATOM 2598 N N . VAL B 1 13 ? 0.305 0.022 -26.391 1 88.88 13 VAL B N 1
ATOM 2599 C CA . VAL B 1 13 ? -0.808 0.622 -25.672 1 88.88 13 VAL B CA 1
ATOM 2600 C C . VAL B 1 13 ? -0.325 1.122 -24.312 1 88.88 13 VAL B C 1
ATOM 2602 O O . VAL B 1 13 ? -0.658 2.236 -23.891 1 88.88 13 VAL B O 1
ATOM 2605 N N . GLU B 1 14 ? 0.415 0.304 -23.688 1 86.5 14 GLU B N 1
ATOM 2606 C CA . GLU B 1 14 ? 0.851 0.597 -22.328 1 86.5 14 GLU B CA 1
ATOM 2607 C C . GLU B 1 14 ? 1.808 1.785 -22.297 1 86.5 14 GLU B C 1
ATOM 2609 O O . GLU B 1 14 ? 1.763 2.602 -21.375 1 86.5 14 GLU B O 1
ATOM 2614 N N . THR B 1 15 ? 2.609 1.857 -23.281 1 85.75 15 THR B N 1
ATOM 2615 C CA . THR B 1 15 ? 3.633 2.896 -23.297 1 85.75 15 THR B CA 1
ATOM 2616 C C . THR B 1 15 ? 3.109 4.16 -23.984 1 85.75 15 THR B C 1
ATOM 2618 O O . THR B 1 15 ? 3.596 5.262 -23.719 1 85.75 15 THR B O 1
ATOM 2621 N N . GLY B 1 16 ? 2.166 3.975 -24.828 1 84.56 16 GLY B N 1
ATOM 2622 C CA . GLY B 1 16 ? 1.614 5.078 -25.594 1 84.56 16 GLY B CA 1
ATOM 2623 C C . GLY B 1 16 ? 2.549 5.574 -26.688 1 84.56 16 GLY B C 1
ATOM 2624 O O . GLY B 1 16 ? 2.275 6.586 -27.328 1 84.56 16 GLY B O 1
ATOM 2625 N N . LYS B 1 17 ? 3.771 4.941 -26.797 1 86.19 17 LYS B N 1
ATOM 2626 C CA . LYS B 1 17 ? 4.777 5.336 -27.781 1 86.19 17 LYS B CA 1
ATOM 2627 C C . LYS B 1 17 ? 5.387 4.117 -28.469 1 86.19 17 LYS B C 1
ATOM 2629 O O . LYS B 1 17 ? 5.812 3.174 -27.797 1 86.19 17 LYS B O 1
ATOM 2634 N N . MET B 1 18 ? 5.418 4.273 -29.797 1 87.12 18 MET B N 1
ATOM 2635 C CA . MET B 1 18 ? 5.969 3.148 -30.547 1 87.12 18 MET B CA 1
ATOM 2636 C C . MET B 1 18 ? 7.461 2.996 -30.281 1 87.12 18 MET B C 1
ATOM 2638 O O . MET B 1 18 ? 7.969 1.878 -30.172 1 87.12 18 MET B O 1
ATOM 2642 N N . SER B 1 19 ? 8.078 4.113 -30.062 1 87.62 19 SER B N 1
ATOM 2643 C CA . SER B 1 19 ? 9.523 4.078 -29.844 1 87.62 19 SER B CA 1
ATOM 2644 C C . SER B 1 19 ? 9.859 3.467 -28.5 1 87.62 19 SER B C 1
ATOM 2646 O O . SER B 1 19 ? 10.805 2.68 -28.391 1 87.62 19 SER B O 1
ATOM 2648 N N . VAL B 1 20 ? 9.07 3.766 -27.562 1 86.69 20 VAL B N 1
ATOM 2649 C CA . VAL B 1 20 ? 9.32 3.242 -26.219 1 86.69 20 VAL B CA 1
ATOM 2650 C C . VAL B 1 20 ? 9.016 1.746 -26.188 1 86.69 20 VAL B C 1
ATOM 2652 O O . VAL B 1 20 ? 9.758 0.969 -25.594 1 86.69 20 VAL B O 1
ATOM 2655 N N . ALA B 1 21 ? 7.949 1.457 -26.844 1 87.81 21 ALA B N 1
ATOM 2656 C CA . ALA B 1 21 ? 7.605 0.041 -26.953 1 87.81 21 ALA B CA 1
ATOM 2657 C C . ALA B 1 21 ? 8.727 -0.751 -27.625 1 87.81 21 ALA B C 1
ATOM 2659 O O . ALA B 1 21 ? 9.062 -1.851 -27.172 1 87.81 21 ALA B O 1
ATOM 2660 N N . ALA B 1 22 ? 9.312 -0.183 -28.641 1 87.56 22 ALA B N 1
ATOM 2661 C CA . ALA B 1 22 ? 10.414 -0.829 -29.359 1 87.56 22 ALA B CA 1
ATOM 2662 C C . ALA B 1 22 ? 11.609 -1.044 -28.438 1 87.56 22 ALA B C 1
ATOM 2664 O O . ALA B 1 22 ? 12.188 -2.137 -28.406 1 87.56 22 ALA B O 1
ATOM 2665 N N . ASN B 1 23 ? 11.922 -0.071 -27.672 1 84.88 23 ASN B N 1
ATOM 2666 C CA . ASN B 1 23 ? 13.039 -0.158 -26.734 1 84.88 23 ASN B CA 1
ATOM 2667 C C . ASN B 1 23 ? 12.781 -1.211 -25.656 1 84.88 23 ASN B C 1
ATOM 2669 O O . ASN B 1 23 ? 13.664 -2.012 -25.344 1 84.88 23 ASN B O 1
ATOM 2673 N N . ASN B 1 24 ? 11.586 -1.229 -25.203 1 83.19 24 ASN B N 1
ATOM 2674 C CA . ASN B 1 24 ? 11.227 -2.156 -24.141 1 83.19 24 ASN B CA 1
ATOM 2675 C C . ASN B 1 24 ? 11.281 -3.605 -24.609 1 83.19 24 ASN B C 1
ATOM 2677 O O . ASN B 1 24 ? 11.602 -4.504 -23.828 1 83.19 24 ASN B O 1
ATOM 2681 N N . LEU B 1 25 ? 10.969 -3.758 -25.859 1 84.62 25 LEU B N 1
ATOM 2682 C CA . LEU B 1 25 ? 10.883 -5.109 -26.391 1 84.62 25 LEU B CA 1
ATOM 2683 C C . LEU B 1 25 ? 12.148 -5.473 -27.156 1 84.62 25 LEU B C 1
ATOM 2685 O O . LEU B 1 25 ? 12.227 -6.539 -27.766 1 84.62 25 LEU B O 1
ATOM 2689 N N . PHE B 1 26 ? 13.117 -4.543 -27.094 1 84.31 26 PHE B N 1
ATOM 2690 C CA . PHE B 1 26 ? 14.398 -4.738 -27.766 1 84.31 26 PHE B CA 1
ATOM 2691 C C . PHE B 1 26 ? 14.188 -4.984 -29.25 1 84.31 26 PHE B C 1
ATOM 2693 O O . PHE B 1 26 ? 14.758 -5.926 -29.812 1 84.31 26 PHE B O 1
ATOM 2700 N N . LEU B 1 27 ? 13.328 -4.188 -29.828 1 85.69 27 LEU B N 1
ATOM 2701 C CA . LEU B 1 27 ? 13.031 -4.219 -31.25 1 85.69 27 LEU B CA 1
ATOM 2702 C C . LEU B 1 27 ? 13.234 -2.84 -31.875 1 85.69 27 LEU B C 1
ATOM 2704 O O . LEU B 1 27 ? 13.391 -1.848 -31.156 1 85.69 27 LEU B O 1
ATOM 2708 N N . ALA B 1 28 ? 13.391 -2.881 -33.156 1 85.56 28 ALA B N 1
ATOM 2709 C CA . ALA B 1 28 ? 13.453 -1.61 -33.875 1 85.56 28 ALA B CA 1
ATOM 2710 C C . ALA B 1 28 ? 12.055 -1.014 -34.062 1 85.56 28 ALA B C 1
ATOM 2712 O O . ALA B 1 28 ? 11.078 -1.745 -34.219 1 85.56 28 ALA B O 1
ATOM 2713 N N . GLN B 1 29 ? 12.016 0.271 -33.969 1 88.25 29 GLN B N 1
ATOM 2714 C CA . GLN B 1 29 ? 10.742 0.978 -34.062 1 88.25 29 GLN B CA 1
ATOM 2715 C C . GLN B 1 29 ? 10.008 0.624 -35.344 1 88.25 29 GLN B C 1
ATOM 2717 O O . GLN B 1 29 ? 8.789 0.43 -35.344 1 88.25 29 GLN B O 1
ATOM 2722 N N . PRO B 1 30 ? 10.703 0.498 -36.469 1 88.69 30 PRO B N 1
ATOM 2723 C CA . PRO B 1 30 ? 9.961 0.13 -37.688 1 88.69 30 PRO B CA 1
ATOM 2724 C C . PRO B 1 30 ? 9.281 -1.229 -37.562 1 88.69 30 PRO B C 1
ATOM 2726 O O . PRO B 1 30 ? 8.219 -1.444 -38.156 1 88.69 30 PRO B O 1
ATOM 2729 N N . THR B 1 31 ? 9.875 -2.102 -36.906 1 87.06 31 THR B N 1
ATOM 2730 C CA . THR B 1 31 ? 9.281 -3.41 -36.656 1 87.06 31 THR B CA 1
ATOM 2731 C C . THR B 1 31 ? 7.973 -3.277 -35.875 1 87.06 31 THR B C 1
ATOM 2733 O O . THR B 1 31 ? 6.984 -3.936 -36.188 1 87.06 31 THR B O 1
ATOM 2736 N N . ILE B 1 32 ? 7.988 -2.451 -34.875 1 92.12 32 ILE B N 1
ATOM 2737 C CA . ILE B 1 32 ? 6.797 -2.193 -34.062 1 92.12 32 ILE B CA 1
ATOM 2738 C C . ILE B 1 32 ? 5.699 -1.61 -34.938 1 92.12 32 ILE B C 1
ATOM 2740 O O . ILE B 1 32 ? 4.547 -2.053 -34.906 1 92.12 32 ILE B O 1
ATOM 2744 N N . SER B 1 33 ? 6.055 -0.627 -35.75 1 91.44 33 SER B N 1
ATOM 2745 C CA . SER B 1 33 ? 5.098 0.032 -36.625 1 91.44 33 SER B CA 1
ATOM 2746 C C . SER B 1 33 ? 4.496 -0.953 -37.625 1 91.44 33 SER B C 1
ATOM 2748 O O . SER B 1 33 ? 3.299 -0.904 -37.906 1 91.44 33 SER B O 1
ATOM 2750 N N . GLN B 1 34 ? 5.355 -1.787 -38.125 1 90.69 34 GLN B N 1
ATOM 2751 C CA . GLN B 1 34 ? 4.906 -2.791 -39.094 1 90.69 34 GLN B CA 1
ATOM 2752 C C . GLN B 1 34 ? 3.902 -3.748 -38.438 1 90.69 34 GLN B C 1
ATOM 2754 O O . GLN B 1 34 ? 2.902 -4.113 -39.062 1 90.69 34 GLN B O 1
ATOM 2759 N N . VAL B 1 35 ? 4.238 -4.211 -37.312 1 91 35 VAL B N 1
ATOM 2760 C CA . VAL B 1 35 ? 3.371 -5.148 -36.594 1 91 35 VAL B CA 1
ATOM 2761 C C . VAL B 1 35 ? 2.002 -4.508 -36.375 1 91 35 VAL B C 1
ATOM 2763 O O . VAL B 1 35 ? 0.969 -5.156 -36.562 1 91 35 VAL B O 1
ATOM 2766 N N . ILE B 1 36 ? 1.989 -3.252 -35.969 1 92.88 36 ILE B N 1
ATOM 2767 C CA . ILE B 1 36 ? 0.733 -2.553 -35.719 1 92.88 36 ILE B CA 1
ATOM 2768 C C . ILE B 1 36 ? -0.055 -2.436 -37.031 1 92.88 36 ILE B C 1
ATOM 2770 O O . ILE B 1 36 ? -1.27 -2.65 -37.062 1 92.88 36 ILE B O 1
ATOM 2774 N N . LYS B 1 37 ? 0.625 -2.105 -38.031 1 91.5 37 LYS B N 1
ATOM 2775 C CA . LYS B 1 37 ? -0.01 -2.018 -39.344 1 91.5 37 LYS B CA 1
ATOM 2776 C C . LYS B 1 37 ? -0.604 -3.363 -39.75 1 91.5 37 LYS B C 1
ATOM 2778 O O . LYS B 1 37 ? -1.712 -3.418 -40.281 1 91.5 37 LYS B O 1
ATOM 2783 N N . GLU B 1 38 ? 0.144 -4.375 -39.562 1 89.12 38 GLU B N 1
ATOM 2784 C CA . GLU B 1 38 ? -0.319 -5.723 -39.875 1 89.12 38 GLU B CA 1
ATOM 2785 C C . GLU B 1 38 ? -1.583 -6.074 -39.094 1 89.12 38 GLU B C 1
ATOM 2787 O O . GLU B 1 38 ? -2.508 -6.676 -39.656 1 89.12 38 GLU B O 1
ATOM 2792 N N . LEU B 1 39 ? -1.583 -5.762 -37.875 1 90.38 39 LEU B N 1
ATOM 2793 C CA . LEU B 1 39 ? -2.752 -6.023 -37.031 1 90.38 39 LEU B CA 1
ATOM 2794 C C . LEU B 1 39 ? -3.957 -5.23 -37.531 1 90.38 39 LEU B C 1
ATOM 2796 O O . LEU B 1 39 ? -5.074 -5.754 -37.562 1 90.38 39 LEU B O 1
ATOM 2800 N N . GLU B 1 40 ? -3.684 -3.955 -37.844 1 91.19 40 GLU B N 1
ATOM 2801 C CA . GLU B 1 40 ? -4.766 -3.111 -38.344 1 91.19 40 GLU B CA 1
ATOM 2802 C C . GLU B 1 40 ? -5.316 -3.643 -39.656 1 91.19 40 GLU B C 1
ATOM 2804 O O . GLU B 1 40 ? -6.527 -3.625 -39.875 1 91.19 40 GLU B O 1
ATOM 2809 N N . GLU B 1 41 ? -4.477 -4.129 -40.5 1 88.44 41 GLU B N 1
ATOM 2810 C CA . GLU B 1 41 ? -4.887 -4.734 -41.75 1 88.44 41 GLU B CA 1
ATOM 2811 C C . GLU B 1 41 ? -5.66 -6.031 -41.5 1 88.44 41 GLU B C 1
ATOM 2813 O O . GLU B 1 41 ? -6.684 -6.273 -42.156 1 88.44 41 GLU B O 1
ATOM 2818 N N . HIS B 1 42 ? -5.152 -6.809 -40.688 1 86.31 42 HIS B N 1
ATOM 2819 C CA . HIS B 1 42 ? -5.766 -8.094 -40.375 1 86.31 42 HIS B CA 1
ATOM 2820 C C . HIS B 1 42 ? -7.191 -7.922 -39.875 1 86.31 42 HIS B C 1
ATOM 2822 O O . HIS B 1 42 ? -8.086 -8.672 -40.25 1 86.31 42 HIS B O 1
ATOM 2828 N N . TYR B 1 43 ? -7.375 -6.922 -39.031 1 87.38 43 TYR B N 1
ATOM 2829 C CA . TYR B 1 43 ? -8.68 -6.715 -38.438 1 87.38 43 TYR B CA 1
ATOM 2830 C C . TYR B 1 43 ? -9.477 -5.656 -39.188 1 87.38 43 TYR B C 1
ATOM 2832 O O . TYR B 1 43 ? -10.617 -5.352 -38.812 1 87.38 43 TYR B O 1
ATOM 2840 N N . ASP B 1 44 ? -8.891 -5.148 -40.156 1 88.62 44 ASP B N 1
ATOM 2841 C CA . ASP B 1 44 ? -9.508 -4.109 -40.969 1 88.62 44 ASP B CA 1
ATOM 2842 C C . ASP B 1 44 ? -10.047 -2.973 -40.125 1 88.62 44 ASP B C 1
ATOM 2844 O O . ASP B 1 44 ? -11.219 -2.602 -40.219 1 88.62 44 ASP B O 1
ATOM 2848 N N . ALA B 1 45 ? -9.234 -2.576 -39.219 1 88.88 45 ALA B N 1
ATOM 2849 C CA . ALA B 1 45 ? -9.586 -1.497 -38.312 1 88.88 45 ALA B CA 1
ATOM 2850 C C . ALA B 1 45 ? -8.336 -0.755 -37.844 1 88.88 45 ALA B C 1
ATOM 2852 O O . ALA B 1 45 ? -7.273 -1.357 -37.656 1 88.88 45 ALA B O 1
ATOM 2853 N N . LEU B 1 46 ? -8.461 0.49 -37.594 1 91 46 LEU B N 1
ATOM 2854 C CA . LEU B 1 46 ? -7.387 1.245 -36.969 1 91 46 LEU B CA 1
ATOM 2855 C C . LEU B 1 46 ? -7.363 0.989 -35.438 1 91 46 LEU B C 1
ATOM 2857 O O . LEU B 1 46 ? -8.398 1.062 -34.781 1 91 46 LEU B O 1
ATOM 2861 N N . LEU B 1 47 ? -6.176 0.605 -35.062 1 92 47 LEU B N 1
ATOM 2862 C CA . LEU B 1 47 ? -6.039 0.313 -33.625 1 92 47 LEU B CA 1
ATOM 2863 C C . LEU B 1 47 ? -5.539 1.537 -32.875 1 92 47 LEU B C 1
ATOM 2865 O O . LEU B 1 47 ? -5.73 1.64 -31.656 1 92 47 LEU B O 1
ATOM 2869 N N . PHE B 1 48 ? -4.789 2.283 -33.625 1 92.38 48 PHE B N 1
ATOM 2870 C CA . PHE B 1 48 ? -4.266 3.521 -33.062 1 92.38 48 PHE B CA 1
ATOM 2871 C C . PHE B 1 48 ? -4.562 4.699 -34 1 92.38 48 PHE B C 1
ATOM 2873 O O . PHE B 1 48 ? -4.738 4.523 -35.219 1 92.38 48 PHE B O 1
ATOM 2880 N N . GLU B 1 49 ? -4.656 5.781 -33.375 1 88.5 49 GLU B N 1
ATOM 2881 C CA . GLU B 1 49 ? -4.738 7.039 -34.125 1 88.5 49 GLU B CA 1
ATOM 2882 C C . GLU B 1 49 ? -3.674 8.023 -33.656 1 88.5 49 GLU B C 1
ATOM 2884 O O . GLU B 1 49 ? -3.262 7.996 -32.469 1 88.5 49 GLU B O 1
ATOM 2889 N N . ARG B 1 50 ? -3.045 8.516 -34.594 1 78.75 50 ARG B N 1
ATOM 2890 C CA . ARG B 1 50 ? -2.031 9.516 -34.281 1 78.75 50 ARG B CA 1
ATOM 2891 C C . ARG B 1 50 ? -2.625 10.922 -34.281 1 78.75 50 ARG B C 1
ATOM 2893 O O . ARG B 1 50 ? -3.301 11.312 -35.219 1 78.75 50 ARG B O 1
ATOM 2900 N N . LEU B 1 51 ? -2.588 11.398 -33.188 1 69.56 51 LEU B N 1
ATOM 2901 C CA . LEU B 1 51 ? -3.021 12.789 -33.062 1 69.56 51 LEU B CA 1
ATOM 2902 C C . LEU B 1 51 ? -1.914 13.656 -32.469 1 69.56 51 LEU B C 1
ATOM 2904 O O . LEU B 1 51 ? -1.443 13.406 -31.375 1 69.56 51 LEU B O 1
ATOM 2908 N N . ASN B 1 52 ? -1.404 14.695 -33.125 1 61.91 52 ASN B N 1
ATOM 2909 C CA . ASN B 1 52 ? -0.349 15.594 -32.656 1 61.91 52 ASN B CA 1
ATOM 2910 C C . ASN B 1 52 ? 0.891 14.82 -32.219 1 61.91 52 ASN B C 1
ATOM 2912 O O . ASN B 1 52 ? 1.398 15.031 -31.109 1 61.91 52 ASN B O 1
ATOM 2916 N N . ARG B 1 53 ? 1.285 13.93 -32.844 1 65.44 53 ARG B N 1
ATOM 2917 C CA . ARG B 1 53 ? 2.492 13.125 -32.688 1 65.44 53 ARG B CA 1
ATOM 2918 C C . ARG B 1 53 ? 2.363 12.172 -31.516 1 65.44 53 ARG B C 1
ATOM 2920 O O . ARG B 1 53 ? 3.338 11.523 -31.125 1 65.44 53 ARG B O 1
ATOM 2927 N N . LYS B 1 54 ? 1.177 12.148 -31 1 76.19 54 LYS B N 1
ATOM 2928 C CA . LYS B 1 54 ? 0.961 11.172 -29.938 1 76.19 54 LYS B CA 1
ATOM 2929 C C . LYS B 1 54 ? 0.049 10.047 -30.406 1 76.19 54 LYS B C 1
ATOM 2931 O O . LYS B 1 54 ? -0.862 10.266 -31.203 1 76.19 54 LYS B O 1
ATOM 2936 N N . LEU B 1 55 ? 0.316 8.875 -29.922 1 85.06 55 LEU B N 1
ATOM 2937 C CA . LEU B 1 55 ? -0.372 7.645 -30.266 1 85.06 55 LEU B CA 1
ATOM 2938 C C . LEU B 1 55 ? -1.486 7.332 -29.281 1 85.06 55 LEU B C 1
ATOM 2940 O O . LEU B 1 55 ? -1.248 7.285 -28.062 1 85.06 55 LEU B O 1
ATOM 2944 N N . TYR B 1 56 ? -2.762 7.312 -29.828 1 86.19 56 TYR B N 1
ATOM 2945 C CA . TYR B 1 56 ? -3.9 6.953 -29 1 86.19 56 TYR B CA 1
ATOM 2946 C C . TYR B 1 56 ? -4.539 5.652 -29.469 1 86.19 56 TYR B C 1
ATOM 2948 O O . TYR B 1 56 ? -4.66 5.418 -30.672 1 86.19 56 TYR B O 1
ATOM 2956 N N . ILE B 1 57 ? -5.016 4.945 -28.484 1 88.38 57 ILE B N 1
ATOM 2957 C CA . ILE B 1 57 ? -5.691 3.697 -28.828 1 88.38 57 ILE B CA 1
ATOM 2958 C C . ILE B 1 57 ? -7.129 3.986 -29.25 1 88.38 57 ILE B C 1
ATOM 2960 O O . ILE B 1 57 ? -7.793 4.848 -28.672 1 88.38 57 ILE B O 1
ATOM 2964 N N . THR B 1 58 ? -7.621 3.398 -30.328 1 87.44 58 THR B N 1
ATOM 2965 C CA . THR B 1 58 ? -8.992 3.539 -30.812 1 87.44 58 THR B CA 1
ATOM 2966 C C . THR B 1 58 ? -9.93 2.611 -30.047 1 87.44 58 THR B C 1
ATOM 2968 O O . THR B 1 58 ? -9.492 1.829 -29.203 1 87.44 58 THR B O 1
ATOM 2971 N N . GLU B 1 59 ? -11.242 2.738 -30.281 1 83.5 59 GLU B N 1
ATOM 2972 C CA . GLU B 1 59 ? -12.219 1.83 -29.672 1 83.5 59 GLU B CA 1
ATOM 2973 C C . GLU B 1 59 ? -11.961 0.388 -30.109 1 83.5 59 GLU B C 1
ATOM 2975 O O . GLU B 1 59 ? -12.086 -0.536 -29.297 1 83.5 59 GLU B O 1
ATOM 2980 N N . GLU B 1 60 ? -11.664 0.348 -31.328 1 85.38 60 GLU B N 1
ATOM 2981 C CA . GLU B 1 60 ? -11.305 -0.975 -31.828 1 85.38 60 GLU B CA 1
ATOM 2982 C C . GLU B 1 60 ? -10.016 -1.478 -31.172 1 85.38 60 GLU B C 1
ATOM 2984 O O . GLU B 1 60 ? -9.875 -2.674 -30.906 1 85.38 60 GLU B O 1
ATOM 2989 N N . GLY B 1 61 ? -9.148 -0.579 -30.953 1 88.62 61 GLY B N 1
ATOM 2990 C CA . GLY B 1 61 ? -7.941 -0.923 -30.219 1 88.62 61 GLY B CA 1
ATOM 2991 C C . GLY B 1 61 ? -8.211 -1.396 -28.797 1 88.62 61 GLY B C 1
ATOM 2992 O O . GLY B 1 61 ? -7.605 -2.367 -28.344 1 88.62 61 GLY B O 1
ATOM 2993 N N . LYS B 1 62 ? -9.109 -0.786 -28.188 1 85.25 62 LYS B N 1
ATOM 2994 C CA . LYS B 1 62 ? -9.484 -1.166 -26.828 1 85.25 62 LYS B CA 1
ATOM 2995 C C . LYS B 1 62 ? -10.094 -2.562 -26.797 1 85.25 62 LYS B C 1
ATOM 2997 O O . LYS B 1 62 ? -9.828 -3.348 -25.891 1 85.25 62 LYS B O 1
ATOM 3002 N N . LYS B 1 63 ? -10.906 -2.779 -27.75 1 80.69 63 LYS B N 1
ATOM 3003 C CA . LYS B 1 63 ? -11.508 -4.105 -27.875 1 80.69 63 LYS B CA 1
ATOM 3004 C C . LYS B 1 63 ? -10.43 -5.18 -28.047 1 80.69 63 LYS B C 1
ATOM 3006 O O . LYS B 1 63 ? -10.445 -6.195 -27.359 1 80.69 63 LYS B O 1
ATOM 3011 N N . LEU B 1 64 ? -9.578 -4.875 -28.953 1 84.81 64 LEU B N 1
ATOM 3012 C CA . LEU B 1 64 ? -8.5 -5.832 -29.188 1 84.81 64 LEU B CA 1
ATOM 3013 C C . LEU B 1 64 ? -7.645 -5.988 -27.938 1 84.81 64 LEU B C 1
ATOM 3015 O O . LEU B 1 64 ? -7.188 -7.09 -27.625 1 84.81 64 LEU B O 1
ATOM 3019 N N . LEU B 1 65 ? -7.473 -4.871 -27.266 1 86.69 65 LEU B N 1
ATOM 3020 C CA . LEU B 1 65 ? -6.625 -4.891 -26.078 1 86.69 65 LEU B CA 1
ATOM 3021 C C . LEU B 1 65 ? -7.172 -5.863 -25.047 1 86.69 65 LEU B C 1
ATOM 3023 O O . LEU B 1 65 ? -6.414 -6.641 -24.453 1 86.69 65 LEU B O 1
ATOM 3027 N N . SER B 1 66 ? -8.391 -5.824 -24.875 1 78.81 66 SER B N 1
ATOM 3028 C CA . SER B 1 66 ? -9.031 -6.703 -23.906 1 78.81 66 SER B CA 1
ATOM 3029 C C . SER B 1 66 ? -8.812 -8.172 -24.25 1 78.81 66 SER B C 1
ATOM 3031 O O . SER B 1 66 ? -8.469 -8.977 -23.391 1 78.81 66 SER B O 1
ATOM 3033 N N . TYR B 1 67 ? -8.898 -8.422 -25.5 1 77.5 67 TYR B N 1
ATOM 3034 C CA . TYR B 1 67 ? -8.719 -9.789 -25.969 1 77.5 67 TYR B CA 1
ATOM 3035 C C . TYR B 1 67 ? -7.242 -10.172 -25.969 1 77.5 67 TYR B C 1
ATOM 3037 O O . TYR B 1 67 ? -6.879 -11.289 -25.594 1 77.5 67 TYR B O 1
ATOM 3045 N N . ALA B 1 68 ? -6.496 -9.211 -26.438 1 84.88 68 ALA B N 1
ATOM 3046 C CA . ALA B 1 68 ? -5.062 -9.469 -26.531 1 84.88 68 ALA B CA 1
ATOM 3047 C C . ALA B 1 68 ? -4.457 -9.789 -25.172 1 84.88 68 ALA B C 1
ATOM 3049 O O . ALA B 1 68 ? -3.674 -10.727 -25.047 1 84.88 68 ALA B O 1
ATOM 3050 N N . ARG B 1 69 ? -4.887 -9.008 -24.25 1 81.75 69 ARG B N 1
ATOM 3051 C CA . ARG B 1 69 ? -4.371 -9.242 -22.906 1 81.75 69 ARG B CA 1
ATOM 3052 C C . ARG B 1 69 ? -4.727 -10.641 -22.406 1 81.75 69 ARG B C 1
ATOM 3054 O O . ARG B 1 69 ? -3.875 -11.352 -21.875 1 81.75 69 ARG B O 1
ATOM 3061 N N . LYS B 1 70 ? -5.875 -10.984 -22.641 1 76.94 70 LYS B N 1
ATOM 3062 C CA . LYS B 1 70 ? -6.336 -12.305 -22.219 1 76.94 70 LYS B CA 1
ATOM 3063 C C . LYS B 1 70 ? -5.547 -13.406 -22.938 1 76.94 70 LYS B C 1
ATOM 3065 O O . LYS B 1 70 ? -5.078 -14.352 -22.297 1 76.94 70 LYS B O 1
ATOM 3070 N N . LEU B 1 71 ? -5.395 -13.234 -24.172 1 76.38 71 LEU B N 1
ATOM 3071 C CA . LEU B 1 71 ? -4.738 -14.258 -24.969 1 76.38 71 LEU B CA 1
ATOM 3072 C C . LEU B 1 71 ? -3.258 -14.359 -24.625 1 76.38 71 LEU B C 1
ATOM 3074 O O . LEU B 1 71 ? -2.717 -15.461 -24.516 1 76.38 71 LEU B O 1
ATOM 3078 N N . VAL B 1 72 ? -2.672 -13.258 -24.531 1 82.25 72 VAL B N 1
ATOM 3079 C CA . VAL B 1 72 ? -1.249 -13.25 -24.219 1 82.25 72 VAL B CA 1
ATOM 3080 C C . VAL B 1 72 ? -1.033 -13.867 -22.828 1 82.25 72 VAL B C 1
ATOM 3082 O O . VAL B 1 72 ? -0.103 -14.656 -22.641 1 82.25 72 VAL B O 1
ATOM 3085 N N . LYS B 1 73 ? -1.902 -13.531 -21.969 1 80.56 73 LYS B N 1
ATOM 3086 C CA . LYS B 1 73 ? -1.781 -14.086 -20.625 1 80.56 73 LYS B CA 1
ATOM 3087 C C . LYS B 1 73 ? -1.998 -15.594 -20.625 1 80.56 73 LYS B C 1
ATOM 3089 O O . LYS B 1 73 ? -1.301 -16.328 -19.922 1 80.56 73 LYS B O 1
ATOM 3094 N N . GLU B 1 74 ? -2.928 -15.953 -21.344 1 74.25 74 GLU B N 1
ATOM 3095 C CA . GLU B 1 74 ? -3.17 -17.391 -21.469 1 74.25 74 GLU B CA 1
ATOM 3096 C C . GLU B 1 74 ? -1.974 -18.109 -22.078 1 74.25 74 GLU B C 1
ATOM 3098 O O . GLU B 1 74 ? -1.619 -19.203 -21.672 1 74.25 74 GLU B O 1
ATOM 3103 N N . PHE B 1 75 ? -1.45 -17.469 -23.062 1 71.62 75 PHE B N 1
ATOM 3104 C CA . PHE B 1 75 ? -0.263 -18.031 -23.703 1 71.62 75 PHE B CA 1
ATOM 3105 C C . PHE B 1 75 ? 0.896 -18.109 -22.719 1 71.62 75 PHE B C 1
ATOM 3107 O O . PHE B 1 75 ? 1.57 -19.141 -22.625 1 71.62 75 PHE B O 1
ATOM 3114 N N . ASP 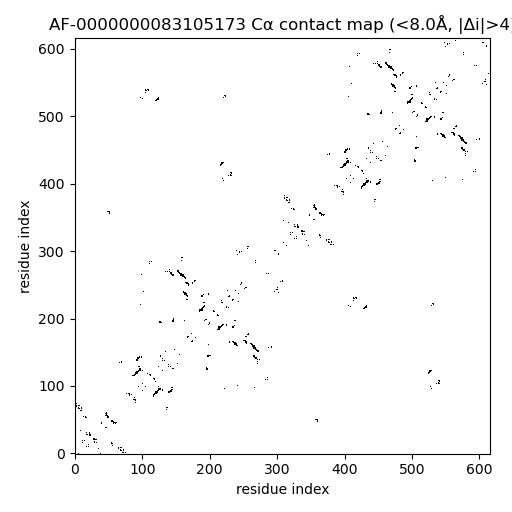B 1 76 ? 1.08 -17.031 -22.062 1 78.44 76 ASP B N 1
ATOM 3115 C CA . ASP B 1 76 ? 2.168 -17 -21.094 1 78.44 76 ASP B CA 1
ATOM 3116 C C . ASP B 1 76 ? 1.955 -18.047 -20 1 78.44 76 ASP B C 1
ATOM 3118 O O . ASP B 1 76 ? 2.904 -18.703 -19.562 1 78.44 76 ASP B O 1
ATOM 3122 N N . LYS B 1 77 ? 0.767 -18.156 -19.594 1 75.56 77 LYS B N 1
ATOM 3123 C CA . LYS B 1 77 ? 0.422 -19.156 -18.594 1 75.56 77 LYS B CA 1
ATOM 3124 C C . LYS B 1 77 ? 0.713 -20.578 -19.094 1 75.56 77 LYS B C 1
ATOM 3126 O O . LYS B 1 77 ? 1.205 -21.422 -18.344 1 75.56 77 LYS B O 1
ATOM 3131 N N . LEU B 1 78 ? 0.371 -20.766 -20.281 1 68 78 LEU B N 1
ATOM 3132 C CA . LEU B 1 78 ? 0.656 -22.047 -20.906 1 68 78 LEU B CA 1
ATOM 3133 C C . LEU B 1 78 ? 2.15 -22.344 -20.859 1 68 78 LEU B C 1
ATOM 3135 O O . LEU B 1 78 ? 2.557 -23.453 -20.469 1 68 78 LEU B O 1
ATOM 3139 N N . GLU B 1 79 ? 2.885 -21.3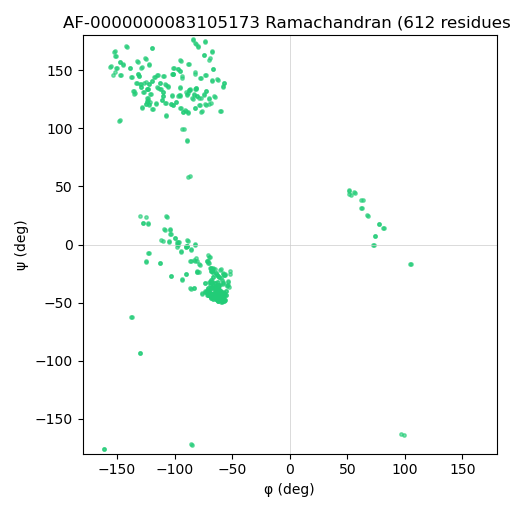91 -21.219 1 70.12 79 GLU B N 1
ATOM 3140 C CA . GLU B 1 79 ? 4.336 -21.562 -21.219 1 70.12 79 GLU B CA 1
ATOM 3141 C C . GLU B 1 79 ? 4.859 -21.812 -19.812 1 70.12 79 GLU B C 1
ATOM 3143 O O . GLU B 1 79 ? 5.727 -22.672 -19.609 1 70.12 79 GLU B O 1
ATOM 3148 N N . GLU B 1 80 ? 4.301 -21.047 -18.906 1 72.25 80 GLU B N 1
ATOM 3149 C CA . GLU B 1 80 ? 4.695 -21.203 -17.516 1 72.25 80 GLU B CA 1
ATOM 3150 C C . GLU B 1 80 ? 4.332 -22.594 -16.984 1 72.25 80 GLU B C 1
ATOM 3152 O O . GLU B 1 80 ? 5.137 -23.234 -16.312 1 72.25 80 GLU B O 1
ATOM 3157 N N . ASN B 1 81 ? 3.191 -23 -17.297 1 68.44 81 ASN B N 1
ATOM 3158 C CA . ASN B 1 81 ? 2.727 -24.297 -16.828 1 68.44 81 ASN B CA 1
ATOM 3159 C C . ASN B 1 81 ? 3.529 -25.438 -17.453 1 68.44 81 ASN B C 1
ATOM 3161 O O . ASN B 1 81 ? 3.816 -26.438 -16.781 1 68.44 81 ASN B O 1
ATOM 3165 N N . MET B 1 82 ? 3.85 -25.219 -18.703 1 67.88 82 MET B N 1
ATOM 3166 C CA . MET B 1 82 ? 4.637 -26.234 -19.391 1 67.88 82 MET B CA 1
ATOM 3167 C C . MET B 1 82 ? 6.043 -26.328 -18.797 1 67.88 82 MET B C 1
ATOM 3169 O O . MET B 1 82 ? 6.703 -27.359 -18.906 1 67.88 82 MET B O 1
ATOM 3173 N N . SER B 1 83 ? 6.371 -25.25 -18.234 1 67.12 83 SER B N 1
ATOM 3174 C CA . SER B 1 83 ? 7.707 -25.219 -17.641 1 67.12 83 SER B CA 1
ATOM 3175 C C . SER B 1 83 ? 7.711 -25.875 -16.25 1 67.12 83 SER B C 1
ATOM 3177 O O . SER B 1 83 ? 8.773 -26.234 -15.742 1 67.12 83 SER B O 1
ATOM 3179 N N . LEU B 1 84 ? 6.5 -26.031 -15.789 1 67.69 84 LEU B N 1
ATOM 3180 C CA . LEU B 1 84 ? 6.418 -26.703 -14.492 1 67.69 84 LEU B CA 1
ATOM 3181 C C . LEU B 1 84 ? 6.648 -28.203 -14.633 1 67.69 84 LEU B C 1
ATOM 3183 O O . LEU B 1 84 ? 5.965 -28.875 -15.414 1 67.69 84 LEU B O 1
ATOM 3187 N N . HIS B 1 85 ? 7.656 -28.625 -14.094 1 68.06 85 HIS B N 1
ATOM 3188 C CA . HIS B 1 85 ? 8.117 -30 -14.258 1 68.06 85 HIS B CA 1
ATOM 3189 C C . HIS B 1 85 ? 7.145 -30.984 -13.609 1 68.06 85 HIS B C 1
ATOM 3191 O O . HIS B 1 85 ? 7.109 -32.156 -13.969 1 68.06 85 HIS B O 1
ATOM 3197 N N . ASP B 1 86 ? 6.418 -30.422 -12.742 1 73.38 86 ASP B N 1
ATOM 3198 C CA . ASP B 1 86 ? 5.574 -31.344 -11.977 1 73.38 86 ASP B CA 1
ATOM 3199 C C . ASP B 1 86 ? 4.172 -31.422 -12.57 1 73.38 86 ASP B C 1
ATOM 3201 O O . ASP B 1 86 ? 3.297 -32.094 -12.023 1 73.38 86 ASP B O 1
ATOM 3205 N N . GLY B 1 87 ? 3.932 -30.75 -13.625 1 71.94 87 GLY B N 1
ATOM 3206 C CA . GLY B 1 87 ? 2.619 -30.766 -14.242 1 71.94 87 GLY B CA 1
ATOM 3207 C C . GLY B 1 87 ? 1.604 -29.906 -13.523 1 71.94 87 GLY B C 1
ATOM 3208 O O . GLY B 1 87 ? 0.396 -30.094 -13.68 1 71.94 87 GLY B O 1
ATOM 3209 N N . GLY B 1 88 ? 2.117 -29.062 -12.758 1 85.19 88 GLY B N 1
ATOM 3210 C CA . GLY B 1 88 ? 1.226 -28.219 -11.977 1 85.19 88 GLY B CA 1
ATOM 3211 C C . GLY B 1 88 ? 0.743 -27 -12.742 1 85.19 88 GLY B C 1
ATOM 3212 O O . GLY B 1 88 ? 0.947 -26.906 -13.953 1 85.19 88 GLY B O 1
ATOM 3213 N N . THR B 1 89 ? -0.144 -26.266 -12.047 1 87.94 89 THR B N 1
ATOM 3214 C CA . THR B 1 89 ? -0.736 -25.078 -12.633 1 87.94 89 THR B CA 1
ATOM 3215 C C . THR B 1 89 ? -0.461 -23.859 -11.75 1 87.94 89 THR B C 1
ATOM 3217 O O . THR B 1 89 ? -0.613 -23.922 -10.531 1 87.94 89 THR B O 1
ATOM 3220 N N . LYS B 1 90 ? -0.051 -22.812 -12.445 1 91.44 90 LYS B N 1
ATOM 3221 C CA . LYS B 1 90 ? 0.143 -21.547 -11.734 1 91.44 90 LYS B CA 1
ATOM 3222 C C . LYS B 1 90 ? -1.142 -20.719 -11.711 1 91.44 90 LYS B C 1
ATOM 3224 O O . LYS B 1 90 ? -1.79 -20.547 -12.742 1 91.44 90 LYS B O 1
ATOM 3229 N N . ILE B 1 91 ? -1.548 -20.281 -10.547 1 95 91 ILE B N 1
ATOM 3230 C CA . ILE B 1 91 ? -2.742 -19.453 -10.391 1 95 91 ILE B CA 1
ATOM 3231 C C . ILE B 1 91 ? -2.379 -18.141 -9.695 1 95 91 ILE B C 1
ATOM 3233 O O . ILE B 1 91 ? -1.774 -18.156 -8.625 1 95 91 ILE B O 1
ATOM 3237 N N . ASN B 1 92 ? -2.721 -17.016 -10.297 1 97.31 92 ASN B N 1
ATOM 3238 C CA . ASN B 1 92 ? -2.512 -15.695 -9.719 1 97.31 92 ASN B CA 1
ATOM 3239 C C . ASN B 1 92 ? -3.697 -15.266 -8.859 1 97.31 92 ASN B C 1
ATOM 3241 O O . ASN B 1 92 ? -4.781 -14.992 -9.375 1 97.31 92 ASN B O 1
ATOM 3245 N N . ILE B 1 93 ? -3.447 -15.141 -7.551 1 98.62 93 ILE B N 1
ATOM 3246 C CA . ILE B 1 93 ? -4.508 -14.836 -6.602 1 98.62 93 ILE B CA 1
ATOM 3247 C C . ILE B 1 93 ? -4.312 -13.43 -6.043 1 98.62 93 ILE B C 1
ATOM 3249 O O . ILE B 1 93 ? -3.246 -13.109 -5.52 1 98.62 93 ILE B O 1
ATOM 3253 N N . GLY B 1 94 ? -5.336 -12.625 -6.199 1 98.69 94 GLY B N 1
ATOM 3254 C CA . GLY B 1 94 ? -5.328 -11.297 -5.602 1 98.69 94 GLY B CA 1
ATOM 3255 C C . GLY B 1 94 ? -6.059 -11.234 -4.277 1 98.69 94 GLY B C 1
ATOM 3256 O O . GLY B 1 94 ? -7 -11.992 -4.043 1 98.69 94 GLY B O 1
ATOM 3257 N N . ALA B 1 95 ? -5.648 -10.352 -3.422 1 98.56 95 ALA B N 1
ATOM 3258 C CA . ALA B 1 95 ? -6.355 -10.047 -2.178 1 98.56 95 ALA B CA 1
ATOM 3259 C C . ALA B 1 95 ? -6.199 -8.578 -1.802 1 98.56 95 ALA B C 1
ATOM 3261 O O . ALA B 1 95 ? -5.148 -7.977 -2.049 1 98.56 95 ALA B O 1
ATOM 3262 N N . THR B 1 96 ? -7.23 -8.055 -1.213 1 97.88 96 THR B N 1
ATOM 3263 C CA . THR B 1 96 ? -7.113 -6.688 -0.725 1 97.88 96 THR B CA 1
ATOM 3264 C C . THR B 1 96 ? -6.371 -6.648 0.607 1 97.88 96 THR B C 1
ATOM 3266 O O . THR B 1 96 ? -6.137 -7.688 1.223 1 97.88 96 THR B O 1
ATOM 3269 N N . ILE B 1 97 ? -6.059 -5.496 1.037 1 97.69 97 ILE B N 1
ATOM 3270 C CA . ILE B 1 97 ? -5.125 -5.254 2.133 1 97.69 97 ILE B CA 1
ATOM 3271 C C . ILE B 1 97 ? -5.641 -5.918 3.406 1 97.69 97 ILE B C 1
ATOM 3273 O O . ILE B 1 97 ? -4.887 -6.59 4.113 1 97.69 97 ILE B O 1
ATOM 3277 N N . THR B 1 98 ? -6.898 -5.762 3.729 1 97.06 98 THR B N 1
ATOM 3278 C CA . THR B 1 98 ? -7.453 -6.367 4.934 1 97.06 98 THR B CA 1
ATOM 3279 C C . THR B 1 98 ? -7.262 -7.879 4.918 1 97.06 98 THR B C 1
ATOM 3281 O O . THR B 1 98 ? -6.777 -8.461 5.895 1 97.06 98 THR B O 1
ATOM 3284 N N . ILE B 1 99 ? -7.586 -8.477 3.822 1 97.25 99 ILE B N 1
ATOM 3285 C CA . ILE B 1 99 ? -7.504 -9.922 3.678 1 97.25 99 ILE B CA 1
ATOM 3286 C C . ILE B 1 99 ? -6.047 -10.367 3.721 1 97.25 99 ILE B C 1
ATOM 3288 O O . ILE B 1 99 ? -5.703 -11.336 4.406 1 97.25 99 ILE B O 1
ATOM 3292 N N . GLY B 1 100 ? -5.215 -9.633 3.057 1 97.94 100 GLY B N 1
ATOM 3293 C CA . GLY B 1 100 ? -3.797 -9.961 3 1 97.94 100 GLY B CA 1
ATOM 3294 C C . GLY B 1 100 ? -3.117 -9.906 4.355 1 97.94 100 GLY B C 1
ATOM 3295 O O . GLY B 1 100 ? -2.121 -10.594 4.586 1 97.94 100 GLY B O 1
ATOM 3296 N N . ASN B 1 101 ? -3.645 -9.125 5.242 1 97.5 101 ASN B N 1
ATOM 3297 C CA . ASN B 1 101 ? -3.033 -8.922 6.551 1 97.5 101 ASN B CA 1
ATOM 3298 C C . ASN B 1 101 ? -3.783 -9.688 7.641 1 97.5 101 ASN B C 1
ATOM 3300 O O . ASN B 1 101 ? -3.592 -9.422 8.828 1 97.5 101 ASN B O 1
ATOM 3304 N N . SER B 1 102 ? -4.664 -10.594 7.293 1 95.62 102 SER B N 1
ATOM 3305 C CA . SER B 1 102 ? -5.434 -11.305 8.312 1 95.62 102 SER B CA 1
ATOM 3306 C C . SER B 1 102 ? -5.539 -12.789 7.984 1 95.62 102 SER B C 1
ATOM 3308 O O . SER B 1 102 ? -4.863 -13.617 8.602 1 95.62 102 SER B O 1
ATOM 3310 N N . ILE B 1 103 ? -6.168 -13.156 6.852 1 96.25 103 ILE B N 1
ATOM 3311 C CA . ILE B 1 103 ? -6.566 -14.555 6.723 1 96.25 103 ILE B CA 1
ATOM 3312 C C . ILE B 1 103 ? -5.938 -15.156 5.469 1 96.25 103 ILE B C 1
ATOM 3314 O O . ILE B 1 103 ? -5.969 -16.375 5.277 1 96.25 103 ILE B O 1
ATOM 3318 N N . LEU B 1 104 ? -5.305 -14.406 4.629 1 97.88 104 LEU B N 1
ATOM 3319 C CA . LEU B 1 104 ? -4.875 -14.875 3.314 1 97.88 104 LEU B CA 1
ATOM 3320 C C . LEU B 1 104 ? -3.83 -15.977 3.443 1 97.88 104 LEU B C 1
ATOM 3322 O O . LEU B 1 104 ? -3.852 -16.953 2.688 1 97.88 104 LEU B O 1
ATOM 3326 N N . SER B 1 105 ? -2.877 -15.82 4.355 1 97.75 105 SER B N 1
ATOM 3327 C CA . SER B 1 105 ? -1.812 -16.812 4.512 1 97.75 105 SER B CA 1
ATOM 3328 C C . SER B 1 105 ? -2.379 -18.188 4.789 1 97.75 105 SER B C 1
ATOM 3330 O O . SER B 1 105 ? -1.912 -19.188 4.223 1 97.75 105 SER B O 1
ATOM 3332 N N . GLU B 1 106 ? -3.338 -18.25 5.617 1 96.69 106 GLU B N 1
ATOM 3333 C CA . GLU B 1 106 ? -3.98 -19.516 5.938 1 96.69 106 GLU B CA 1
ATOM 3334 C C . GLU B 1 106 ? -4.711 -20.094 4.723 1 96.69 106 GLU B C 1
ATOM 3336 O O . GLU B 1 106 ? -4.652 -21.297 4.465 1 96.69 106 GLU B O 1
ATOM 3341 N N . ILE B 1 107 ? -5.402 -19.266 4.027 1 97.5 107 ILE B N 1
ATOM 3342 C CA . ILE B 1 107 ? -6.152 -19.688 2.85 1 97.5 107 ILE B CA 1
ATOM 3343 C C . ILE B 1 107 ? -5.195 -20.266 1.81 1 97.5 107 ILE B C 1
ATOM 3345 O O . ILE B 1 107 ? -5.473 -21.312 1.22 1 97.5 107 ILE B O 1
ATOM 3349 N N . ILE B 1 108 ? -4.082 -19.641 1.586 1 98.19 108 ILE B N 1
ATOM 3350 C CA . ILE B 1 108 ? -3.094 -20.094 0.617 1 98.19 108 ILE B CA 1
ATOM 3351 C C . ILE B 1 108 ? -2.555 -21.469 1.042 1 98.19 108 ILE B C 1
ATOM 3353 O O . ILE B 1 108 ? -2.371 -22.344 0.207 1 98.19 108 ILE B O 1
ATOM 3357 N N . ASN B 1 109 ? -2.281 -21.625 2.34 1 97.62 109 ASN B N 1
ATOM 3358 C CA . ASN B 1 109 ? -1.854 -22.922 2.836 1 97.62 109 ASN B CA 1
ATOM 3359 C C . ASN B 1 109 ? -2.918 -24 2.594 1 97.62 109 ASN B C 1
ATOM 3361 O O . ASN B 1 109 ? -2.596 -25.125 2.221 1 97.62 109 ASN B O 1
ATOM 3365 N N . ASN B 1 110 ? -4.152 -23.625 2.834 1 97.44 110 ASN B N 1
ATOM 3366 C CA . ASN B 1 110 ? -5.242 -24.578 2.611 1 97.44 110 ASN B CA 1
ATOM 3367 C C . ASN B 1 110 ? -5.336 -24.984 1.145 1 97.44 110 ASN B C 1
ATOM 3369 O O . ASN B 1 110 ? -5.633 -26.141 0.836 1 97.44 110 ASN B O 1
ATOM 3373 N N . ILE B 1 111 ? -5.121 -24.062 0.222 1 97.62 111 ILE B N 1
ATOM 3374 C CA . ILE B 1 111 ? -5.145 -24.359 -1.207 1 97.62 111 ILE B CA 1
ATOM 3375 C C . ILE B 1 111 ? -4.031 -25.344 -1.554 1 97.62 111 ILE B C 1
ATOM 3377 O O . ILE B 1 111 ? -4.262 -26.328 -2.244 1 97.62 111 ILE B O 1
ATOM 3381 N N . LYS B 1 112 ? -2.879 -25.062 -1.042 1 96.25 112 LYS B N 1
ATOM 3382 C CA . LYS B 1 112 ? -1.727 -25.922 -1.298 1 96.25 112 LYS B CA 1
ATOM 3383 C C . LYS B 1 112 ? -1.959 -27.328 -0.753 1 96.25 112 LYS B C 1
ATOM 3385 O O . LYS B 1 112 ? -1.558 -28.312 -1.375 1 96.25 112 LYS B O 1
ATOM 3390 N N . ASN B 1 113 ? -2.557 -27.406 0.371 1 96.31 113 ASN B N 1
ATOM 3391 C CA . ASN B 1 113 ? -2.84 -28.703 0.991 1 96.31 113 ASN B CA 1
ATOM 3392 C C . ASN B 1 113 ? -3.898 -29.469 0.211 1 96.31 113 ASN B C 1
ATOM 3394 O O . ASN B 1 113 ? -3.855 -30.703 0.155 1 96.31 113 ASN B O 1
ATOM 3398 N N . GLU B 1 114 ? -4.832 -28.766 -0.336 1 96.25 114 GLU B N 1
ATOM 3399 C CA . GLU B 1 114 ? -5.918 -29.391 -1.085 1 96.25 114 GLU B CA 1
ATOM 3400 C C . GLU B 1 114 ? -5.418 -29.938 -2.416 1 96.25 114 GLU B C 1
ATOM 3402 O O . GLU B 1 114 ? -5.863 -31 -2.857 1 96.25 114 GLU B O 1
ATOM 3407 N N . ASP B 1 115 ? -4.566 -29.281 -3.08 1 95.94 115 ASP B N 1
ATOM 3408 C CA . ASP B 1 115 ? -4.008 -29.719 -4.359 1 95.94 115 ASP B CA 1
ATOM 3409 C C . ASP B 1 115 ? -2.566 -29.234 -4.52 1 95.94 115 ASP B C 1
ATOM 3411 O O . ASP B 1 115 ? -2.328 -28.094 -4.938 1 95.94 115 ASP B O 1
ATOM 3415 N N . LYS B 1 116 ? -1.652 -30.109 -4.402 1 93.75 116 LYS B N 1
ATOM 3416 C CA . LYS B 1 116 ? -0.228 -29.797 -4.426 1 93.75 116 LYS B CA 1
ATOM 3417 C C . LYS B 1 116 ? 0.217 -29.359 -5.816 1 93.75 116 LYS B C 1
ATOM 3419 O O . LYS B 1 116 ? 1.3 -28.797 -5.977 1 93.75 116 LYS B O 1
ATOM 3424 N N . LYS B 1 117 ? -0.605 -29.516 -6.766 1 92.06 117 LYS B N 1
ATOM 3425 C CA . LYS B 1 117 ? -0.26 -29.156 -8.141 1 92.06 117 LYS B CA 1
ATOM 3426 C C . LYS B 1 117 ? -0.623 -27.703 -8.445 1 92.06 117 LYS B C 1
ATOM 3428 O O . LYS B 1 117 ? -0.335 -27.219 -9.539 1 92.06 117 LYS B O 1
ATOM 3433 N N . ILE B 1 118 ? -1.202 -27.016 -7.461 1 94.44 118 ILE B N 1
ATOM 3434 C CA . ILE B 1 118 ? -1.504 -25.609 -7.625 1 94.44 118 ILE B CA 1
ATOM 3435 C C . ILE B 1 118 ? -0.344 -24.766 -7.094 1 94.44 118 ILE B C 1
ATOM 3437 O O . ILE B 1 118 ? -0.03 -24.812 -5.902 1 94.44 118 ILE B O 1
ATOM 3441 N N . HIS B 1 119 ? 0.287 -24.094 -7.949 1 93.75 119 HIS B N 1
ATOM 3442 C CA . HIS B 1 119 ? 1.299 -23.109 -7.582 1 93.75 119 HIS B CA 1
ATOM 3443 C C . HIS B 1 119 ? 0.726 -21.703 -7.594 1 93.75 119 HIS B C 1
ATOM 3445 O O . HIS B 1 119 ? 0.272 -21.219 -8.633 1 93.75 119 HIS B O 1
ATOM 3451 N N . THR B 1 120 ? 0.81 -21 -6.461 1 96.69 120 THR B N 1
ATOM 3452 C CA . THR B 1 120 ? 0.124 -19.719 -6.367 1 96.69 120 THR B CA 1
ATOM 3453 C C . THR B 1 120 ? 1.121 -18.578 -6.453 1 96.69 120 THR B C 1
ATOM 3455 O O . THR B 1 120 ? 2.23 -18.656 -5.922 1 96.69 120 THR B O 1
ATOM 3458 N N . TYR B 1 121 ? 0.803 -17.609 -7.191 1 97.44 121 TYR B N 1
ATOM 3459 C CA . TYR B 1 121 ? 1.314 -16.25 -7.055 1 97.44 121 TYR B CA 1
ATOM 3460 C C . TYR B 1 121 ? 0.284 -15.336 -6.391 1 97.44 121 TYR B C 1
ATOM 3462 O O . TYR B 1 121 ? -0.831 -15.18 -6.895 1 97.44 121 TYR B O 1
ATOM 3470 N N . THR B 1 122 ? 0.685 -14.773 -5.277 1 98.62 122 THR B N 1
ATOM 3471 C CA . THR B 1 122 ? -0.256 -14.008 -4.473 1 98.62 122 THR B CA 1
ATOM 3472 C C . THR B 1 122 ? 0.074 -12.516 -4.531 1 98.62 122 THR B C 1
ATOM 3474 O O . THR B 1 122 ? 1.222 -12.125 -4.312 1 98.62 122 THR B O 1
ATOM 3477 N N . TYR B 1 123 ? -0.952 -11.711 -4.801 1 98.69 123 TYR B N 1
ATOM 3478 C CA . TYR B 1 123 ? -0.783 -10.266 -4.938 1 98.69 123 TYR B CA 1
ATOM 3479 C C . TYR B 1 123 ? -1.714 -9.516 -3.992 1 98.69 123 TYR B C 1
ATOM 3481 O O . TYR B 1 123 ? -2.938 -9.641 -4.09 1 98.69 123 TYR B O 1
ATOM 3489 N N . VAL B 1 124 ? -1.127 -8.68 -3.08 1 98.69 124 VAL B N 1
ATOM 3490 C CA . VAL B 1 124 ? -1.91 -7.973 -2.072 1 98.69 124 VAL B CA 1
ATOM 3491 C C . VAL B 1 124 ? -1.804 -6.469 -2.301 1 98.69 124 VAL B C 1
ATOM 3493 O O . VAL B 1 124 ? -0.712 -5.898 -2.227 1 98.69 124 VAL B O 1
ATOM 3496 N N . ASN B 1 125 ? -2.902 -5.824 -2.506 1 97.88 125 ASN B N 1
ATOM 3497 C CA . ASN B 1 125 ? -2.979 -4.383 -2.713 1 97.88 125 ASN B CA 1
ATOM 3498 C C . ASN B 1 125 ? -4.391 -3.854 -2.475 1 97.88 125 ASN B C 1
ATOM 3500 O O . ASN B 1 125 ? -5.254 -4.578 -1.976 1 97.88 125 ASN B O 1
ATOM 3504 N N . ASN B 1 126 ? -4.633 -2.6 -2.693 1 96.25 126 ASN B N 1
ATOM 3505 C CA . ASN B 1 126 ? -5.957 -2.061 -2.396 1 96.25 126 ASN B CA 1
ATOM 3506 C C . ASN B 1 126 ? -6.988 -2.516 -3.424 1 96.25 126 ASN B C 1
ATOM 3508 O O . ASN B 1 126 ? -6.641 -3.156 -4.418 1 96.25 126 ASN B O 1
ATOM 3512 N N . THR B 1 127 ? -8.219 -2.189 -3.223 1 96.56 127 THR B N 1
ATOM 3513 C CA . THR B 1 127 ? -9.352 -2.723 -3.971 1 96.56 127 THR B CA 1
ATOM 3514 C C . THR B 1 127 ? -9.297 -2.275 -5.43 1 96.56 127 THR B C 1
ATOM 3516 O O . THR B 1 127 ? -9.484 -3.084 -6.34 1 96.56 127 THR B O 1
ATOM 3519 N N . SER B 1 128 ? -9.016 -1.021 -5.664 1 95.75 128 SER B N 1
ATOM 3520 C CA . SER B 1 128 ? -8.992 -0.485 -7.02 1 95.75 128 SER B CA 1
ATOM 3521 C C . SER B 1 128 ? -7.922 -1.17 -7.867 1 95.75 128 SER B C 1
ATOM 3523 O O . SER B 1 128 ? -8.172 -1.518 -9.023 1 95.75 128 SER B O 1
ATOM 3525 N N . ILE B 1 129 ? -6.777 -1.401 -7.293 1 96.06 129 ILE B N 1
ATOM 3526 C CA . ILE B 1 129 ? -5.672 -2.027 -8.008 1 96.06 129 ILE B CA 1
ATOM 3527 C C . ILE B 1 129 ? -6.004 -3.488 -8.297 1 96.06 129 ILE B C 1
ATOM 3529 O O . ILE B 1 129 ? -5.762 -3.979 -9.406 1 96.06 129 ILE B O 1
ATOM 3533 N N . ILE B 1 130 ? -6.578 -4.152 -7.352 1 97.81 130 ILE B N 1
ATOM 3534 C CA . ILE B 1 130 ? -6.957 -5.547 -7.527 1 97.81 130 ILE B CA 1
ATOM 3535 C C . ILE B 1 130 ? -8.008 -5.664 -8.625 1 97.81 130 ILE B C 1
ATOM 3537 O O . ILE B 1 130 ? -7.926 -6.547 -9.484 1 97.81 130 ILE B O 1
ATOM 3541 N N . GLU B 1 131 ? -8.984 -4.781 -8.57 1 97.19 131 GLU B N 1
ATOM 3542 C CA . GLU B 1 131 ? -10.016 -4.777 -9.602 1 97.19 131 GLU B CA 1
ATOM 3543 C C . GLU B 1 131 ? -9.422 -4.605 -10.992 1 97.19 131 GLU B C 1
ATOM 3545 O O . GLU B 1 131 ? -9.766 -5.34 -11.922 1 97.19 131 GLU B O 1
ATOM 3550 N N . ASP B 1 132 ? -8.531 -3.658 -11.125 1 94.81 132 ASP B N 1
ATOM 3551 C CA . ASP B 1 132 ? -7.879 -3.389 -12.398 1 94.81 132 ASP B CA 1
ATOM 3552 C C . ASP B 1 132 ? -7.121 -4.613 -12.898 1 94.81 132 ASP B C 1
ATOM 3554 O O . ASP B 1 132 ? -7.176 -4.945 -14.086 1 94.81 132 ASP B O 1
ATOM 3558 N N . LYS B 1 133 ? -6.422 -5.277 -12.031 1 95.25 133 LYS B N 1
ATOM 3559 C CA . LYS B 1 133 ? -5.617 -6.434 -12.414 1 95.25 133 LYS B CA 1
ATOM 3560 C C . LYS B 1 133 ? -6.5 -7.613 -12.805 1 95.25 133 LYS B C 1
ATOM 3562 O O . LYS B 1 133 ? -6.125 -8.422 -13.656 1 95.25 133 LYS B O 1
ATOM 3567 N N . LEU B 1 134 ? -7.633 -7.734 -12.203 1 95.56 134 LEU B N 1
ATOM 3568 C CA . LEU B 1 134 ? -8.594 -8.758 -12.602 1 95.56 134 LEU B CA 1
ATOM 3569 C C . LEU B 1 134 ? -9.133 -8.477 -14 1 95.56 134 LEU B C 1
ATOM 3571 O O . LEU B 1 134 ? -9.195 -9.383 -14.844 1 95.56 134 LEU B O 1
ATOM 3575 N N . VAL B 1 135 ? -9.484 -7.207 -14.203 1 91.19 135 VAL B N 1
ATOM 3576 C CA . VAL B 1 135 ? -10.062 -6.805 -15.477 1 91.19 135 VAL B CA 1
ATOM 3577 C C . VAL B 1 135 ? -9.055 -7.039 -16.609 1 91.19 135 VAL B C 1
ATOM 3579 O O . VAL B 1 135 ? -9.43 -7.457 -17.703 1 91.19 135 VAL B O 1
ATOM 3582 N N . ASN B 1 136 ? -7.801 -6.816 -16.312 1 86.44 136 ASN B N 1
ATOM 3583 C CA . ASN B 1 136 ? -6.738 -6.949 -17.297 1 86.44 136 ASN B CA 1
ATOM 3584 C C . ASN B 1 136 ? -6.195 -8.375 -17.344 1 86.44 136 ASN B C 1
ATOM 3586 O O . ASN B 1 136 ? -5.172 -8.633 -17.984 1 86.44 136 ASN B O 1
ATOM 3590 N N . SER B 1 137 ? -6.758 -9.258 -16.594 1 87.06 137 SER B N 1
ATOM 3591 C CA . SER B 1 137 ? -6.453 -10.688 -16.594 1 87.06 137 SER B CA 1
ATOM 3592 C C . SER B 1 137 ? -5.047 -10.953 -16.062 1 87.06 137 SER B C 1
ATOM 3594 O O . SER B 1 137 ? -4.406 -11.93 -16.438 1 87.06 137 SER B O 1
ATOM 3596 N N . GLU B 1 138 ? -4.598 -10.016 -15.266 1 93.06 138 GLU B N 1
ATOM 3597 C CA . GLU B 1 138 ? -3.314 -10.211 -14.602 1 93.06 138 GLU B CA 1
ATOM 3598 C C . GLU B 1 138 ? -3.469 -11.094 -13.367 1 93.06 138 GLU B C 1
ATOM 3600 O O . GLU B 1 138 ? -2.494 -11.688 -12.891 1 93.06 138 GLU B O 1
ATOM 3605 N N . LEU B 1 139 ? -4.652 -11.125 -12.852 1 96.5 139 LEU B N 1
ATOM 3606 C CA . LEU B 1 139 ? -5.051 -12.016 -11.766 1 96.5 139 LEU B CA 1
ATOM 3607 C C . LEU B 1 139 ? -6.16 -12.961 -12.219 1 96.5 139 LEU B C 1
ATOM 3609 O O . LEU B 1 139 ? -7.031 -12.57 -13 1 96.5 139 LEU B O 1
ATOM 3613 N N . ASP B 1 140 ? -6.121 -14.172 -11.734 1 95.25 140 ASP B N 1
ATOM 3614 C CA . ASP B 1 140 ? -7.129 -15.164 -12.102 1 95.25 140 ASP B CA 1
ATOM 3615 C C . ASP B 1 140 ? -8.359 -15.055 -11.195 1 95.25 140 ASP B C 1
ATOM 3617 O O . ASP B 1 140 ? -9.484 -15.297 -11.641 1 95.25 140 ASP B O 1
ATOM 3621 N N . ILE B 1 141 ? -8.117 -14.797 -9.969 1 97.75 141 ILE B N 1
ATOM 3622 C CA . ILE B 1 141 ? -9.141 -14.742 -8.938 1 97.75 141 ILE B CA 1
ATOM 3623 C C . ILE B 1 141 ? -8.68 -13.859 -7.789 1 97.75 141 ILE B C 1
ATOM 3625 O O . ILE B 1 141 ? -7.477 -13.602 -7.637 1 97.75 141 ILE B O 1
ATOM 3629 N N . ALA B 1 142 ? -9.625 -13.281 -7.086 1 98.62 142 ALA B N 1
ATOM 3630 C CA . ALA B 1 142 ? -9.258 -12.438 -5.949 1 98.62 142 ALA B CA 1
ATOM 3631 C C . ALA B 1 142 ? -10.273 -12.555 -4.82 1 98.62 142 ALA B C 1
ATOM 3633 O O . ALA B 1 142 ? -11.406 -13 -5.039 1 98.62 142 ALA B O 1
ATOM 3634 N N . ILE B 1 143 ? -9.828 -12.281 -3.6 1 98.12 143 ILE B N 1
ATOM 3635 C CA . ILE B 1 143 ? -10.695 -12.062 -2.447 1 98.12 143 ILE B CA 1
ATOM 3636 C C . ILE B 1 143 ? -10.68 -10.586 -2.064 1 98.12 143 ILE B C 1
ATOM 3638 O O . ILE B 1 143 ? -9.625 -10.023 -1.765 1 98.12 143 ILE B O 1
ATOM 3642 N N . VAL B 1 144 ? -11.844 -9.977 -2.068 1 97.44 144 VAL B N 1
ATOM 3643 C CA . VAL B 1 144 ? -11.898 -8.523 -2.006 1 97.44 144 VAL B CA 1
ATOM 3644 C C . VAL B 1 144 ? -12.93 -8.086 -0.966 1 97.44 144 VAL B C 1
ATOM 3646 O O . VAL B 1 144 ? -13.977 -8.719 -0.814 1 97.44 144 VAL B O 1
ATOM 3649 N N . GLU B 1 145 ? -12.508 -7.066 -0.245 1 92.94 145 GLU B N 1
ATOM 3650 C CA . GLU B 1 145 ? -13.508 -6.391 0.574 1 92.94 145 GLU B CA 1
ATOM 3651 C C . GLU B 1 145 ? -14.117 -5.199 -0.163 1 92.94 145 GLU B C 1
ATOM 3653 O O . GLU B 1 145 ? -13.453 -4.578 -0.996 1 92.94 145 GLU B O 1
ATOM 3658 N N . GLY B 1 146 ? -15.328 -4.91 0.004 1 81.62 146 GLY B N 1
ATOM 3659 C CA . GLY B 1 146 ? -15.961 -3.746 -0.59 1 81.62 146 GLY B CA 1
ATOM 3660 C C . GLY B 1 146 ? -16.703 -4.062 -1.881 1 81.62 146 GLY B C 1
ATOM 3661 O O . GLY B 1 146 ? -16.906 -5.23 -2.215 1 81.62 146 GLY B O 1
ATOM 3662 N N . GLU B 1 147 ? -16.969 -2.986 -2.584 1 85.25 147 GLU B N 1
ATOM 3663 C CA . GLU B 1 147 ? -17.812 -3.143 -3.771 1 85.25 147 GLU B CA 1
ATOM 3664 C C . GLU B 1 147 ? -16.969 -3.123 -5.043 1 85.25 147 GLU B C 1
ATOM 3666 O O . GLU B 1 147 ? -16.062 -2.299 -5.184 1 85.25 147 GLU B O 1
ATOM 3671 N N . ILE B 1 148 ? -17.203 -4.121 -5.809 1 90.31 148 ILE B N 1
ATOM 3672 C CA . ILE B 1 148 ? -16.625 -4.18 -7.152 1 90.31 148 ILE B CA 1
ATOM 3673 C C . ILE B 1 148 ? -17.594 -3.516 -8.141 1 90.31 148 ILE B C 1
ATOM 3675 O O . ILE B 1 148 ? -18.781 -3.842 -8.18 1 90.31 148 ILE B O 1
ATOM 3679 N N . GLN B 1 149 ? -17.031 -2.637 -8.938 1 88.19 149 GLN B N 1
ATOM 3680 C CA . GLN B 1 149 ? -17.891 -1.82 -9.773 1 88.19 149 GLN B CA 1
ATOM 3681 C C . GLN B 1 149 ? -17.891 -2.314 -11.219 1 88.19 149 GLN B C 1
ATOM 3683 O O . GLN B 1 149 ? -18.859 -2.123 -11.953 1 88.19 149 GLN B O 1
ATOM 3688 N N . ASN B 1 150 ? -16.844 -2.92 -11.609 1 92.75 150 ASN B N 1
ATOM 3689 C CA . ASN B 1 150 ? -16.703 -3.297 -13.016 1 92.75 150 ASN B CA 1
ATOM 3690 C C . ASN B 1 150 ? -17.656 -4.426 -13.391 1 92.75 150 ASN B C 1
ATOM 3692 O O . ASN B 1 150 ? -17.625 -5.504 -12.797 1 92.75 150 ASN B O 1
ATOM 3696 N N . PRO B 1 151 ? -18.422 -4.23 -14.383 1 93.06 151 PRO B N 1
ATOM 3697 C CA . PRO B 1 151 ? -19.453 -5.215 -14.734 1 93.06 151 PRO B CA 1
ATOM 3698 C C . PRO B 1 151 ? -18.859 -6.488 -15.336 1 93.06 151 PRO B C 1
ATOM 3700 O O . PRO B 1 151 ? -19.562 -7.496 -15.469 1 93.06 151 PRO B O 1
ATOM 3703 N N . ASN B 1 152 ? -17.688 -6.461 -15.711 1 92.19 152 ASN B N 1
ATOM 3704 C CA . ASN B 1 152 ? -17.062 -7.637 -16.297 1 92.19 152 ASN B CA 1
ATOM 3705 C C . ASN B 1 152 ? -16.562 -8.602 -15.227 1 92.19 152 ASN B C 1
ATOM 3707 O O . ASN B 1 152 ? -16.062 -9.68 -15.547 1 92.19 152 ASN B O 1
ATOM 3711 N N . LEU B 1 153 ? -16.766 -8.219 -14.062 1 96.81 153 LEU B N 1
ATOM 3712 C CA . LEU B 1 153 ? -16.312 -9.062 -12.961 1 96.81 153 LEU B CA 1
ATOM 3713 C C . LEU B 1 153 ? -17.5 -9.719 -12.266 1 96.81 153 LEU B C 1
ATOM 3715 O O . LEU B 1 153 ? -18.547 -9.086 -12.078 1 96.81 153 LEU B O 1
ATOM 3719 N N . ILE B 1 154 ? -17.328 -10.977 -11.945 1 96 154 ILE B N 1
ATOM 3720 C CA . ILE B 1 154 ? -18.297 -11.742 -11.172 1 96 154 ILE B CA 1
ATOM 3721 C C . ILE B 1 154 ? -17.906 -11.727 -9.695 1 96 154 ILE B C 1
ATOM 3723 O O . ILE B 1 154 ? -16.734 -11.883 -9.352 1 96 154 ILE B O 1
ATOM 3727 N N . THR B 1 155 ? -18.859 -11.508 -8.891 1 96.38 155 THR B N 1
ATOM 3728 C CA . THR B 1 155 ? -18.641 -11.469 -7.453 1 96.38 155 THR B CA 1
ATOM 3729 C C . THR B 1 155 ? -19.5 -12.523 -6.75 1 96.38 155 THR B C 1
ATOM 3731 O O . THR B 1 155 ? -20.703 -12.602 -6.969 1 96.38 155 THR B O 1
ATOM 3734 N N . ILE B 1 156 ? -18.844 -13.312 -5.891 1 94.06 156 ILE B N 1
ATOM 3735 C CA . ILE B 1 156 ? -19.531 -14.305 -5.07 1 94.06 156 ILE B CA 1
ATOM 3736 C C . ILE B 1 156 ? -19.25 -14.039 -3.594 1 94.06 156 ILE B C 1
ATOM 3738 O O . ILE B 1 156 ? -18.125 -13.703 -3.221 1 94.06 156 ILE B O 1
ATOM 3742 N N . ASP B 1 157 ? -20.312 -14.18 -2.789 1 89.56 157 ASP B N 1
ATOM 3743 C CA . ASP B 1 157 ? -20.109 -13.992 -1.354 1 89.56 157 ASP B CA 1
ATOM 3744 C C . ASP B 1 157 ? -19.141 -15.039 -0.795 1 89.56 157 ASP B C 1
ATOM 3746 O O . ASP B 1 157 ? -19.188 -16.203 -1.195 1 89.56 157 ASP B O 1
ATOM 3750 N N . GLY B 1 158 ? -18.391 -14.539 0.076 1 87.88 158 GLY B N 1
ATOM 3751 C CA . GLY B 1 158 ? -17.391 -15.438 0.631 1 87.88 158 GLY B CA 1
ATOM 3752 C C . GLY B 1 158 ? -17.359 -15.438 2.148 1 87.88 158 GLY B C 1
ATOM 3753 O O . GLY B 1 158 ? -18.219 -16.062 2.785 1 87.88 158 GLY B O 1
ATOM 3754 N N . ILE B 1 159 ? -16.516 -14.617 2.818 1 91.56 159 ILE B N 1
ATOM 3755 C CA . ILE B 1 159 ? -16.219 -14.672 4.246 1 91.56 159 ILE B CA 1
ATOM 3756 C C . ILE B 1 159 ? -16.781 -13.43 4.938 1 91.56 159 ILE B C 1
ATOM 3758 O O . ILE B 1 159 ? -16.562 -12.305 4.484 1 91.56 159 ILE B O 1
ATOM 3762 N N . ASN B 1 160 ? -17.453 -13.609 6.078 1 89.44 160 ASN B N 1
ATOM 3763 C CA . ASN B 1 160 ? -18.016 -12.477 6.812 1 89.44 160 ASN B CA 1
ATOM 3764 C C . ASN B 1 160 ? -16.938 -11.672 7.516 1 89.44 160 ASN B C 1
ATOM 3766 O O . ASN B 1 160 ? -15.938 -12.234 7.973 1 89.44 160 ASN B O 1
ATOM 3770 N N . ASP B 1 161 ? -17.188 -10.383 7.566 1 92.38 161 ASP B N 1
ATOM 3771 C CA . ASP B 1 161 ? -16.266 -9.477 8.25 1 92.38 161 ASP B CA 1
ATOM 3772 C C . ASP B 1 161 ? -17.031 -8.312 8.891 1 92.38 161 ASP B C 1
ATOM 3774 O O . ASP B 1 161 ? -18.188 -8.062 8.57 1 92.38 161 ASP B O 1
ATOM 3778 N N . TYR B 1 162 ? -16.406 -7.719 9.891 1 92.56 162 TYR B N 1
ATOM 3779 C CA . TYR B 1 162 ? -16.938 -6.535 10.555 1 92.56 162 TYR B CA 1
ATOM 3780 C C . TYR B 1 162 ? -15.938 -5.387 10.523 1 92.56 162 TYR B C 1
ATOM 3782 O O . TYR B 1 162 ? -14.797 -5.551 10.953 1 92.56 162 TYR B O 1
ATOM 3790 N N . LEU B 1 163 ? -16.422 -4.324 9.969 1 94.81 163 LEU B N 1
ATOM 3791 C CA . LEU B 1 163 ? -15.695 -3.074 10.148 1 94.81 163 LEU B CA 1
ATOM 3792 C C . LEU B 1 163 ? -16.125 -2.373 11.43 1 94.81 163 LEU B C 1
ATOM 3794 O O . LEU B 1 163 ? -17.312 -2.242 11.711 1 94.81 163 LEU B O 1
ATOM 3798 N N . ILE B 1 164 ? -15.125 -1.919 12.211 1 94.75 164 ILE B N 1
ATOM 3799 C CA . ILE B 1 164 ? -15.445 -1.345 13.508 1 94.75 164 ILE B CA 1
ATOM 3800 C C . ILE B 1 164 ? -14.719 -0.012 13.68 1 94.75 164 ILE B C 1
ATOM 3802 O O . ILE B 1 164 ? -13.625 0.177 13.148 1 94.75 164 ILE B O 1
ATOM 3806 N N . LEU B 1 165 ? -15.359 0.869 14.367 1 95.5 165 LEU B N 1
ATOM 3807 C CA . LEU B 1 165 ? -14.742 2.123 14.789 1 95.5 165 LEU B CA 1
ATOM 3808 C C . LEU B 1 165 ? -13.875 1.914 16.031 1 95.5 165 LEU B C 1
ATOM 3810 O O . LEU B 1 165 ? -14.344 1.365 17.031 1 95.5 165 LEU B O 1
ATOM 3814 N N . THR B 1 166 ? -12.586 2.371 15.961 1 95.94 166 THR B N 1
ATOM 3815 C CA . THR B 1 166 ? -11.648 2.047 17.031 1 95.94 166 THR B CA 1
ATOM 3816 C C . THR B 1 166 ? -10.898 3.295 17.484 1 95.94 166 THR B C 1
ATOM 3818 O O . THR B 1 166 ? -10.789 4.27 16.734 1 95.94 166 THR B O 1
ATOM 3821 N N . CYS B 1 167 ? -10.422 3.23 18.688 1 97.31 167 CYS B N 1
ATOM 3822 C CA . CYS B 1 167 ? -9.523 4.223 19.266 1 97.31 167 CYS B CA 1
ATOM 3823 C C . CYS B 1 167 ? -8.633 3.594 20.328 1 97.31 167 CYS B C 1
ATOM 3825 O O . CYS B 1 167 ? -8.82 2.43 20.703 1 97.31 167 CYS B O 1
ATOM 3827 N N . SER B 1 168 ? -7.613 4.32 20.719 1 98.19 168 SER B N 1
ATOM 3828 C CA . SER B 1 168 ? -6.758 3.828 21.797 1 98.19 168 SER B CA 1
ATOM 3829 C C . SER B 1 168 ? -7.484 3.852 23.141 1 98.19 168 SER B C 1
ATOM 3831 O O . SER B 1 168 ? -8.453 4.594 23.312 1 98.19 168 SER B O 1
ATOM 3833 N N . LYS B 1 169 ? -7.004 3.072 24.062 1 96.88 169 LYS B N 1
ATOM 3834 C CA . LYS B 1 169 ? -7.559 3.053 25.422 1 96.88 169 LYS B CA 1
ATOM 3835 C C . LYS B 1 169 ? -7.449 4.426 26.078 1 96.88 169 LYS B C 1
ATOM 3837 O O . LYS B 1 169 ? -8.219 4.746 26.984 1 96.88 169 LYS B O 1
ATOM 3842 N N . ASN B 1 170 ? -6.547 5.266 25.594 1 96.56 170 ASN B N 1
ATOM 3843 C CA . ASN B 1 170 ? -6.293 6.57 26.203 1 96.56 170 ASN B CA 1
ATOM 3844 C C . ASN B 1 170 ? -7.102 7.668 25.516 1 96.56 170 ASN B C 1
ATOM 3846 O O . ASN B 1 170 ? -7.09 8.82 25.953 1 96.56 170 ASN B O 1
ATOM 3850 N N . HIS B 1 171 ? -7.77 7.363 24.484 1 96.88 171 HIS B N 1
ATOM 3851 C CA . HIS B 1 171 ? -8.57 8.336 23.75 1 96.88 171 HIS B CA 1
ATOM 3852 C C . HIS B 1 171 ? -9.75 8.82 24.578 1 96.88 171 HIS B C 1
ATOM 3854 O O . HIS B 1 171 ? -10.312 8.062 25.359 1 96.88 171 HIS B O 1
ATOM 3860 N N . LYS B 1 172 ? -10.188 10.008 24.359 1 95.12 172 LYS B N 1
ATOM 3861 C CA . LYS B 1 172 ? -11.242 10.633 25.156 1 95.12 172 LYS B CA 1
ATOM 3862 C C . LYS B 1 172 ? -12.555 9.875 25 1 95.12 172 LYS B C 1
ATOM 3864 O O . LYS B 1 172 ? -13.391 9.875 25.922 1 95.12 172 LYS B O 1
ATOM 3869 N N . LEU B 1 173 ? -12.695 9.195 23.938 1 93.69 173 LEU B N 1
ATOM 3870 C CA . LEU B 1 173 ? -13.961 8.508 23.688 1 93.69 173 LEU B CA 1
ATOM 3871 C C . LEU B 1 173 ? -13.867 7.039 24.094 1 93.69 173 LEU B C 1
ATOM 3873 O O . LEU B 1 173 ? -14.852 6.305 24 1 93.69 173 LEU B O 1
ATOM 3877 N N . ALA B 1 174 ? -12.773 6.602 24.578 1 93.25 174 ALA B N 1
ATOM 3878 C CA . ALA B 1 174 ? -12.5 5.18 24.797 1 93.25 174 ALA B CA 1
ATOM 3879 C C . ALA B 1 174 ? -13.484 4.582 25.812 1 93.25 174 ALA B C 1
ATOM 3881 O O . ALA B 1 174 ? -13.891 3.428 25.672 1 93.25 174 ALA B O 1
ATOM 3882 N N . ASN B 1 175 ? -13.891 5.387 26.734 1 88.88 175 ASN B N 1
ATOM 3883 C CA . ASN B 1 175 ? -14.703 4.852 27.828 1 88.88 175 ASN B CA 1
ATOM 3884 C C . ASN B 1 175 ? -16.156 5.324 27.719 1 88.88 175 ASN B C 1
ATOM 3886 O O . ASN B 1 175 ? -16.922 5.16 28.672 1 88.88 175 ASN B O 1
ATOM 3890 N N . ARG B 1 176 ? -16.406 5.832 26.609 1 86.56 176 ARG B N 1
ATOM 3891 C CA . ARG B 1 176 ? -17.781 6.273 26.406 1 86.56 176 ARG B CA 1
ATOM 3892 C C . ARG B 1 176 ? -18.672 5.121 25.969 1 86.56 176 ARG B C 1
ATOM 3894 O O . ARG B 1 176 ? -18.312 4.355 25.078 1 86.56 176 ARG B O 1
ATOM 3901 N N . LYS B 1 177 ? -19.734 4.98 26.641 1 74.81 177 LYS B N 1
ATOM 3902 C CA . LYS B 1 177 ? -20.641 3.879 26.328 1 74.81 177 LYS B CA 1
ATOM 3903 C C . LYS B 1 177 ? -21.406 4.141 25.031 1 74.81 177 LYS B C 1
ATOM 3905 O O . LYS B 1 177 ? -21.688 3.209 24.266 1 74.81 177 LYS B O 1
ATOM 3910 N N . LYS B 1 178 ? -21.828 5.402 24.844 1 78.94 178 LYS B N 1
ATOM 3911 C CA . LYS B 1 178 ? -22.578 5.797 23.641 1 78.94 178 LYS B CA 1
ATOM 3912 C C . LYS B 1 178 ? -22.047 7.113 23.094 1 78.94 178 LYS B C 1
ATOM 3914 O O . LYS B 1 178 ? -21.734 8.039 23.844 1 78.94 178 LYS B O 1
ATOM 3919 N N . ILE B 1 179 ? -21.781 7.047 21.781 1 86.5 179 ILE B N 1
ATOM 3920 C CA . ILE B 1 179 ? -21.344 8.273 21.125 1 86.5 179 ILE B CA 1
ATOM 3921 C C . ILE B 1 179 ? -22.25 8.57 19.938 1 86.5 179 ILE B C 1
ATOM 3923 O O . ILE B 1 179 ? -22.719 7.652 19.266 1 86.5 179 ILE B O 1
ATOM 3927 N N . LYS B 1 180 ? -22.547 9.852 19.812 1 87.88 180 LYS B N 1
ATOM 3928 C CA . LYS B 1 180 ? -23.297 10.273 18.641 1 87.88 180 LYS B CA 1
ATOM 3929 C C . LYS B 1 180 ? -22.391 10.469 17.438 1 87.88 180 LYS B C 1
ATOM 3931 O O . LYS B 1 180 ? -21.219 10.859 17.594 1 87.88 180 LYS B O 1
ATOM 3936 N N . LEU B 1 181 ? -22.953 10.211 16.359 1 88.94 181 LEU B N 1
ATOM 3937 C CA . LEU B 1 181 ? -22.219 10.336 15.109 1 88.94 181 LEU B CA 1
ATOM 3938 C C . LEU B 1 181 ? -21.609 11.727 14.969 1 88.94 181 LEU B C 1
ATOM 3940 O O . LEU B 1 181 ? -20.484 11.867 14.477 1 88.94 181 LEU B O 1
ATOM 3944 N N . GLU B 1 182 ? -22.266 12.711 15.422 1 89.69 182 GLU B N 1
ATOM 3945 C CA . GLU B 1 182 ? -21.859 14.109 15.281 1 89.69 182 GLU B CA 1
ATOM 3946 C C . GLU B 1 182 ? -20.594 14.391 16.094 1 89.69 182 GLU B C 1
ATOM 3948 O O . GLU B 1 182 ? -19.844 15.32 15.781 1 89.69 182 GLU B O 1
ATOM 3953 N N . GLU B 1 183 ? -20.375 13.562 17.078 1 90.75 183 GLU B N 1
ATOM 3954 C CA . GLU B 1 183 ? -19.188 13.742 17.906 1 90.75 183 GLU B CA 1
ATOM 3955 C C . GLU B 1 183 ? -17.906 13.398 17.156 1 90.75 183 GLU B C 1
ATOM 3957 O O . GLU B 1 183 ? -16.812 13.805 17.547 1 90.75 183 GLU B O 1
ATOM 3962 N N . LEU B 1 184 ? -18.016 12.711 16.062 1 92.56 184 LEU B N 1
ATOM 3963 C CA . LEU B 1 184 ? -16.859 12.281 15.289 1 92.56 184 LEU B CA 1
ATOM 3964 C C . LEU B 1 184 ? -16.312 13.43 14.453 1 92.56 184 LEU B C 1
ATOM 3966 O O . LEU B 1 184 ? -15.164 13.375 13.992 1 92.56 184 LEU B O 1
ATOM 3970 N N . LYS B 1 185 ? -17.078 14.461 14.273 1 89.81 185 LYS B N 1
ATOM 3971 C CA . LYS B 1 185 ? -16.688 15.594 13.445 1 89.81 185 LYS B CA 1
ATOM 3972 C C . LYS B 1 185 ? -15.43 16.266 13.992 1 89.81 185 LYS B C 1
ATOM 3974 O O . LYS B 1 185 ? -14.625 16.797 13.227 1 89.81 185 LYS B O 1
ATOM 3979 N N . ASP B 1 186 ? -15.195 16.188 15.242 1 85.94 186 ASP B N 1
ATOM 3980 C CA . ASP B 1 186 ? -14.102 16.906 15.883 1 85.94 186 ASP B CA 1
ATOM 3981 C C . ASP B 1 186 ? -12.938 15.961 16.203 1 85.94 186 ASP B C 1
ATOM 3983 O O . ASP B 1 186 ? -12 16.344 16.906 1 85.94 186 ASP B O 1
ATOM 3987 N N . MET B 1 187 ? -13.047 14.758 15.688 1 93.5 187 MET B N 1
ATOM 3988 C CA . MET B 1 187 ? -12.016 13.773 16 1 93.5 187 MET B CA 1
ATOM 3989 C C . MET B 1 187 ? -11.039 13.617 14.844 1 93.5 187 MET B C 1
ATOM 3991 O O . MET B 1 187 ? -11.414 13.781 13.68 1 93.5 187 MET B O 1
ATOM 3995 N N . ASP B 1 188 ? -9.781 13.352 15.188 1 97.31 188 ASP B N 1
ATOM 3996 C CA . ASP B 1 188 ? -8.758 13.062 14.188 1 97.31 188 ASP B CA 1
ATOM 3997 C C . ASP B 1 188 ? -8.828 11.602 13.75 1 97.31 188 ASP B C 1
ATOM 3999 O O . ASP B 1 188 ? -8.945 10.695 14.578 1 97.31 188 ASP B O 1
ATOM 4003 N N . PHE B 1 189 ? -8.766 11.406 12.438 1 98.31 189 PHE B N 1
ATOM 4004 C CA . PHE B 1 189 ? -8.859 10.062 11.891 1 98.31 189 PHE B CA 1
ATOM 4005 C C . PHE B 1 189 ? -7.605 9.703 11.109 1 98.31 189 PHE B C 1
ATOM 4007 O O . PHE B 1 189 ? -7.02 10.555 10.438 1 98.31 189 PHE B O 1
ATOM 4014 N N . VAL B 1 190 ? -7.176 8.477 11.25 1 98.69 190 VAL B N 1
ATOM 4015 C CA . VAL B 1 190 ? -6.312 7.855 10.258 1 98.69 190 VAL B CA 1
ATOM 4016 C C . VAL B 1 190 ? -7.156 7.047 9.273 1 98.69 190 VAL B C 1
ATOM 4018 O O . VAL B 1 190 ? -7.98 6.23 9.68 1 98.69 190 VAL B O 1
ATOM 4021 N N . MET B 1 191 ? -6.957 7.297 7.977 1 98.12 191 MET B N 1
ATOM 4022 C CA . MET B 1 191 ? -7.742 6.664 6.922 1 98.12 191 MET B CA 1
ATOM 4023 C C . MET B 1 191 ? -6.84 5.902 5.957 1 98.12 191 MET B C 1
ATOM 4025 O O . MET B 1 191 ? -5.656 6.219 5.824 1 98.12 191 MET B O 1
ATOM 4029 N N . ARG B 1 192 ? -7.426 4.926 5.324 1 97.62 192 ARG B N 1
ATOM 4030 C CA . ARG B 1 192 ? -6.766 4.305 4.184 1 97.62 192 ARG B CA 1
ATOM 4031 C C . ARG B 1 192 ? -6.664 5.277 3.014 1 97.62 192 ARG B C 1
ATOM 4033 O O . ARG B 1 192 ? -7.324 6.316 3.002 1 97.62 192 ARG B O 1
ATOM 4040 N N . GLU B 1 193 ? -5.855 4.941 2.074 1 96.69 193 GLU B N 1
ATOM 4041 C CA . GLU B 1 193 ? -5.684 5.754 0.872 1 96.69 193 GLU B CA 1
ATOM 4042 C C . GLU B 1 193 ? -6.883 5.617 -0.062 1 96.69 193 GLU B C 1
ATOM 4044 O O . GLU B 1 193 ? -7.676 4.684 0.07 1 96.69 193 GLU B O 1
ATOM 4049 N N . LYS B 1 194 ? -6.992 6.578 -1.015 1 93.75 194 LYS B N 1
ATOM 4050 C CA . LYS B 1 194 ? -8 6.457 -2.062 1 93.75 194 LYS B CA 1
ATOM 4051 C C . LYS B 1 194 ? -7.828 5.16 -2.848 1 93.75 194 LYS B C 1
ATOM 4053 O O . LYS B 1 194 ? -6.703 4.758 -3.148 1 93.75 194 LYS B O 1
ATOM 4058 N N . GLY B 1 195 ? -8.961 4.477 -3.117 1 93.88 195 GLY B N 1
ATOM 4059 C CA . GLY B 1 195 ? -8.93 3.178 -3.77 1 93.88 195 GLY B CA 1
ATOM 4060 C C . GLY B 1 195 ? -9.188 2.025 -2.816 1 93.88 195 GLY B C 1
ATOM 4061 O O . GLY B 1 195 ? -9.469 0.906 -3.248 1 93.88 195 GLY B O 1
ATOM 4062 N N . SER B 1 196 ? -9.055 2.303 -1.55 1 96.38 196 SER B N 1
ATOM 4063 C CA . SER B 1 196 ? -9.359 1.299 -0.533 1 96.38 196 SER B CA 1
ATOM 4064 C C . SER B 1 196 ? -10.859 1.065 -0.414 1 96.38 196 SER B C 1
ATOM 4066 O O . SER B 1 196 ? -11.633 2.018 -0.307 1 96.38 196 SER B O 1
ATOM 4068 N N . GLY B 1 197 ? -11.227 -0.156 -0.41 1 95.12 197 GLY B N 1
ATOM 4069 C CA . GLY B 1 197 ? -12.617 -0.504 -0.171 1 95.12 197 GLY B CA 1
ATOM 4070 C C . GLY B 1 197 ? -13.094 -0.131 1.22 1 95.12 197 GLY B C 1
ATOM 4071 O O . GLY B 1 197 ? -14.234 0.309 1.393 1 95.12 197 GLY B O 1
ATOM 4072 N N . THR B 1 198 ? -12.266 -0.271 2.197 1 95.94 198 THR B N 1
ATOM 4073 C CA . THR B 1 198 ? -12.594 0.088 3.572 1 95.94 198 THR B CA 1
ATOM 4074 C C . THR B 1 198 ? -12.844 1.588 3.695 1 95.94 198 THR B C 1
ATOM 4076 O O . THR B 1 198 ? -13.812 2.012 4.328 1 95.94 198 THR B O 1
ATOM 4079 N N . ARG B 1 199 ? -11.938 2.379 3.098 1 96.44 199 ARG B N 1
ATOM 4080 C CA . ARG B 1 199 ? -12.133 3.826 3.115 1 96.44 199 ARG B CA 1
ATOM 4081 C C . ARG B 1 199 ? -13.461 4.207 2.477 1 96.44 199 ARG B C 1
ATOM 4083 O O . ARG B 1 199 ? -14.211 5.023 3.021 1 96.44 199 ARG B O 1
ATOM 4090 N N . LYS B 1 200 ? -13.711 3.627 1.312 1 94.5 200 LYS B N 1
ATOM 4091 C CA . LYS B 1 200 ? -14.938 3.947 0.582 1 94.5 200 LYS B CA 1
ATOM 4092 C C . LYS B 1 200 ? -16.172 3.646 1.422 1 94.5 200 LYS B C 1
ATOM 4094 O O . LYS B 1 200 ? -17.094 4.457 1.488 1 94.5 200 LYS B O 1
ATOM 4099 N N . THR B 1 201 ? -16.172 2.504 2.061 1 93.88 201 THR B N 1
ATOM 4100 C CA . THR B 1 201 ? -17.297 2.094 2.889 1 93.88 201 THR B CA 1
ATOM 4101 C C . THR B 1 201 ? -17.562 3.119 3.988 1 93.88 201 THR B C 1
ATOM 4103 O O . THR B 1 201 ? -18.703 3.535 4.195 1 93.88 201 THR B O 1
ATOM 4106 N N . PHE B 1 202 ? -16.562 3.521 4.652 1 95.5 202 PHE B N 1
ATOM 4107 C CA . PHE B 1 202 ?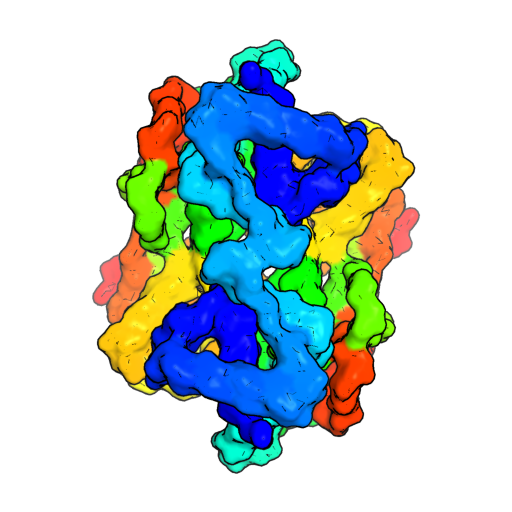 -16.703 4.449 5.766 1 95.5 202 PHE B CA 1
ATOM 4108 C C . PHE B 1 202 ? -17.062 5.844 5.27 1 95.5 202 PHE B C 1
ATOM 4110 O O . PHE B 1 202 ? -17.953 6.496 5.82 1 95.5 202 PHE B O 1
ATOM 4117 N N . GLU B 1 203 ? -16.406 6.305 4.207 1 94.12 203 GLU B N 1
ATOM 4118 C CA . GLU B 1 203 ? -16.703 7.625 3.652 1 94.12 203 GLU B CA 1
ATOM 4119 C C . GLU B 1 203 ? -18.141 7.711 3.145 1 94.12 203 GLU B C 1
ATOM 4121 O O . GLU B 1 203 ? -18.797 8.734 3.316 1 94.12 203 GLU B O 1
ATOM 4126 N N . ASP B 1 204 ? -18.547 6.668 2.447 1 93.12 204 ASP B N 1
ATOM 4127 C CA . ASP B 1 204 ? -19.922 6.641 1.969 1 93.12 204 ASP B CA 1
ATOM 4128 C C . ASP B 1 204 ? -20.922 6.777 3.127 1 93.12 204 ASP B C 1
ATOM 4130 O O . ASP B 1 204 ? -21.906 7.5 3.021 1 93.12 204 ASP B O 1
ATOM 4134 N N . TYR B 1 205 ? -20.609 6.035 4.203 1 93.62 205 TYR B N 1
ATOM 4135 C CA . TYR B 1 205 ? -21.469 6.098 5.383 1 93.62 205 TYR B CA 1
ATOM 4136 C C . TYR B 1 205 ? -21.484 7.504 5.969 1 93.62 205 TYR B C 1
ATOM 4138 O O . TYR B 1 205 ? -22.547 8.047 6.273 1 93.62 205 TYR B O 1
ATOM 4146 N N . MET B 1 206 ? -20.375 8.117 6.172 1 93.88 206 MET B N 1
ATOM 4147 C CA . MET B 1 206 ? -20.266 9.453 6.754 1 93.88 206 MET B CA 1
ATOM 4148 C C . MET B 1 206 ? -20.938 10.492 5.859 1 93.88 206 MET B C 1
ATOM 4150 O O . MET B 1 206 ? -21.625 11.391 6.352 1 93.88 206 MET B O 1
ATOM 4154 N N . ASN B 1 207 ? -20.688 10.344 4.582 1 93.19 207 ASN B N 1
ATOM 4155 C CA . ASN B 1 207 ? -21.297 11.258 3.625 1 93.19 207 ASN B CA 1
ATOM 4156 C C . ASN B 1 207 ? -22.828 11.172 3.668 1 93.19 207 ASN B C 1
ATOM 4158 O O . ASN B 1 207 ? -23.516 12.188 3.57 1 93.19 207 ASN B O 1
ATOM 4162 N N . ALA B 1 208 ? -23.344 10 3.721 1 93.44 208 ALA B N 1
ATOM 4163 C CA . ALA B 1 208 ? -24.781 9.781 3.787 1 93.44 208 ALA B CA 1
ATOM 4164 C C . ALA B 1 208 ? -25.391 10.484 5.004 1 93.44 208 ALA B C 1
ATOM 4166 O O . ALA B 1 208 ? -26.578 10.844 5 1 93.44 208 ALA B O 1
ATOM 4167 N N . HIS B 1 209 ? -24.578 10.695 6 1 92.62 209 HIS B N 1
ATOM 4168 C CA . HIS B 1 209 ? -25.047 11.344 7.223 1 92.62 209 HIS B CA 1
ATOM 4169 C C . HIS B 1 209 ? -24.562 12.789 7.301 1 92.62 209 HIS B C 1
ATOM 4171 O O . HIS B 1 209 ? -24.703 13.438 8.344 1 92.62 209 HIS B O 1
ATOM 4177 N N . ASN B 1 210 ? -23.891 13.242 6.297 1 92.62 210 ASN B N 1
ATOM 4178 C CA . ASN B 1 210 ? -23.422 14.617 6.168 1 92.62 210 ASN B CA 1
ATOM 4179 C C . ASN B 1 210 ? -22.438 14.984 7.281 1 92.62 210 ASN B C 1
ATOM 4181 O O . ASN B 1 210 ? -22.562 16.047 7.895 1 92.62 210 ASN B O 1
ATOM 4185 N N . ILE B 1 211 ? -21.641 14.039 7.598 1 91.06 211 ILE B N 1
ATOM 4186 C CA . ILE B 1 211 ? -20.625 14.273 8.609 1 91.06 211 ILE B CA 1
ATOM 4187 C C . ILE B 1 211 ? -19.234 14.305 7.961 1 91.06 211 ILE B C 1
ATOM 4189 O O . ILE B 1 211 ? -18.859 13.375 7.25 1 91.06 211 ILE B O 1
ATOM 4193 N N . ASP B 1 212 ? -18.5 15.336 8.234 1 90.5 212 ASP B N 1
ATOM 4194 C CA . ASP B 1 212 ? -17.125 15.453 7.758 1 90.5 212 ASP B CA 1
ATOM 4195 C C . ASP B 1 212 ? -16.141 15 8.828 1 90.5 212 ASP B C 1
ATOM 4197 O O . ASP B 1 212 ? -16.234 15.406 9.984 1 90.5 212 ASP B O 1
ATOM 4201 N N . ILE B 1 213 ? -15.273 14.125 8.438 1 90.56 213 ILE B N 1
ATOM 4202 C CA . ILE B 1 213 ? -14.25 13.695 9.391 1 90.56 213 ILE B CA 1
ATOM 4203 C C . ILE B 1 213 ? -12.93 14.398 9.086 1 90.56 213 ILE B C 1
ATOM 4205 O O . ILE B 1 213 ? -12.68 14.789 7.945 1 90.56 213 ILE B O 1
ATOM 4209 N N . ASN B 1 214 ? -12.133 14.594 10.07 1 94.56 214 ASN B N 1
ATOM 4210 C CA . ASN B 1 214 ? -10.812 15.195 9.938 1 94.56 214 ASN B CA 1
ATOM 4211 C C . ASN B 1 214 ? -9.734 14.133 9.742 1 94.56 214 ASN B C 1
ATOM 4213 O O . ASN B 1 214 ? -9.258 13.547 10.719 1 94.56 214 ASN B O 1
ATOM 4217 N N . THR B 1 215 ? -9.344 13.945 8.539 1 96.62 215 THR B N 1
ATOM 4218 C CA . THR B 1 215 ? -8.273 12.992 8.25 1 96.62 215 THR B CA 1
ATOM 4219 C C . THR B 1 215 ? -6.902 13.633 8.469 1 96.62 215 THR B C 1
ATOM 4221 O O . THR B 1 215 ? -6.523 14.555 7.746 1 96.62 215 THR B O 1
ATOM 4224 N N . VAL B 1 216 ? -6.148 13.102 9.414 1 97.88 216 VAL B N 1
ATOM 4225 C CA . VAL B 1 216 ? -4.844 13.68 9.711 1 97.88 216 VAL B CA 1
ATOM 4226 C C . VAL B 1 216 ? -3.738 12.703 9.312 1 97.88 216 VAL B C 1
ATOM 4228 O O . VAL B 1 216 ? -2.57 13.086 9.219 1 97.88 216 VAL B O 1
ATOM 4231 N N . TRP B 1 217 ? -4.148 11.461 9.117 1 98.56 217 TRP B N 1
ATOM 4232 C CA . TRP B 1 217 ? -3.275 10.43 8.562 1 98.56 217 TRP B CA 1
ATOM 4233 C C . TRP B 1 217 ? -3.949 9.703 7.406 1 98.56 217 TRP B C 1
ATOM 4235 O O . TRP B 1 217 ? -5.145 9.406 7.465 1 98.56 217 TRP B O 1
ATOM 4245 N N . GLU B 1 218 ? -3.258 9.453 6.402 1 98.62 218 GLU B N 1
ATOM 4246 C CA . GLU B 1 218 ? -3.654 8.57 5.305 1 98.62 218 GLU B CA 1
ATOM 4247 C C . GLU B 1 218 ? -2.578 7.531 5.016 1 98.62 218 GLU B C 1
ATOM 4249 O O . GLU B 1 218 ? -1.442 7.879 4.688 1 98.62 218 GLU B O 1
ATOM 4254 N N . CYS B 1 219 ? -2.967 6.27 5.203 1 97.62 219 CYS B N 1
ATOM 4255 C CA . CYS B 1 219 ? -1.973 5.203 5.191 1 97.62 219 CYS B CA 1
ATOM 4256 C C . CYS B 1 219 ? -2.406 4.062 4.277 1 97.62 219 CYS B C 1
ATOM 4258 O O . CYS B 1 219 ? -3.574 3.67 4.281 1 97.62 219 CYS B O 1
ATOM 4260 N N . GLY B 1 220 ? -1.413 3.477 3.637 1 95.06 220 GLY B N 1
ATOM 4261 C CA . GLY B 1 220 ? -1.699 2.342 2.773 1 95.06 220 GLY B CA 1
ATOM 4262 C C . GLY B 1 220 ? -1.624 1.01 3.494 1 95.06 220 GLY B C 1
ATOM 4263 O O . GLY B 1 220 ? -1.881 -0.039 2.898 1 95.06 220 GLY B O 1
ATOM 4264 N N . CYS B 1 221 ? -1.272 1.031 4.812 1 96.75 221 CYS B N 1
ATOM 4265 C CA . CYS B 1 221 ? -1.062 -0.23 5.516 1 96.75 221 CYS B CA 1
ATOM 4266 C C . CYS B 1 221 ? -1.696 -0.197 6.902 1 96.75 221 CYS B C 1
ATOM 4268 O O . CYS B 1 221 ? -1.648 0.827 7.586 1 96.75 221 CYS B O 1
ATOM 4270 N N . PRO B 1 222 ? -2.234 -1.354 7.312 1 97.56 222 PRO B N 1
ATOM 4271 C CA . PRO B 1 222 ? -2.85 -1.42 8.641 1 97.56 222 PRO B CA 1
ATOM 4272 C C . PRO B 1 222 ? -1.856 -1.147 9.766 1 97.56 222 PRO B C 1
ATOM 4274 O O . PRO B 1 222 ? -2.219 -0.548 10.781 1 97.56 222 PRO B O 1
ATOM 4277 N N . GLY B 1 223 ? -0.621 -1.574 9.586 1 97.62 223 GLY B N 1
ATOM 4278 C CA . GLY B 1 223 ? 0.359 -1.359 10.633 1 97.62 223 GLY B CA 1
ATOM 4279 C C . GLY B 1 223 ? 0.527 0.102 11.008 1 97.62 223 GLY B C 1
ATOM 4280 O O . GLY B 1 223 ? 0.504 0.455 12.188 1 97.62 223 GLY B O 1
ATOM 4281 N N . ALA B 1 224 ? 0.692 0.929 10.039 1 98.06 224 ALA B N 1
ATOM 4282 C CA . ALA B 1 224 ? 0.829 2.365 10.266 1 98.06 224 ALA B CA 1
ATOM 4283 C C . ALA B 1 224 ? -0.443 2.947 10.875 1 98.06 224 ALA B C 1
ATOM 4285 O O . ALA B 1 224 ? -0.378 3.834 11.727 1 98.06 224 ALA B O 1
ATOM 4286 N N . MET B 1 225 ? -1.578 2.461 10.453 1 98.56 225 MET B N 1
ATOM 4287 C CA . MET B 1 225 ? -2.848 2.922 11.008 1 98.56 225 MET B CA 1
ATOM 4288 C C . MET B 1 225 ? -2.943 2.6 12.492 1 98.56 225 MET B C 1
ATOM 4290 O O . MET B 1 225 ? -3.348 3.447 13.297 1 98.56 225 MET B O 1
ATOM 4294 N N . LYS B 1 226 ? -2.596 1.411 12.828 1 98.25 226 LYS B N 1
ATOM 4295 C CA . LYS B 1 226 ? -2.637 1.003 14.234 1 98.25 226 LYS B CA 1
ATOM 4296 C C . LYS B 1 226 ? -1.711 1.865 15.086 1 98.25 226 LYS B C 1
ATOM 4298 O O . LYS B 1 226 ? -2.072 2.264 16.188 1 98.25 226 LYS B O 1
ATOM 4303 N N . ASP B 1 227 ? -0.529 2.176 14.547 1 98.12 227 ASP B N 1
ATOM 4304 C CA . ASP B 1 227 ? 0.408 3.029 15.266 1 98.12 227 ASP B CA 1
ATOM 4305 C C . ASP B 1 227 ? -0.198 4.402 15.539 1 98.12 227 ASP B C 1
ATOM 4307 O O . ASP B 1 227 ? -0.055 4.945 16.641 1 98.12 227 ASP B O 1
ATOM 4311 N N . ALA B 1 228 ? -0.838 4.938 14.523 1 98.5 228 ALA B N 1
ATOM 4312 C CA . ALA B 1 228 ? -1.471 6.242 14.68 1 98.5 228 ALA B CA 1
ATOM 4313 C C . ALA B 1 228 ? -2.578 6.199 15.727 1 98.5 228 ALA B C 1
ATOM 4315 O O . ALA B 1 228 ? -2.734 7.137 16.516 1 98.5 228 ALA B O 1
ATOM 4316 N N . VAL B 1 229 ? -3.352 5.121 15.742 1 98.62 229 VAL B N 1
ATOM 4317 C CA . VAL B 1 229 ? -4.43 4.953 16.703 1 98.62 229 VAL B CA 1
ATOM 4318 C C . VAL B 1 229 ? -3.844 4.844 18.109 1 98.62 229 VAL B C 1
ATOM 4320 O O . VAL B 1 229 ? -4.309 5.512 19.047 1 98.62 229 VAL B O 1
ATOM 4323 N N . LEU B 1 230 ? -2.805 4.082 18.234 1 98.31 230 LEU B N 1
ATOM 4324 C CA . LEU B 1 230 ? -2.229 3.768 19.531 1 98.31 230 LEU B CA 1
ATOM 4325 C C . LEU B 1 230 ? -1.482 4.973 20.109 1 98.31 230 LEU B C 1
ATOM 4327 O O . LEU B 1 230 ? -1.507 5.211 21.312 1 98.31 230 LEU B O 1
ATOM 4331 N N . ASN B 1 231 ? -0.885 5.762 19.172 1 97.75 231 ASN B N 1
ATOM 4332 C CA . ASN B 1 231 ? 0.142 6.664 19.688 1 97.75 231 ASN B CA 1
ATOM 4333 C C . ASN B 1 231 ? -0.153 8.117 19.312 1 97.75 231 ASN B C 1
ATOM 4335 O O . ASN B 1 231 ? 0.437 9.039 19.875 1 97.75 231 ASN B O 1
ATOM 4339 N N . ASN B 1 232 ? -1.053 8.359 18.375 1 98.06 232 ASN B N 1
ATOM 4340 C CA . ASN B 1 232 ? -1.205 9.719 17.859 1 98.06 232 ASN B CA 1
ATOM 4341 C C . ASN B 1 232 ? -2.637 10.219 18.031 1 98.06 232 ASN B C 1
ATOM 4343 O O . ASN B 1 232 ? -3.084 11.094 17.281 1 98.06 232 ASN B O 1
ATOM 4347 N N . ASN B 1 233 ? -3.361 9.555 18.906 1 96.94 233 ASN B N 1
ATOM 4348 C CA . ASN B 1 233 ? -4.691 9.992 19.328 1 96.94 233 ASN B CA 1
ATOM 4349 C C . ASN B 1 233 ? -5.664 10.023 18.156 1 96.94 233 ASN B C 1
ATOM 4351 O O . ASN B 1 233 ? -6.535 10.891 18.078 1 96.94 233 ASN B O 1
ATOM 4355 N N . CYS B 1 234 ? -5.484 9.148 17.203 1 98.31 234 CYS B N 1
ATOM 4356 C CA . CYS B 1 234 ? -6.375 9.031 16.062 1 98.31 234 CYS B CA 1
ATOM 4357 C C . CYS B 1 234 ? -7.426 7.953 16.281 1 98.31 234 CYS B C 1
ATOM 4359 O O . CYS B 1 234 ? -7.184 6.992 17.016 1 98.31 234 CYS B O 1
ATOM 4361 N N . MET B 1 235 ? -8.57 8.18 15.688 1 97.81 235 MET B N 1
ATOM 4362 C CA . MET B 1 235 ? -9.547 7.113 15.5 1 97.81 235 MET B CA 1
ATOM 4363 C C . MET B 1 235 ? -9.398 6.469 14.125 1 97.81 235 MET B C 1
ATOM 4365 O O . MET B 1 235 ? -8.812 7.062 13.219 1 97.81 235 MET B O 1
ATOM 4369 N N . ALA B 1 236 ? -9.883 5.27 14.016 1 98.25 236 ALA B N 1
ATOM 4370 C CA . ALA B 1 236 ? -9.828 4.57 12.734 1 98.25 236 ALA B CA 1
ATOM 4371 C C . ALA B 1 236 ? -10.992 3.598 12.586 1 98.25 236 ALA B C 1
ATOM 4373 O O . ALA B 1 236 ? -11.57 3.158 13.586 1 98.25 236 ALA B O 1
ATOM 4374 N N . VAL B 1 237 ? -11.367 3.379 11.398 1 96.88 237 VAL B N 1
ATOM 4375 C CA . VAL B 1 237 ? -12.242 2.27 11.047 1 96.88 237 VAL B CA 1
ATOM 4376 C C . VAL B 1 237 ? -11.422 1.133 10.445 1 96.88 237 VAL B C 1
ATOM 4378 O O . VAL B 1 237 ? -10.727 1.322 9.438 1 96.88 237 VAL B O 1
ATOM 4381 N N . LEU B 1 238 ? -11.461 -0.027 11.078 1 97 238 LEU B N 1
ATOM 4382 C CA . LEU B 1 238 ? -10.672 -1.192 10.688 1 97 238 LEU B CA 1
ATOM 4383 C C . LEU B 1 238 ? -11.5 -2.469 10.797 1 97 238 LEU B C 1
ATOM 4385 O O . LEU B 1 238 ? -12.453 -2.529 11.578 1 97 238 LEU B O 1
ATOM 4389 N N . SER B 1 239 ? -11.125 -3.447 9.953 1 96 239 SER B N 1
ATOM 4390 C CA . SER B 1 239 ? -11.664 -4.777 10.211 1 96 239 SER B CA 1
ATOM 4391 C C . SER B 1 239 ? -11.32 -5.254 11.617 1 96 239 SER B C 1
ATOM 4393 O O . SER B 1 239 ? -10.188 -5.074 12.078 1 96 239 SER B O 1
ATOM 4395 N N . ALA B 1 240 ? -12.281 -5.883 12.273 1 94.19 240 ALA B N 1
ATOM 4396 C CA . ALA B 1 240 ? -12.039 -6.445 13.602 1 94.19 240 ALA B CA 1
ATOM 4397 C C . ALA B 1 240 ? -10.883 -7.441 13.57 1 94.19 240 ALA B C 1
ATOM 4399 O O . ALA B 1 240 ? -10.125 -7.555 14.539 1 94.19 240 ALA B O 1
ATOM 4400 N N . ARG B 1 241 ? -10.648 -8.047 12.43 1 93.94 241 ARG B N 1
ATOM 4401 C CA . ARG B 1 241 ? -9.609 -9.047 12.266 1 93.94 241 ARG B CA 1
ATOM 4402 C C . ARG B 1 241 ? -8.219 -8.43 12.43 1 93.94 241 ARG B C 1
ATOM 4404 O O . ARG B 1 241 ? -7.285 -9.102 12.859 1 93.94 241 ARG B O 1
ATOM 4411 N N . LEU B 1 242 ? -8.117 -7.199 12.133 1 95.88 242 LEU B N 1
ATOM 4412 C CA . LEU B 1 242 ? -6.809 -6.559 12.07 1 95.88 242 LEU B CA 1
ATOM 4413 C C . LEU B 1 242 ? -6.379 -6.066 13.445 1 95.88 242 LEU B C 1
ATOM 4415 O O . LEU B 1 242 ? -5.207 -5.73 13.648 1 95.88 242 LEU B O 1
ATOM 4419 N N . VAL B 1 243 ? -7.301 -5.996 14.406 1 95.31 243 VAL B N 1
ATOM 4420 C CA . VAL B 1 243 ? -6.953 -5.398 15.688 1 95.31 243 VAL B CA 1
ATOM 4421 C C . VAL B 1 243 ? -7.32 -6.355 16.828 1 95.31 243 VAL B C 1
ATOM 4423 O O . VAL B 1 243 ? -7.488 -5.938 17.969 1 95.31 243 VAL B O 1
ATOM 4426 N N . GLU B 1 244 ? -7.5 -7.621 16.5 1 92.69 244 GLU B N 1
ATOM 4427 C CA . GLU B 1 244 ? -7.934 -8.609 17.484 1 92.69 244 GLU B CA 1
ATOM 4428 C C . GLU B 1 244 ? -6.98 -8.656 18.672 1 92.69 244 GLU B C 1
ATOM 4430 O O . GLU B 1 244 ? -7.414 -8.664 19.828 1 92.69 244 GLU B O 1
ATOM 4435 N N . ASP B 1 245 ? -5.668 -8.727 18.438 1 91.56 245 ASP B N 1
ATOM 4436 C CA . ASP B 1 245 ? -4.684 -8.828 19.5 1 91.56 245 ASP B CA 1
ATOM 4437 C C . ASP B 1 245 ? -4.691 -7.574 20.375 1 91.56 245 ASP B C 1
ATOM 4439 O O . ASP B 1 245 ? -4.645 -7.664 21.609 1 91.56 245 ASP B O 1
ATOM 4443 N N . GLU B 1 246 ? -4.699 -6.441 19.766 1 94.75 246 GLU B N 1
ATOM 4444 C CA . GLU B 1 246 ? -4.695 -5.18 20.5 1 94.75 246 GLU B CA 1
ATOM 4445 C C . GLU B 1 246 ? -5.973 -5.016 21.312 1 94.75 246 GLU B C 1
ATOM 4447 O O . GLU B 1 246 ? -5.945 -4.434 22.406 1 94.75 246 GLU B O 1
ATOM 4452 N N . MET B 1 247 ? -7.07 -5.531 20.812 1 92.5 247 MET B N 1
ATOM 4453 C CA . MET B 1 247 ? -8.328 -5.477 21.547 1 92.5 247 MET B CA 1
ATOM 4454 C C . MET B 1 247 ? -8.289 -6.414 22.75 1 92.5 247 MET B C 1
ATOM 4456 O O . MET B 1 247 ? -8.734 -6.051 23.844 1 92.5 247 MET B O 1
ATOM 4460 N N . LYS B 1 248 ? -7.738 -7.547 22.578 1 91.69 248 LYS B N 1
ATOM 4461 C CA . LYS B 1 248 ? -7.605 -8.523 23.656 1 91.69 248 LYS B CA 1
ATOM 4462 C C . LYS B 1 248 ? -6.734 -7.988 24.781 1 91.69 248 LYS B C 1
ATOM 4464 O O . LYS B 1 248 ? -7.023 -8.219 25.953 1 91.69 248 LYS B O 1
ATOM 4469 N N . ASN B 1 249 ? -5.715 -7.262 24.391 1 93.56 249 ASN B N 1
ATOM 4470 C CA . ASN B 1 249 ? -4.789 -6.715 25.375 1 93.56 249 ASN B CA 1
ATOM 4471 C C . ASN B 1 249 ? -5.281 -5.383 25.922 1 93.56 249 ASN B C 1
ATOM 4473 O O . ASN B 1 249 ? -4.656 -4.805 26.812 1 93.56 249 ASN B O 1
ATOM 4477 N N . GLY B 1 250 ? -6.316 -4.906 25.438 1 93.69 250 GLY B N 1
ATOM 4478 C CA . GLY B 1 250 ? -6.953 -3.699 25.938 1 93.69 250 GLY B CA 1
ATOM 4479 C C . GLY B 1 250 ? -6.301 -2.426 25.438 1 93.69 250 GLY B C 1
ATOM 4480 O O . GLY B 1 250 ? -6.547 -1.342 25.969 1 93.69 250 GLY B O 1
ATOM 4481 N N . GLU B 1 251 ? -5.484 -2.533 24.438 1 96.94 251 GLU B N 1
ATOM 4482 C CA . GLU B 1 251 ? -4.754 -1.376 23.922 1 96.94 251 GLU B CA 1
ATOM 4483 C C . GLU B 1 251 ? -5.613 -0.567 22.953 1 96.94 251 GLU B C 1
ATOM 4485 O O . GLU B 1 251 ? -5.531 0.663 22.922 1 96.94 251 GLU B O 1
ATOM 4490 N N . ILE B 1 252 ? -6.406 -1.29 22.156 1 96.38 252 ILE B N 1
ATOM 4491 C CA . ILE B 1 252 ? -7.363 -0.678 21.234 1 96.38 252 ILE B CA 1
ATOM 4492 C C . ILE B 1 252 ? -8.789 -1.033 21.656 1 96.38 252 ILE B C 1
ATOM 4494 O O . ILE B 1 252 ? -9.062 -2.174 22.047 1 96.38 252 ILE B O 1
ATOM 4498 N N . LYS B 1 253 ? -9.609 -0.027 21.641 1 94.38 253 LYS B N 1
ATOM 4499 C CA . LYS B 1 253 ? -11.008 -0.199 22.016 1 94.38 253 LYS B CA 1
ATOM 4500 C C . LYS B 1 253 ? -11.93 0.005 20.812 1 94.38 253 LYS B C 1
ATOM 4502 O O . LYS B 1 253 ? -11.695 0.891 20 1 94.38 253 LYS B O 1
ATOM 4507 N N . MET B 1 254 ? -12.922 -0.845 20.734 1 92.75 254 MET B N 1
ATOM 4508 C CA . MET B 1 254 ? -14.023 -0.639 19.797 1 92.75 254 MET B CA 1
ATOM 4509 C C . MET B 1 254 ? -15.109 0.238 20.422 1 92.75 254 MET B C 1
ATOM 4511 O O . MET B 1 254 ? -15.445 0.078 21.594 1 92.75 254 MET B O 1
ATOM 4515 N N . ILE B 1 255 ? -15.547 1.179 19.672 1 90.31 255 ILE B N 1
ATOM 4516 C CA . ILE B 1 255 ? -16.688 1.954 20.125 1 90.31 255 ILE B CA 1
ATOM 4517 C C . ILE B 1 255 ? -17.953 1.085 20.094 1 90.31 255 ILE B C 1
ATOM 4519 O O . ILE B 1 255 ? -18.344 0.591 19.047 1 90.31 255 ILE B O 1
ATOM 4523 N N . GLU B 1 256 ? -18.562 0.932 21.219 1 84.38 256 GLU B N 1
ATOM 4524 C CA . GLU B 1 256 ? -19.641 -0.039 21.391 1 84.38 256 GLU B CA 1
ATOM 4525 C C . GLU B 1 256 ? -20.984 0.561 21 1 84.38 256 GLU B C 1
ATOM 4527 O O . GLU B 1 256 ? -21.891 0.653 21.828 1 84.38 256 GLU B O 1
ATOM 4532 N N . ASN B 1 257 ? -21.094 0.972 19.828 1 83.44 257 ASN B N 1
ATOM 4533 C CA . ASN B 1 257 ? -22.328 1.433 19.188 1 83.44 257 ASN B CA 1
ATOM 4534 C C . ASN B 1 257 ? -22.609 0.65 17.922 1 83.44 257 ASN B C 1
ATOM 4536 O O . ASN B 1 257 ? -21.812 0.645 16.984 1 83.44 257 ASN B O 1
ATOM 4540 N N . ARG B 1 258 ? -23.75 0.078 17.938 1 80.88 258 ARG B N 1
ATOM 4541 C CA . ARG B 1 258 ? -24.125 -0.751 16.797 1 80.88 258 ARG B CA 1
ATOM 4542 C C . ARG B 1 258 ? -24.062 0.045 15.492 1 80.88 258 ARG B C 1
ATOM 4544 O O . ARG B 1 258 ? -23.766 -0.509 14.43 1 80.88 258 ARG B O 1
ATOM 4551 N N . GLU B 1 259 ? -24.219 1.276 15.633 1 85.44 259 GLU B N 1
ATOM 4552 C CA . GLU B 1 259 ? -24.203 2.15 14.461 1 85.44 259 GLU B CA 1
ATOM 4553 C C . GLU B 1 259 ? -22.812 2.217 13.836 1 85.44 259 GLU B C 1
ATOM 4555 O O . GLU B 1 259 ? -22.672 2.551 12.656 1 85.44 259 GLU B O 1
ATOM 4560 N N . PHE B 1 260 ? -21.875 1.876 14.633 1 87.06 260 PHE B N 1
ATOM 4561 C CA . PHE B 1 260 ? -20.5 2.006 14.156 1 87.06 260 PHE B CA 1
ATOM 4562 C C . PHE B 1 260 ? -19.906 0.638 13.859 1 87.06 260 PHE B C 1
ATOM 4564 O O . PHE B 1 260 ? -18.688 0.439 14.008 1 87.06 260 PHE B O 1
ATOM 4571 N N . ILE B 1 261 ? -20.781 -0.258 13.609 1 88.44 261 ILE B N 1
ATOM 4572 C CA . ILE B 1 261 ? -20.375 -1.59 13.164 1 88.44 261 ILE B CA 1
ATOM 4573 C C . ILE B 1 261 ? -20.953 -1.866 11.781 1 88.44 261 ILE B C 1
ATOM 4575 O O . ILE B 1 261 ? -22.172 -1.915 11.609 1 88.44 261 ILE B O 1
ATOM 4579 N N . TRP B 1 262 ? -20.031 -2.031 10.867 1 91.81 262 TRP B N 1
ATOM 4580 C CA . TRP B 1 262 ? -20.453 -2.287 9.492 1 91.81 262 TRP B CA 1
ATOM 4581 C C . TRP B 1 262 ? -20.188 -3.738 9.102 1 91.81 262 TRP B C 1
ATOM 4583 O O . TRP B 1 262 ? -19.047 -4.152 8.969 1 91.81 262 TRP B O 1
ATOM 4593 N N . GLU B 1 263 ? -21.281 -4.422 8.945 1 90.06 263 GLU B N 1
ATOM 4594 C CA . GLU B 1 263 ? -21.156 -5.793 8.461 1 90.06 263 GLU B CA 1
ATOM 4595 C C . GLU B 1 263 ? -20.828 -5.82 6.973 1 90.06 263 GLU B C 1
ATOM 4597 O O . GLU B 1 263 ? -21.453 -5.113 6.18 1 90.06 263 GLU B O 1
ATOM 4602 N N . ARG B 1 264 ? -19.766 -6.594 6.699 1 90.81 264 ARG B N 1
ATOM 4603 C CA . ARG B 1 264 ? -19.375 -6.711 5.293 1 90.81 264 ARG B CA 1
ATOM 4604 C C . ARG B 1 264 ? -18.922 -8.133 4.969 1 90.81 264 ARG B C 1
ATOM 4606 O O . ARG B 1 264 ? -18.891 -9 5.844 1 90.81 264 ARG B O 1
ATOM 4613 N N . ASN B 1 265 ? -18.766 -8.297 3.652 1 90.75 265 ASN B N 1
ATOM 4614 C CA . ASN B 1 265 ? -18.344 -9.602 3.148 1 90.75 265 ASN B CA 1
ATOM 4615 C C . ASN B 1 265 ? -17.078 -9.5 2.301 1 90.75 265 ASN B C 1
ATOM 4617 O O . ASN B 1 265 ? -16.938 -8.562 1.513 1 90.75 265 ASN B O 1
ATOM 4621 N N . PHE B 1 266 ? -16.156 -10.469 2.654 1 95.69 266 PHE B N 1
ATOM 4622 C CA . PHE B 1 266 ? -15.094 -10.688 1.69 1 95.69 266 PHE B CA 1
ATOM 4623 C C . PHE B 1 266 ? -15.578 -11.539 0.521 1 95.69 266 PHE B C 1
ATOM 4625 O O . PHE B 1 266 ? -15.93 -12.703 0.698 1 95.69 266 PHE B O 1
ATOM 4632 N N . SER B 1 267 ? -15.508 -10.992 -0.668 1 97.06 267 SER B N 1
ATOM 4633 C CA . SER B 1 267 ? -16.062 -11.656 -1.839 1 97.06 267 SER B CA 1
ATOM 4634 C C . SER B 1 267 ? -14.977 -12.32 -2.676 1 97.06 267 SER B C 1
ATOM 4636 O O . SER B 1 267 ? -13.844 -11.836 -2.713 1 97.06 267 SER B O 1
ATOM 4638 N N . ILE B 1 268 ? -15.367 -13.414 -3.264 1 97.81 268 ILE B N 1
ATOM 4639 C CA . ILE B 1 268 ? -14.555 -14.016 -4.312 1 97.81 268 ILE B CA 1
ATOM 4640 C C . ILE B 1 268 ? -14.867 -13.359 -5.652 1 97.81 268 ILE B C 1
ATOM 4642 O O . ILE B 1 268 ? -16.031 -13.273 -6.055 1 97.81 268 ILE B O 1
ATOM 4646 N N . VAL B 1 269 ? -13.859 -12.852 -6.348 1 98.38 269 VAL B N 1
ATOM 4647 C CA . VAL B 1 269 ? -14.078 -12.086 -7.57 1 98.38 269 VAL B CA 1
ATOM 4648 C C . VAL B 1 269 ? -13.211 -12.641 -8.695 1 98.38 269 VAL B C 1
ATOM 4650 O O . VAL B 1 269 ? -12.039 -12.969 -8.477 1 98.38 269 VAL B O 1
ATOM 4653 N N . TYR B 1 270 ? -13.742 -12.805 -9.859 1 96.44 270 TYR B N 1
ATOM 4654 C CA . TYR B 1 270 ? -13 -13.195 -11.055 1 96.44 270 TYR B CA 1
ATOM 4655 C C . TYR B 1 270 ? -13.672 -12.648 -12.305 1 96.44 270 TYR B C 1
ATOM 4657 O O . TYR B 1 270 ? -14.797 -12.156 -12.25 1 96.44 270 TYR B O 1
ATOM 4665 N N . HIS B 1 271 ? -12.938 -12.602 -13.391 1 93.88 271 HIS B N 1
ATOM 4666 C CA . HIS B 1 271 ? -13.469 -12.102 -14.656 1 93.88 271 HIS B CA 1
ATOM 4667 C C . HIS B 1 271 ? -14.539 -13.031 -15.211 1 93.88 271 HIS B C 1
ATOM 4669 O O . HIS B 1 271 ? -14.398 -14.258 -15.148 1 93.88 271 HIS B O 1
ATOM 4675 N N . LYS B 1 272 ? -15.57 -12.5 -15.766 1 91.06 272 LYS B N 1
ATOM 4676 C CA . LYS B 1 272 ? -16.703 -13.281 -16.25 1 91.06 272 LYS B CA 1
ATOM 4677 C C . LYS B 1 272 ? -16.266 -14.25 -17.344 1 91.06 272 LYS B C 1
ATOM 4679 O O . LYS B 1 272 ? -16.875 -15.312 -17.516 1 91.06 272 LYS B O 1
ATOM 4684 N N . ASP B 1 273 ? -15.188 -13.859 -18.078 1 81.31 273 ASP B N 1
ATOM 4685 C CA . ASP B 1 273 ? -14.734 -14.688 -19.188 1 81.31 273 ASP B CA 1
ATOM 4686 C C . ASP B 1 273 ? -13.711 -15.719 -18.734 1 81.31 273 ASP B C 1
ATOM 4688 O O . ASP B 1 273 ? -13.203 -16.5 -19.531 1 81.31 273 ASP B O 1
ATOM 4692 N N . LYS B 1 274 ? -13.398 -15.664 -17.469 1 86.62 274 LYS B N 1
ATOM 4693 C CA . LYS B 1 274 ? -12.461 -16.641 -16.922 1 86.62 274 LYS B CA 1
ATOM 4694 C C . LYS B 1 274 ? -13.039 -18.047 -16.984 1 86.62 274 LYS B C 1
ATOM 4696 O O . LYS B 1 274 ? -14.195 -18.266 -16.609 1 86.62 274 LYS B O 1
ATOM 4701 N N . ILE B 1 275 ? -12.297 -18.969 -17.562 1 80.75 275 ILE B N 1
ATOM 4702 C CA . ILE B 1 275 ? -12.695 -20.375 -17.531 1 80.75 275 ILE B CA 1
ATOM 4703 C C . ILE B 1 275 ? -12.469 -20.938 -16.141 1 80.75 275 ILE B C 1
ATOM 4705 O O . ILE B 1 275 ? -11.344 -20.938 -15.625 1 80.75 275 ILE B O 1
ATOM 4709 N N . ILE B 1 276 ? -13.492 -21.391 -15.562 1 89.31 276 ILE B N 1
ATOM 4710 C CA . ILE B 1 276 ? -13.414 -21.984 -14.234 1 89.31 276 ILE B CA 1
ATOM 4711 C C . ILE B 1 276 ? -13.141 -23.484 -14.359 1 89.31 276 ILE B C 1
ATOM 4713 O O . ILE B 1 276 ? -14.062 -24.297 -14.312 1 89.31 276 ILE B O 1
ATOM 4717 N N . ASP B 1 277 ? -11.906 -23.812 -14.391 1 87.06 277 ASP B N 1
ATOM 4718 C CA . ASP B 1 277 ? -11.516 -25.219 -14.477 1 87.06 277 ASP B CA 1
ATOM 4719 C C . ASP B 1 277 ? -11.469 -25.859 -13.094 1 87.06 277 ASP B C 1
ATOM 4721 O O . ASP B 1 277 ? -11.922 -25.266 -12.109 1 87.06 277 ASP B O 1
ATOM 4725 N N . GLU B 1 278 ? -10.977 -27.078 -13.031 1 90.56 278 GLU B N 1
ATOM 4726 C CA . GLU B 1 278 ? -10.984 -27.828 -11.781 1 90.56 278 GLU B CA 1
ATOM 4727 C C . GLU B 1 278 ? -10.117 -27.172 -10.719 1 90.56 278 GLU B C 1
ATOM 4729 O O . GLU B 1 278 ? -10.438 -27.203 -9.531 1 90.56 278 GLU B O 1
ATOM 4734 N N . LYS B 1 279 ? -9.023 -26.594 -11.133 1 91.56 279 LYS B N 1
ATOM 4735 C CA . LYS B 1 279 ? -8.117 -25.938 -10.195 1 91.56 279 LYS B CA 1
ATOM 4736 C C . LYS B 1 279 ? -8.773 -24.703 -9.586 1 91.56 279 LYS B C 1
ATOM 4738 O O . LYS B 1 279 ? -8.695 -24.484 -8.375 1 91.56 279 LYS B O 1
ATOM 4743 N N . LEU B 1 280 ? -9.438 -23.906 -10.391 1 94.12 280 LEU B N 1
ATOM 4744 C CA . LEU B 1 280 ? -10.117 -22.719 -9.883 1 94.12 280 LEU B CA 1
ATOM 4745 C C . LEU B 1 280 ? -11.305 -23.109 -9.008 1 94.12 280 LEU B C 1
ATOM 4747 O O . LEU B 1 280 ? -11.594 -22.438 -8.016 1 94.12 280 LEU B O 1
ATOM 4751 N N . LYS B 1 281 ? -12 -24.172 -9.391 1 95.5 281 LYS B N 1
ATOM 4752 C CA . LYS B 1 281 ? -13.086 -24.672 -8.555 1 95.5 281 LYS B CA 1
ATOM 4753 C C . LYS B 1 281 ? -12.57 -25.062 -7.168 1 95.5 281 LYS B C 1
ATOM 4755 O O . LYS B 1 281 ? -13.227 -24.797 -6.16 1 95.5 281 LYS B O 1
ATOM 4760 N N . THR B 1 282 ? -11.453 -25.688 -7.195 1 96.25 282 THR B N 1
ATOM 4761 C CA . THR B 1 282 ? -10.828 -26.078 -5.934 1 96.25 282 THR B CA 1
ATOM 4762 C C . THR B 1 282 ? -10.531 -24.859 -5.078 1 96.25 282 THR B C 1
ATOM 4764 O O . THR B 1 282 ? -10.797 -24.859 -3.873 1 96.25 282 THR B O 1
ATOM 4767 N N . ILE B 1 283 ? -10 -23.828 -5.648 1 97.31 283 ILE B N 1
ATOM 4768 C CA . ILE B 1 283 ? -9.656 -22.594 -4.938 1 97.31 283 ILE B CA 1
ATOM 4769 C C . ILE B 1 283 ? -10.922 -21.953 -4.379 1 97.31 283 ILE B C 1
ATOM 4771 O O . ILE B 1 283 ? -10.969 -21.562 -3.209 1 97.31 283 ILE B O 1
ATOM 4775 N N . ILE B 1 284 ? -11.93 -21.891 -5.199 1 96.81 284 ILE B N 1
ATOM 4776 C CA . ILE B 1 284 ? -13.195 -21.312 -4.777 1 96.81 284 ILE B CA 1
ATOM 4777 C C . ILE B 1 284 ? -13.758 -22.109 -3.596 1 96.81 284 ILE B C 1
ATOM 4779 O O . ILE B 1 284 ? -14.219 -21.531 -2.611 1 96.81 284 ILE B O 1
ATOM 4783 N N . LYS B 1 285 ? -13.703 -23.375 -3.678 1 96.25 285 LYS B N 1
ATOM 4784 C CA . LYS B 1 285 ? -14.18 -24.25 -2.607 1 96.25 285 LYS B CA 1
ATOM 4785 C C . LYS B 1 285 ? -13.414 -24 -1.312 1 96.25 285 LYS B C 1
ATOM 4787 O O . LYS B 1 285 ? -14.016 -23.891 -0.239 1 96.25 285 LYS B O 1
ATOM 4792 N N . VAL B 1 286 ? -12.117 -23.922 -1.383 1 96.44 286 VAL B N 1
ATOM 4793 C CA . VAL B 1 286 ? -11.281 -23.703 -0.208 1 96.44 286 VAL B CA 1
ATOM 4794 C C . VAL B 1 286 ? -11.664 -22.391 0.463 1 96.44 286 VAL B C 1
ATOM 4796 O O . VAL B 1 286 ? -11.766 -22.312 1.69 1 96.44 286 VAL B O 1
ATOM 4799 N N . ILE B 1 287 ? -11.836 -21.344 -0.32 1 95.62 287 ILE B N 1
ATOM 4800 C CA . ILE B 1 287 ? -12.18 -20.031 0.217 1 95.62 287 ILE B CA 1
ATOM 4801 C C . ILE B 1 287 ? -13.555 -20.094 0.878 1 95.62 287 ILE B C 1
ATOM 4803 O O . ILE B 1 287 ? -13.742 -19.578 1.984 1 95.62 287 ILE B O 1
ATOM 4807 N N . LYS B 1 288 ? -14.492 -20.734 0.24 1 94.06 288 LYS B N 1
ATOM 4808 C CA . LYS B 1 288 ? -15.836 -20.859 0.792 1 94.06 288 LYS B CA 1
ATOM 4809 C C . LYS B 1 288 ? -15.828 -21.672 2.082 1 94.06 288 LYS B C 1
ATOM 4811 O O . LYS B 1 288 ? -16.531 -21.344 3.037 1 94.06 288 LYS B O 1
ATOM 4816 N N . ASP B 1 289 ? -15.047 -22.688 2.068 1 93.31 289 ASP B N 1
ATOM 4817 C CA . ASP B 1 289 ? -14.961 -23.547 3.238 1 93.31 289 ASP B CA 1
ATOM 4818 C C . ASP B 1 289 ? -14.297 -22.828 4.41 1 93.31 289 ASP B C 1
ATOM 4820 O O . ASP B 1 289 ? -14.539 -23.172 5.57 1 93.31 289 ASP B O 1
ATOM 4824 N N . TYR B 1 290 ? -13.414 -21.922 4.078 1 91.56 290 TYR B N 1
ATOM 4825 C CA . TYR B 1 290 ? -12.758 -21.172 5.137 1 91.56 290 TYR B CA 1
ATOM 4826 C C . TYR B 1 290 ? -13.773 -20.422 5.996 1 91.56 290 TYR B C 1
ATOM 4828 O O . TYR B 1 290 ? -13.555 -20.219 7.191 1 91.56 290 TYR B O 1
ATOM 4836 N N . ARG B 1 291 ? -14.836 -20.047 5.406 1 85.12 291 ARG B N 1
ATOM 4837 C CA . ARG B 1 291 ? -15.914 -19.391 6.133 1 85.12 291 ARG B CA 1
ATOM 4838 C C . ARG B 1 291 ? -16.359 -20.219 7.324 1 85.12 291 ARG B C 1
ATOM 4840 O O . ARG B 1 291 ? -16.719 -19.688 8.375 1 85.12 291 ARG B O 1
ATOM 4847 N N . LYS B 1 292 ? -16.281 -21.422 7.195 1 77.5 292 LYS B N 1
ATOM 4848 C CA . LYS B 1 292 ? -16.766 -22.344 8.227 1 77.5 292 LYS B CA 1
ATOM 4849 C C . LYS B 1 292 ? -15.766 -22.453 9.375 1 77.5 292 LYS B C 1
ATOM 4851 O O . LYS B 1 292 ? -16.156 -22.766 10.508 1 77.5 292 LYS B O 1
ATOM 4856 N N . ILE B 1 293 ? -14.516 -22.172 9.117 1 72.44 293 ILE B N 1
ATOM 4857 C CA . ILE B 1 293 ? -13.5 -22.391 10.141 1 72.44 293 ILE B CA 1
ATOM 4858 C C . ILE B 1 293 ? -12.977 -21.031 10.641 1 72.44 293 ILE B C 1
ATOM 4860 O O . ILE B 1 293 ? -12.094 -20.984 11.508 1 72.44 293 ILE B O 1
ATOM 4864 N N . ASP B 1 294 ? -13.531 -20.141 10.148 1 71.88 294 ASP B N 1
ATOM 4865 C CA . ASP B 1 294 ? -13.07 -18.781 10.438 1 71.88 294 ASP B CA 1
ATOM 4866 C C . ASP B 1 294 ? -13.148 -18.484 11.93 1 71.88 294 ASP B C 1
ATOM 4868 O O . ASP B 1 294 ? -14.234 -18.406 12.5 1 71.88 294 ASP B O 1
ATOM 4872 N N . ILE B 1 295 ? -11.992 -18.297 12.43 1 60.06 295 ILE B N 1
ATOM 4873 C CA . ILE B 1 295 ? -11.789 -18.156 13.875 1 60.06 295 ILE B CA 1
ATOM 4874 C C . ILE B 1 295 ? -12.398 -16.844 14.344 1 60.06 295 ILE B C 1
ATOM 4876 O O . ILE B 1 295 ? -12.719 -16.688 15.531 1 60.06 295 ILE B O 1
ATOM 4880 N N . PHE B 1 296 ? -12.562 -16.031 13.445 1 65.88 296 PHE B N 1
ATOM 4881 C CA . PHE B 1 296 ? -13.219 -14.789 13.836 1 65.88 296 PHE B CA 1
ATOM 4882 C C . PHE B 1 296 ? -14.516 -15.078 14.578 1 65.88 296 PHE B C 1
ATOM 4884 O O . PHE B 1 296 ? -14.906 -14.336 15.477 1 65.88 296 PHE B O 1
ATOM 4891 N N . LYS B 1 297 ? -15 -16.25 14.305 1 63.25 297 LYS B N 1
ATOM 4892 C CA . LYS B 1 297 ? -16.281 -16.656 14.875 1 63.25 297 LYS B CA 1
ATOM 4893 C C . LYS B 1 297 ? -16.156 -16.938 16.375 1 63.25 297 LYS B C 1
ATOM 4895 O O . LYS B 1 297 ? -17.125 -16.781 17.109 1 63.25 297 LYS B O 1
ATOM 4900 N N . ASN B 1 298 ? -14.922 -17.047 16.781 1 69.06 298 ASN B N 1
ATOM 4901 C CA . ASN B 1 298 ? -14.75 -17.281 18.203 1 69.06 298 ASN B CA 1
ATOM 4902 C C . ASN B 1 298 ? -13.836 -16.234 18.844 1 69.06 298 ASN B C 1
ATOM 4904 O O . ASN B 1 298 ? -13.297 -16.453 19.938 1 69.06 298 ASN B O 1
ATOM 4908 N N . SER B 1 299 ? -13.859 -15.18 18.109 1 75.5 299 SER B N 1
ATOM 4909 C CA . SER B 1 299 ? -12.938 -14.156 18.578 1 75.5 299 SER B CA 1
ATOM 4910 C C . SER B 1 299 ? -13.602 -13.25 19.625 1 75.5 299 SER B C 1
ATOM 4912 O O . SER B 1 299 ? -14.828 -13.234 19.734 1 75.5 299 SER B O 1
ATOM 4914 N N . GLN B 1 300 ? -12.781 -12.609 20.5 1 70.81 300 GLN B N 1
ATOM 4915 C CA . GLN B 1 300 ? -13.266 -11.625 21.469 1 70.81 300 GLN B CA 1
ATOM 4916 C C . GLN B 1 300 ? -14.055 -10.516 20.781 1 70.81 300 GLN B C 1
ATOM 4918 O O . GLN B 1 300 ? -15.086 -10.078 21.281 1 70.81 300 GLN B O 1
ATOM 4923 N N . SER B 1 301 ? -13.641 -10.203 19.672 1 74 301 SER B N 1
ATOM 4924 C CA . SER B 1 301 ? -14.305 -9.125 18.938 1 74 301 SER B CA 1
ATOM 4925 C C . SER B 1 301 ? -15.703 -9.547 18.5 1 74 301 SER B C 1
ATOM 4927 O O . SER B 1 301 ? -16.656 -8.766 18.609 1 74 301 SER B O 1
ATOM 4929 N N . GLU B 1 302 ? -15.727 -10.719 17.984 1 75.94 302 GLU B N 1
ATOM 4930 C CA . GLU B 1 302 ? -17.031 -11.188 17.531 1 75.94 302 GLU B CA 1
ATOM 4931 C C . GLU B 1 302 ? -18.016 -11.273 18.703 1 75.94 302 GLU B C 1
ATOM 4933 O O . GLU B 1 302 ? -19.188 -10.891 18.562 1 75.94 302 GLU B O 1
ATOM 4938 N N . LYS B 1 303 ? -17.531 -11.734 19.781 1 77.69 303 LYS B N 1
ATOM 4939 C CA . LYS B 1 303 ? -18.391 -11.828 20.969 1 77.69 303 LYS B CA 1
ATOM 4940 C C . LYS B 1 303 ? -18.859 -10.445 21.406 1 77.69 303 LYS B C 1
ATOM 4942 O O . LYS B 1 303 ? -20.031 -10.273 21.75 1 77.69 303 LYS B O 1
ATOM 4947 N N . GLN B 1 304 ? -18 -9.57 21.359 1 78.56 304 GLN B N 1
ATOM 4948 C CA . GLN B 1 304 ? -18.359 -8.203 21.734 1 78.56 304 GLN B CA 1
ATOM 4949 C C . GLN B 1 304 ? -19.375 -7.609 20.766 1 78.56 304 GLN B C 1
ATOM 4951 O O . GLN B 1 304 ? -20.328 -6.945 21.203 1 78.56 304 GLN B O 1
ATOM 4956 N N . ILE B 1 305 ? -19.25 -7.898 19.562 1 80.19 305 ILE B N 1
ATOM 4957 C CA . ILE B 1 305 ? -20.125 -7.34 18.531 1 80.19 305 ILE B CA 1
ATOM 4958 C C . ILE B 1 305 ? -21.516 -7.961 18.656 1 80.19 305 ILE B C 1
ATOM 4960 O O . ILE B 1 305 ? -22.516 -7.254 18.578 1 80.19 305 ILE B O 1
ATOM 4964 N N . LYS B 1 306 ? -21.531 -9.211 18.859 1 79.06 306 LYS B N 1
ATOM 4965 C CA . LYS B 1 306 ? -22.797 -9.93 18.953 1 79.06 306 LYS B CA 1
ATOM 4966 C C . LYS B 1 306 ? -23.562 -9.539 20.203 1 79.06 306 LYS B C 1
ATOM 4968 O O . LYS B 1 306 ? -24.797 -9.648 20.25 1 79.06 306 LYS B O 1
ATOM 4973 N N . SER B 1 307 ? -22.797 -9.047 21.172 1 78.31 307 SER B N 1
ATOM 4974 C CA . SER B 1 307 ? -23.422 -8.664 22.438 1 78.31 307 SER B CA 1
ATOM 4975 C C . SER B 1 307 ? -24.078 -7.285 22.328 1 78.31 307 SER B C 1
ATOM 4977 O O . SER B 1 307 ? -24.844 -6.887 23.203 1 78.31 307 SER B O 1
ATOM 4979 N N . LEU B 1 308 ? -23.781 -6.598 21.344 1 77.56 308 LEU B N 1
ATOM 4980 C CA . LEU B 1 308 ? -24.344 -5.266 21.172 1 77.56 308 LEU B CA 1
ATOM 4981 C C . LEU B 1 308 ? -25.719 -5.34 20.484 1 77.56 308 LEU B C 1
ATOM 4983 O O . LEU B 1 308 ? -26.594 -4.516 20.75 1 77.56 308 LEU B O 1
#

Foldseek 3Di:
DDLVLLVLLLLCAVVQDLCVSCVVVVHDSVVSVVSQVVVCVVVVHRQWDDDPNTIDGDPVVVVSQQVSLVVNVVVVQVVVQVPPPVNAGEAEEEEEQQCVQFCVVVLVVLLCVLPVRYHYDYYYFAQQVRLVCQSSVVHAKYWYWADRDDPQKDKAFFAKWKKFKKAFCPAPCQPPQDDDPQVQLPFEAEEEDPRHRQRCVVVVLCVVVPGDHHYPHYDRHVVVRVCCRQPVNHMYIGICRNCLVCVVVRGMGTHQDLSRMDMTTTIMMHGNPRDCDPSNVSSRVSRRVCNVVPCVCVTPVVVSNVVD/DDLVLLVLLLLCAVVQDLCVSCVVVVHDSVVSVVSQVVVCVVVVHRQWDDDPNTIDGDPVVVVSQQVSLQVNVVVVQVVVQVPPPVNAGEAEEEEEQQCVQFCVVVLVVLLCVLPVRYHYDYYYFAQQVRLVCQSSVVHAKYWYWADRDDPQKDKAFFAKWKKFKKAFCPAPCQPPQDDDPQVQLPFEAEEEDPRHRQRCVVVVLCVVVPGDHHYPHYDRHVVVRVCCRQPVNHMYIGICRNCLVCVVVRGMGTHQDLSRMDMTTTIMMHGNPRDCDPSNVSSRVSRRVCNVVPCVCVTPVVVSNVVD

Organism: NCBI:txid1720316

Radius of gyration: 25.53 Å; Cα contacts (8 Å, |Δi|>4): 1143; chains: 2; bounding box: 54×67×70 Å

pLDDT: mean 89.76, std 8.38, range [60.06, 98.69]

InterPro domains:
  IPR000847 LysR, HTH, N-terminal domain [PF00126] (3-62)
  IPR000847 LysR, HTH, N-terminal domain [PR00039] (18-29)
  IPR000847 LysR, HTH, N-terminal domain [PR00039] (29-39)
  IPR000847 LysR, HTH, N-terminal domain [PR00039] (39-50)
  IPR000847 LysR, HTH, N-terminal domain [PS50931] (1-58)
  IPR005119 LysR, substrate-binding [PF03466] (90-289)
  IPR036388 Winged helix-like DNA-binding domain superfamily [G3DSA:1.10.10.10] (1-85)
  IPR036390 Winged helix DNA-binding domain superfamily [SSF46785] (1-109)

Secondary structure (DSSP, 8-state):
--HHHHHHHHHHHHHS-HHHHHHHTT--HHHHHHHHHHHHHHHTS--EEEETTEEEE-HHHHHHHHHHHHHHHHHHHHHHHHH-TT--EEEEEEEEHHHHTTTHHHHHHHHHHH-TTEEEEEEEE-HHHHHHHHHTTS-SEEEEES----TTEEEEEEEEEEEEEEEETTSTTTT-S---GGGGGGSEEEEEPTT-HHHHHHHHHHHHTT---EEEEEESSHHHHHHHHHHS--BEEEEGGGGHHHHHTTSEEE---GGGEEEEEEEEEEETT----HHHHHHHHHHHHHHHH-GGGGSHHHHHHHH-/--HHHHHHHHHHHHHS-HHHHHHHTT--HHHHHHHHHHHHHHHTS-SEEEETTEEEE-HHHHHHHHHHHHHHHHHHHHHHHHH-TT--EEEEEEEEHHHHTTTHHHHHHHHHHH-TTEEEEEEEE-HHHHHHHHHTTS-SEEEEES----TTEEEEEEEEEEEEEEEETTSTTTT-S---GGGGGGSEEEEEPTT-HHHHHHHHHHHHTT---EEEEEESSHHHHHHHHHHS--BEEEEGGGGHHHHHTTSEEE---GGGEEEEEEEEEEETT----HHHHHHHHHHHHHHHH-GGGGSHHHHHHHH-

Nearest PDB structures (foldseek):
  5y2v-assembly1_C  TM=6.021E-01  e=9.440E-26  Synechocystis sp. PCC 6803 substr. Kazusa
  5y2w-assembly1_A-2  TM=9.257E-01  e=6.763E-19  Synechocystis sp. PCC 6803 substr. Kazusa
  2hxr-assembly1_B  TM=8.043E-01  e=4.260E-19  Escherichia coli K-12
  6g1d-assembly1_D  TM=6.011E-01  e=6.108E-23  Corynebacterium glutamicum
  5z49-assembly1_A  TM=8.307E-01  e=2.097E-17  Synechococcus elongatus PCC 7942 = FACHB-805